Protein AF-0000000075460335 (afdb_homodimer)

Nearest PDB structures (foldseek):
  1wwr-assembly1_A  TM=8.364E-01  e=1.838E-09  Aquifex aeolicus
  8e2p-assembly2_D  TM=8.044E-01  e=1.439E-09  Escherichia coli
  3ocq-assembly1_A-2  TM=8.218E-01  e=4.330E-09  Salmonella enterica
  6vpc-assembly1_F  TM=8.084E-01  e=4.073E-09  Escherichia coli
  8aw3-assembly1_3  TM=4.099E-01  e=3.945E-13  Trypanosoma brucei brucei

Foldseek 3Di:
DAQVPALWHWDDLDPLCQQLALVSFDWAKFKKKWAPDCVCVVVQVVVLVVLPQDDVQCVQFDQWDDDPNIIMGTGHGCVVPVDQDDDDPVGDIGGIDMFIAGRHARQDPSNQVSRVVRGRGHHDNVVPVGDPDDDPQRSVVVVVQLLVLQVQLLVCVVVVHASKKKKWAQDPDPVLNVVLVCPGMFMFDQCCPVVVNPPRHRLVRRLVRLVVVPDPPPVPPPPDPDDDPDDDPPDDPPPPCLPVCCPVPDNLSAAPIEMEIAEADFLVSQVVNLSSQHAAYEYEYYLQQGHCCPRPHPNLNDPPRPHHHIYIYRHHCSCVRHVCSNDDDPVVSD/DAQVPALWHWDDLDPLCQQLALVSFDWAKFKKKWAPDCVCVVVQVVVLVVLPQDDVQCVQFDQWDDDPNIIMGTGHGCVVPVDQDDDDPPGDIGGIDMFIAGRHARQDPSNQVSRVVRGRGHHDNVPPVGDPDDDPQRSVVVVVQLLVLQVQLLVCVVVVHASKKKKWAQDPDPVLNVVLVCPGMFMFDQCCPVVVNPPRHRLVRRLVVLVVVPDDPPVPPPDPCPDDDDDDPPPDPPPPCLPVCCPVDDNLSAAPIEMEIAEADFLVSQVVNLSSQHAAYEYEYYLQQGHQCPRPHPNLNDPPRPHHHIYIYRHPCSCVRHVCSNDDDPVVSD

pLDDT: mean 81.39, std 19.13, range [24.89, 98.75]

Solvent-accessible surface area (backbone atoms only — not comparable to full-atom values): 36460 Å² total; per-residue (Å²): 77,58,72,88,73,45,50,38,47,72,58,78,70,65,61,61,64,56,33,40,40,58,88,50,46,56,63,40,57,24,34,29,29,41,45,77,51,74,83,47,49,64,60,47,54,54,48,37,66,69,68,67,45,62,47,79,83,53,63,41,40,52,48,61,38,80,56,97,90,40,41,32,40,55,51,38,46,33,68,83,39,80,56,86,74,89,72,71,86,89,54,78,60,50,76,73,42,82,44,54,30,54,68,58,51,12,42,32,72,52,13,26,57,22,31,39,75,57,33,45,38,38,72,47,46,56,62,69,90,58,67,77,66,45,50,70,66,56,50,51,53,50,49,54,50,47,49,51,30,41,53,51,15,49,53,29,40,76,69,72,28,59,36,38,24,22,33,30,61,52,54,86,50,65,68,55,24,62,72,68,64,44,85,59,62,48,71,8,53,30,39,21,49,84,65,41,30,56,74,36,37,13,53,52,38,26,52,51,50,48,48,60,68,67,44,75,75,70,73,79,65,77,78,78,81,68,82,79,77,74,75,79,71,73,79,74,73,78,73,68,76,67,64,72,43,44,72,75,32,18,43,47,74,28,57,83,36,54,39,35,25,38,42,40,44,33,47,42,42,35,43,51,40,41,56,20,37,33,41,29,40,36,23,52,37,83,29,64,51,38,6,9,77,64,43,59,38,40,53,59,57,41,77,62,59,82,48,68,46,47,46,29,41,45,70,52,63,50,67,77,63,39,74,71,59,67,67,69,60,69,55,66,53,76,76,57,72,87,72,46,51,38,47,72,58,79,70,65,62,62,67,58,32,40,41,58,87,48,45,55,62,40,57,24,35,28,29,41,46,77,52,74,85,47,48,64,60,47,54,55,47,37,65,70,68,68,45,61,47,78,85,54,63,41,41,52,49,62,39,80,56,97,92,40,39,32,40,55,52,38,44,32,71,84,39,80,56,86,75,88,72,71,87,88,52,77,59,51,75,74,43,82,43,55,29,54,68,59,52,12,43,32,73,52,13,27,58,23,32,40,74,57,33,46,38,38,71,47,45,56,62,69,91,58,66,77,66,45,49,72,65,56,51,50,52,51,49,53,50,48,50,50,31,41,54,51,16,48,54,30,41,75,68,72,28,59,34,38,25,22,34,31,61,52,54,86,49,66,69,56,24,62,73,66,65,45,86,61,61,47,72,8,53,28,40,21,50,85,65,41,30,56,72,36,38,13,55,53,39,25,52,50,51,49,47,60,69,68,47,74,75,73,72,78,64,73,76,74,80,71,80,90,84,79,79,78,78,69,79,75,72,78,74,67,76,68,64,72,43,44,73,74,33,20,41,47,73,28,57,84,34,51,39,34,26,38,41,39,45,34,46,42,40,34,43,52,40,44,56,21,37,34,42,30,38,37,23,52,39,83,30,62,50,39,6,10,76,63,42,59,38,40,54,59,57,42,78,62,58,82,48,68,46,48,46,29,41,45,70,52,63,49,64,76,63,46,74,66,60,67,67,68,59,64,55,66,52,74

Sequence (668 aa):
MPEDQLPFTRMKLVDDEAEDDPSAVRTESAWAVDISEPRHTNALLKWLKQSGLDTPTLAHLKRIRKQNGKTALLLTSVALSPEVPPLPSDIPLSEPYVVDVPKGPALTQKAVKAKATFWPTIYAPRKKGELEPLTRGQVRWAWDAMRTVVADAKAAKEKDELPIVAHVPVPYDPEIKASTQLLSPLTGYDTRRSTSHPLRHAVLNLVRKVADYRAPPDESTPPATEPAGSISQAPSAESVDIDTASRNGAHYLLTSLTAFLSHEPCIMCSMALLHSRVKEIYYLKPMEKTGGCGGCACVPKLEGVNHRFAISRWSKGVDELAADVLDLDEATDAMPEDQLPFTRMKLVDDEAEDDPSAVRTESAWAVDISEPRHTNALLKWLKQSGLDTPTLAHLKRIRKQNGKTALLLTSVALSPEVPPLPSDIPLSEPYVVDVPKGPALTQKAVKAKATFWPTIYAPRKKGELEPLTRGQVRWAWDAMRTVVADAKAAKEKDELPIVAHVPVPYDPEIKASTQLLSPLTGYDTRRSTSHPLRHAVLNLVRKVADYRAPPDESTPPATEPAGSISQAPSAESVDIDTASRNGAHYLLTSLTAFLSHEPCIMCSMALLHSRVKEIYYLKPMEKTGGCGGCACVPKLEGVNHRFAISRWSKGVDELAADVLDLDEATDA

Structure (mmCIF, N/CA/C/O backbone):
data_AF-0000000075460335-model_v1
#
loop_
_entity.id
_entity.type
_entity.pdbx_description
1 polymer 'CMP/dCMP-type deaminase domain-containing protein'
#
loop_
_atom_site.group_PDB
_atom_site.id
_atom_site.type_symbol
_atom_site.label_atom_id
_atom_site.label_alt_id
_atom_site.label_comp_id
_atom_site.label_asym_id
_atom_site.label_entity_id
_atom_site.label_seq_id
_atom_site.pdbx_PDB_ins_code
_atom_site.Cartn_x
_atom_site.Cartn_y
_atom_site.Cartn_z
_atom_site.occupancy
_atom_site.B_iso_or_equiv
_atom_site.auth_seq_id
_atom_site.auth_comp_id
_atom_site.auth_asym_id
_atom_site.auth_atom_id
_atom_site.pdbx_PDB_model_num
ATOM 1 N N . MET A 1 1 ? 26.547 21.094 3.416 1 81 1 MET A N 1
ATOM 2 C CA . MET A 1 1 ? 27.109 20.344 2.299 1 81 1 MET A CA 1
ATOM 3 C C . MET A 1 1 ? 26.203 20.438 1.073 1 81 1 MET A C 1
ATOM 5 O O . MET A 1 1 ? 24.984 20.266 1.175 1 81 1 MET A O 1
ATOM 9 N N . PRO A 1 2 ? 26.891 20.719 -0.022 1 77.81 2 PRO A N 1
ATOM 10 C CA . PRO A 1 2 ? 26.109 20.828 -1.256 1 77.81 2 PRO A CA 1
ATOM 11 C C . PRO A 1 2 ? 25.516 19.484 -1.687 1 77.81 2 PRO A C 1
ATOM 13 O O . PRO A 1 2 ? 26.031 18.438 -1.346 1 77.81 2 PRO A O 1
ATOM 16 N N . GLU A 1 3 ? 24.453 19.562 -2.385 1 81.06 3 GLU A N 1
ATOM 17 C CA . GLU A 1 3 ? 23.703 18.391 -2.814 1 81.06 3 GLU A CA 1
ATOM 18 C C . GLU A 1 3 ? 24.578 17.422 -3.586 1 81.06 3 GLU A C 1
ATOM 20 O O . GLU A 1 3 ? 24.422 16.203 -3.465 1 81.06 3 GLU A O 1
ATOM 25 N N . ASP A 1 4 ? 25.484 17.906 -4.32 1 82.62 4 ASP A N 1
ATOM 26 C CA . ASP A 1 4 ? 26.328 17.078 -5.172 1 82.62 4 ASP A CA 1
ATOM 27 C C . ASP A 1 4 ? 27.375 16.328 -4.348 1 82.62 4 ASP A C 1
ATOM 29 O O . ASP A 1 4 ? 27.984 15.367 -4.828 1 82.62 4 ASP A O 1
ATOM 33 N N . GLN A 1 5 ? 27.562 16.75 -3.143 1 85.12 5 GLN A N 1
ATOM 34 C CA . GLN A 1 5 ? 28.562 16.125 -2.291 1 85.12 5 GLN A CA 1
ATOM 35 C C . GLN A 1 5 ? 27.922 15.141 -1.316 1 85.12 5 GLN A C 1
ATOM 37 O O . GLN A 1 5 ? 28.609 14.43 -0.593 1 85.12 5 GLN A O 1
ATOM 42 N N . LEU A 1 6 ? 26.672 15.109 -1.33 1 90 6 LEU A N 1
ATOM 43 C CA . LEU A 1 6 ? 25.969 14.195 -0.441 1 90 6 LEU A CA 1
ATOM 44 C C . LEU A 1 6 ? 26.094 12.75 -0.931 1 90 6 LEU A C 1
ATOM 46 O O . LEU A 1 6 ? 26.188 12.508 -2.137 1 90 6 LEU A O 1
ATOM 50 N N . PRO A 1 7 ? 26.141 11.797 -0.056 1 91.75 7 PRO A N 1
ATOM 51 C CA . PRO A 1 7 ? 26.234 10.398 -0.463 1 91.75 7 PRO A CA 1
ATOM 52 C C . PRO A 1 7 ? 24.906 9.836 -0.954 1 91.75 7 PRO A C 1
ATOM 54 O O . PRO A 1 7 ? 24.828 8.656 -1.306 1 91.75 7 PRO A O 1
ATOM 57 N N . PHE A 1 8 ? 23.906 10.594 -0.946 1 92.62 8 PHE A N 1
ATOM 58 C CA . PHE A 1 8 ? 22.578 10.211 -1.397 1 92.62 8 PHE A CA 1
ATOM 59 C C . PHE A 1 8 ? 21.953 11.305 -2.258 1 92.62 8 PHE A C 1
ATOM 61 O O . PHE A 1 8 ? 22.438 12.438 -2.264 1 92.62 8 PHE A O 1
ATOM 68 N N . THR A 1 9 ? 20.938 10.867 -3 1 91.12 9 THR A N 1
ATOM 69 C CA . THR A 1 9 ? 20.141 11.781 -3.814 1 91.12 9 THR A CA 1
ATOM 70 C C . THR A 1 9 ? 18.75 11.992 -3.211 1 91.12 9 THR A C 1
ATOM 72 O O . THR A 1 9 ? 18.062 11.023 -2.904 1 91.12 9 THR A O 1
ATOM 75 N N . ARG A 1 10 ? 18.453 13.164 -2.994 1 88.62 10 ARG A N 1
ATOM 76 C CA . ARG A 1 10 ? 17.141 13.508 -2.453 1 88.62 10 ARG A CA 1
ATOM 77 C C . ARG A 1 10 ? 16.109 13.672 -3.568 1 88.62 10 ARG A C 1
ATOM 79 O O . ARG A 1 10 ? 16.344 14.398 -4.539 1 88.62 10 ARG A O 1
ATOM 86 N N . MET A 1 11 ? 15.047 12.922 -3.43 1 85.56 11 MET A N 1
ATOM 87 C CA . MET A 1 11 ? 14.008 12.93 -4.461 1 85.56 11 MET A CA 1
ATOM 88 C C . MET A 1 11 ? 13.078 14.125 -4.289 1 85.56 11 MET A C 1
ATOM 90 O O . MET A 1 11 ? 12.711 14.477 -3.168 1 85.56 11 MET A O 1
ATOM 94 N N . LYS A 1 12 ? 12.773 14.727 -5.367 1 72 12 LYS A N 1
ATOM 95 C CA . LYS A 1 12 ? 11.797 15.812 -5.363 1 72 12 LYS A CA 1
ATOM 96 C C . LYS A 1 12 ? 10.375 15.273 -5.465 1 72 12 LYS A C 1
ATOM 98 O O . LYS A 1 12 ? 10.031 14.594 -6.434 1 72 12 LYS A O 1
ATOM 103 N N . LEU A 1 13 ? 9.609 15.367 -4.414 1 68.06 13 LEU A N 1
ATOM 104 C CA . LEU A 1 13 ? 8.266 14.805 -4.398 1 68.06 13 LEU A CA 1
ATOM 105 C C . LEU A 1 13 ? 7.293 15.695 -5.156 1 68.06 13 LEU A C 1
ATOM 107 O O . LEU A 1 13 ? 6.266 15.227 -5.645 1 68.06 13 LEU A O 1
ATOM 111 N N . VAL A 1 14 ? 7.496 16.922 -5.039 1 59.34 14 VAL A N 1
ATOM 112 C CA . VAL A 1 14 ? 6.527 17.828 -5.645 1 59.34 14 VAL A CA 1
ATOM 113 C C . VAL A 1 14 ? 7.152 18.516 -6.852 1 59.34 14 VAL A C 1
ATOM 115 O O . VAL A 1 14 ? 8.297 18.969 -6.789 1 59.34 14 VAL A O 1
ATOM 118 N N . ASP A 1 15 ? 6.609 18.141 -7.98 1 60.81 15 ASP A N 1
ATOM 119 C CA . ASP A 1 15 ? 6.934 19.016 -9.102 1 60.81 15 ASP A CA 1
ATOM 120 C C . ASP A 1 15 ? 6.387 20.438 -8.875 1 60.81 15 ASP A C 1
ATOM 122 O O . ASP A 1 15 ? 5.172 20.641 -8.883 1 60.81 15 ASP A O 1
ATOM 126 N N . ASP A 1 16 ? 7.289 21.234 -8.5 1 59.78 16 ASP A N 1
ATOM 127 C CA . ASP A 1 16 ? 6.922 22.609 -8.164 1 59.78 16 ASP A CA 1
ATOM 128 C C . ASP A 1 16 ? 6.008 23.219 -9.234 1 59.78 16 ASP A C 1
ATOM 130 O O . ASP A 1 16 ? 5.176 24.078 -8.938 1 59.78 16 ASP A O 1
ATOM 134 N N . GLU A 1 17 ? 6.223 22.703 -10.391 1 60.97 17 GLU A N 1
ATOM 135 C CA . GLU A 1 17 ? 5.465 23.281 -11.492 1 60.97 17 GLU A CA 1
ATOM 136 C C . GLU A 1 17 ? 4.137 22.562 -11.695 1 60.97 17 GLU A C 1
ATOM 138 O O . GLU A 1 17 ? 3.334 22.953 -12.547 1 60.97 17 GLU A O 1
ATOM 143 N N . ALA A 1 18 ? 3.879 21.672 -10.875 1 66.38 18 ALA A N 1
ATOM 144 C CA . ALA A 1 18 ? 2.738 20.781 -11.125 1 66.38 18 ALA A CA 1
ATOM 145 C C . ALA A 1 18 ? 1.422 21.547 -10.992 1 66.38 18 ALA A C 1
ATOM 147 O O . ALA A 1 18 ? 0.429 21.203 -11.633 1 66.38 18 ALA A O 1
ATOM 148 N N . GLU A 1 19 ? 1.463 22.656 -10.297 1 76.5 19 GLU A N 1
ATOM 149 C CA . GLU A 1 19 ? 0.213 23.375 -10.086 1 76.5 19 GLU A CA 1
ATOM 150 C C . GLU A 1 19 ? 0.28 24.781 -10.688 1 76.5 19 GLU A C 1
ATOM 152 O O . GLU A 1 19 ? -0.325 25.719 -10.156 1 76.5 19 GLU A O 1
ATOM 157 N N . ASP A 1 20 ? 1.059 24.844 -11.781 1 81.5 20 ASP A N 1
ATOM 158 C CA . ASP A 1 20 ? 1.243 26.141 -12.398 1 81.5 20 ASP A CA 1
ATOM 159 C C . ASP A 1 20 ? 0.035 26.531 -13.25 1 81.5 20 ASP A C 1
ATOM 161 O O . ASP A 1 20 ? -0.101 27.672 -13.664 1 81.5 20 ASP A O 1
ATOM 165 N N . ASP A 1 21 ? -0.776 25.516 -13.531 1 83.81 21 ASP A N 1
ATOM 166 C CA . ASP A 1 21 ? -2.012 25.719 -14.281 1 83.81 21 ASP A CA 1
ATOM 167 C C . ASP A 1 21 ? -3.234 25.531 -13.383 1 83.81 21 ASP A C 1
ATOM 169 O O . ASP A 1 21 ? -3.297 24.594 -12.602 1 83.81 21 ASP A O 1
ATOM 173 N N . PRO A 1 22 ? -4.266 26.531 -13.562 1 85.25 22 PRO A N 1
ATOM 174 C CA . PRO A 1 22 ? -5.461 26.422 -12.719 1 85.25 22 PRO A CA 1
ATOM 175 C C . PRO A 1 22 ? -6.102 25.031 -12.781 1 85.25 22 PRO A C 1
ATOM 177 O O . PRO A 1 22 ? -6.629 24.547 -11.781 1 85.25 22 PRO A O 1
ATOM 180 N N . SER A 1 23 ? -5.934 24.422 -13.977 1 83.81 23 SER A N 1
ATOM 181 C CA . SER A 1 23 ? -6.547 23.109 -14.156 1 83.81 23 SER A CA 1
ATOM 182 C C . SER A 1 23 ? -5.797 22.047 -13.375 1 83.81 23 SER A C 1
ATOM 184 O O . SER A 1 23 ? -6.344 20.969 -13.086 1 83.81 23 SER A O 1
ATOM 186 N N . ALA A 1 24 ? -4.594 22.375 -13.023 1 81.06 24 ALA A N 1
ATOM 187 C CA . ALA A 1 24 ? -3.738 21.406 -12.344 1 81.06 24 ALA A CA 1
ATOM 188 C C . ALA A 1 24 ? -3.766 21.594 -10.836 1 81.06 24 ALA A C 1
ATOM 190 O O . ALA A 1 24 ? -3.219 20.797 -10.086 1 81.06 24 ALA A O 1
ATOM 191 N N . VAL A 1 25 ? -4.449 22.703 -10.453 1 85.5 25 VAL A N 1
ATOM 192 C CA . VAL A 1 25 ? -4.453 23.016 -9.023 1 85.5 25 VAL A CA 1
ATOM 193 C C . VAL A 1 25 ? -5.328 22.016 -8.273 1 85.5 25 VAL A C 1
ATOM 195 O O . VAL A 1 25 ? -6.48 21.797 -8.641 1 85.5 25 VAL A O 1
ATOM 198 N N . ARG A 1 26 ? -4.773 21.438 -7.305 1 80.75 26 ARG A N 1
ATOM 199 C CA . ARG A 1 26 ? -5.531 20.562 -6.41 1 80.75 26 ARG A CA 1
ATOM 200 C C . ARG A 1 26 ? -6.289 21.375 -5.367 1 80.75 26 ARG A C 1
ATOM 202 O O . ARG A 1 26 ? -5.715 22.266 -4.73 1 80.75 26 ARG A O 1
ATOM 209 N N . THR A 1 27 ? -7.59 21.078 -5.27 1 86.81 27 THR A N 1
ATOM 210 C CA . THR A 1 27 ? -8.406 21.906 -4.387 1 86.81 27 THR A CA 1
ATOM 211 C C . THR A 1 27 ? -9.086 21.047 -3.322 1 86.81 27 THR A C 1
ATOM 213 O O . THR A 1 27 ? -9.094 19.812 -3.418 1 86.81 27 THR A O 1
ATOM 216 N N . GLU A 1 28 ? -9.461 21.641 -2.275 1 84.19 28 GLU A N 1
ATOM 217 C CA . GLU A 1 28 ? -10.336 21.094 -1.25 1 84.19 28 GLU A CA 1
ATOM 218 C C . GLU A 1 28 ? -11.484 22.047 -0.933 1 84.19 28 GLU A C 1
ATOM 220 O O . GLU A 1 28 ? -11.406 23.25 -1.227 1 84.19 28 GLU A O 1
ATOM 225 N N . SER A 1 29 ? -12.523 21.391 -0.322 1 89.5 29 SER A N 1
ATOM 226 C CA . SER A 1 29 ? -13.68 22.219 0.011 1 89.5 29 SER A CA 1
ATOM 227 C C . SER A 1 29 ? -13.5 22.891 1.368 1 89.5 29 SER A C 1
ATOM 229 O O . SER A 1 29 ? -13.039 22.25 2.324 1 89.5 29 SER A O 1
ATOM 231 N N . ALA A 1 30 ? -13.836 24.172 1.42 1 93.38 30 ALA A N 1
ATOM 232 C CA . ALA A 1 30 ? -13.766 24.922 2.666 1 93.38 30 ALA A CA 1
ATOM 233 C C . ALA A 1 30 ? -14.977 25.844 2.814 1 93.38 30 ALA A C 1
ATOM 235 O O . ALA A 1 30 ? -15.633 26.172 1.827 1 93.38 30 ALA A O 1
ATOM 236 N N . TRP A 1 31 ? -15.289 26.188 4.031 1 94.88 31 TRP A N 1
ATOM 237 C CA . TRP A 1 31 ? -16.375 27.109 4.332 1 94.88 31 TRP A CA 1
ATOM 238 C C . TRP A 1 31 ? -15.891 28.562 4.23 1 94.88 31 TRP A C 1
ATOM 240 O O . TRP A 1 31 ? -14.797 28.891 4.695 1 94.88 31 TRP A O 1
ATOM 250 N N . ALA A 1 32 ? -16.719 29.406 3.6 1 96.06 32 ALA A N 1
ATOM 251 C CA . ALA A 1 32 ? -16.469 30.844 3.531 1 96.06 32 ALA A CA 1
ATOM 252 C C . ALA A 1 32 ? -17.734 31.656 3.766 1 96.06 32 ALA A C 1
ATOM 254 O O . ALA A 1 32 ? -18.844 31.094 3.717 1 96.06 32 ALA A O 1
ATOM 255 N N . VAL A 1 33 ? -17.578 32.875 4.168 1 95.56 33 VAL A N 1
ATOM 256 C CA . VAL A 1 33 ? -18.703 33.812 4.336 1 95.56 33 VAL A CA 1
ATOM 257 C C . VAL A 1 33 ? -18.344 35.156 3.713 1 95.56 33 VAL A C 1
ATOM 259 O O . VAL A 1 33 ? -17.188 35.562 3.701 1 95.56 33 VAL A O 1
ATOM 262 N N . ASP A 1 34 ? -19.375 35.75 3.258 1 94.69 34 ASP A N 1
ATOM 263 C CA . ASP A 1 34 ? -19.188 37.094 2.738 1 94.69 34 ASP A CA 1
ATOM 264 C C . ASP A 1 34 ? -19.297 38.156 3.85 1 94.69 34 ASP A C 1
ATOM 266 O O . ASP A 1 34 ? -20.172 38.031 4.715 1 94.69 34 ASP A O 1
ATOM 270 N N . ILE A 1 35 ? -18.359 39.062 3.777 1 93.31 35 ILE A N 1
ATOM 271 C CA . ILE A 1 35 ? -18.359 40.188 4.711 1 93.31 35 ILE A CA 1
ATOM 272 C C . ILE A 1 35 ? -19.109 41.344 4.09 1 93.31 35 ILE A C 1
ATOM 274 O O . ILE A 1 35 ? -18.656 41.906 3.084 1 93.31 35 ILE A O 1
ATOM 278 N N . SER A 1 36 ? -20.188 41.75 4.684 1 87.19 36 SER A N 1
ATOM 279 C CA . SER A 1 36 ? -21.016 42.812 4.137 1 87.19 36 SER A CA 1
ATOM 280 C C . SER A 1 36 ? -20.312 44.156 4.266 1 87.19 36 SER A C 1
ATOM 282 O O . SER A 1 36 ? -20.375 45 3.355 1 87.19 36 SER A O 1
ATOM 284 N N . GLU A 1 37 ? -19.703 44.375 5.395 1 89.19 37 GLU A N 1
ATOM 285 C CA . GLU A 1 37 ? -18.984 45.625 5.656 1 89.19 37 GLU A CA 1
ATOM 286 C C . GLU A 1 37 ? -17.5 45.375 5.895 1 89.19 37 GLU A C 1
ATOM 288 O O . GLU A 1 37 ? -17.125 44.812 6.914 1 89.19 37 GLU A O 1
ATOM 293 N N . PRO A 1 38 ? -16.703 45.844 5.051 1 87.62 38 PRO A N 1
ATOM 294 C CA . PRO A 1 38 ? -15.258 45.594 5.129 1 87.62 38 PRO A CA 1
ATOM 295 C C . PRO A 1 38 ? -14.648 46.062 6.453 1 87.62 38 PRO A C 1
ATOM 297 O O . PRO A 1 38 ? -13.602 45.531 6.867 1 87.62 38 PRO A O 1
ATOM 300 N N . ARG A 1 39 ? -15.312 46.906 7.148 1 89.44 39 ARG A N 1
ATOM 301 C CA . ARG A 1 39 ? -14.789 47.438 8.406 1 89.44 39 ARG A CA 1
ATOM 302 C C . ARG A 1 39 ? -14.75 46.344 9.469 1 89.44 39 ARG A C 1
ATOM 304 O O . ARG A 1 39 ? -14.023 46.469 10.461 1 89.44 39 ARG A O 1
ATOM 311 N N . HIS A 1 40 ? -15.508 45.375 9.219 1 91.5 40 HIS A N 1
ATOM 312 C CA . HIS A 1 40 ? -15.586 44.312 10.211 1 91.5 40 HIS A CA 1
ATOM 313 C C . HIS A 1 40 ? -14.516 43.25 9.977 1 91.5 40 HIS A C 1
ATOM 315 O O . HIS A 1 40 ? -14.43 42.25 10.719 1 91.5 40 HIS A O 1
ATOM 321 N N . THR A 1 41 ? -13.711 43.406 8.977 1 92.56 41 THR A N 1
ATOM 322 C CA . THR A 1 41 ? -12.742 42.406 8.586 1 92.56 41 THR A CA 1
ATOM 323 C C . THR A 1 41 ? -11.805 42.062 9.742 1 92.56 41 THR A C 1
ATOM 325 O O . THR A 1 41 ? -11.609 40.906 10.078 1 92.56 41 THR A O 1
ATOM 328 N N . ASN A 1 42 ? -11.266 43.031 10.391 1 91.69 42 ASN A N 1
ATOM 329 C CA . ASN A 1 42 ? -10.32 42.812 11.484 1 91.69 42 ASN A CA 1
ATOM 330 C C . ASN A 1 42 ? -10.984 42.094 12.664 1 91.69 42 ASN A C 1
ATOM 332 O O . ASN A 1 42 ? -10.391 41.219 13.273 1 91.69 42 ASN A O 1
ATOM 336 N N . ALA A 1 43 ? -12.164 42.625 13 1 92 43 ALA A N 1
ATOM 337 C CA . ALA A 1 43 ? -12.914 42 14.086 1 92 43 ALA A CA 1
ATOM 338 C C . ALA A 1 43 ? -13.203 40.531 13.773 1 92 43 ALA A C 1
ATOM 340 O O . ALA A 1 43 ? -13.133 39.688 14.664 1 92 43 ALA A O 1
ATOM 341 N N . LEU A 1 44 ? -13.453 40.312 12.57 1 92.69 44 LEU A N 1
ATOM 342 C CA . LEU A 1 44 ? -13.781 38.938 12.164 1 92.69 44 LEU A CA 1
ATOM 343 C C . LEU A 1 44 ? -12.539 38.062 12.203 1 92.69 44 LEU A C 1
ATOM 345 O O . LEU A 1 44 ? -12.625 36.875 12.594 1 92.69 44 LEU A O 1
ATOM 349 N N . LEU A 1 45 ? -11.453 38.531 11.781 1 92.69 45 LEU A N 1
ATOM 350 C CA . LEU A 1 45 ? -10.203 37.781 11.852 1 92.69 45 LEU A CA 1
ATOM 351 C C . LEU A 1 45 ? -9.852 37.438 13.297 1 92.69 45 LEU A C 1
ATOM 353 O O . LEU A 1 45 ? -9.383 36.344 13.586 1 92.69 45 LEU A O 1
ATOM 357 N N . LYS A 1 46 ? -10.062 38.375 14.242 1 90.88 46 LYS A N 1
ATOM 358 C CA . LYS A 1 46 ? -9.844 38.156 15.664 1 90.88 46 LYS A CA 1
ATOM 359 C C . LYS A 1 46 ? -10.789 37.062 16.188 1 90.88 46 LYS A C 1
ATOM 361 O O . LYS A 1 46 ? -10.375 36.188 16.953 1 90.88 46 LYS A O 1
ATOM 366 N N . TRP A 1 47 ? -11.992 37.188 15.828 1 92.44 47 TRP A N 1
ATOM 367 C CA . TRP A 1 47 ? -12.984 36.188 16.203 1 92.44 47 TRP A CA 1
ATOM 368 C C . TRP A 1 47 ? -12.578 34.812 15.703 1 92.44 47 TRP A C 1
ATOM 370 O O . TRP A 1 47 ? -12.703 33.812 16.438 1 92.44 47 TRP A O 1
ATOM 380 N N . LEU A 1 48 ? -12.133 34.75 14.438 1 92.25 48 LEU A N 1
ATOM 381 C CA . LEU A 1 48 ? -11.758 33.5 13.844 1 92.25 48 LEU A CA 1
ATOM 382 C C . LEU A 1 48 ? -10.664 32.812 14.656 1 92.25 48 LEU A C 1
ATOM 384 O O . LEU A 1 48 ? -10.727 31.609 14.906 1 92.25 48 LEU A O 1
ATOM 388 N N . LYS A 1 49 ? -9.695 33.5 15.086 1 87.5 49 LYS A N 1
ATOM 389 C CA . LYS A 1 49 ? -8.578 33 15.883 1 87.5 49 LYS A CA 1
ATOM 390 C C . LYS A 1 49 ? -9.07 32.438 17.219 1 87.5 49 LYS A C 1
ATOM 392 O O . LYS A 1 49 ? -8.516 31.438 17.719 1 87.5 49 LYS A O 1
ATOM 397 N N . GLN A 1 50 ? -10.172 33 17.672 1 86.06 50 GLN A N 1
ATOM 398 C CA . GLN A 1 50 ? -10.711 32.594 18.984 1 86.06 50 GLN A CA 1
ATOM 399 C C . GLN A 1 50 ? -11.742 31.484 18.844 1 86.06 50 GLN A C 1
ATOM 401 O O . GLN A 1 50 ? -12.039 30.797 19.812 1 86.06 50 GLN A O 1
ATOM 406 N N . SER A 1 51 ? -12.289 31.344 17.719 1 85.19 51 SER A N 1
ATOM 407 C CA . SER A 1 51 ? -13.414 30.438 17.484 1 85.19 51 SER A CA 1
ATOM 408 C C . SER A 1 51 ? -12.953 28.984 17.438 1 85.19 51 SER A C 1
ATOM 410 O O . SER A 1 51 ? -13.766 28.062 17.547 1 85.19 51 SER A O 1
ATOM 412 N N . GLY A 1 52 ? -11.602 28.812 17.234 1 80.25 52 GLY A N 1
ATOM 413 C CA . GLY A 1 52 ? -11.102 27.453 17.078 1 80.25 52 GLY A CA 1
ATOM 414 C C . GLY A 1 52 ? -11.18 26.953 15.648 1 80.25 52 GLY A C 1
ATOM 415 O O . GLY A 1 52 ? -10.742 25.844 15.344 1 80.25 52 GLY A O 1
ATOM 416 N N . LEU A 1 53 ? -11.766 27.781 14.781 1 85.25 53 LEU A N 1
ATOM 417 C CA . LEU A 1 53 ? -11.898 27.406 13.383 1 85.25 53 LEU A CA 1
ATOM 418 C C . LEU A 1 53 ? -10.602 27.641 12.625 1 85.25 53 LEU A C 1
ATOM 420 O O . LEU A 1 53 ? -10.398 27.094 11.531 1 85.25 53 LEU A O 1
ATOM 424 N N . ASP A 1 54 ? -9.781 28.484 13.18 1 80.69 54 ASP A N 1
ATOM 425 C CA . ASP A 1 54 ? -8.484 28.766 12.57 1 80.69 54 ASP A CA 1
ATOM 426 C C . ASP A 1 54 ? -7.5 27.625 12.82 1 80.69 54 ASP A C 1
ATOM 428 O O . ASP A 1 54 ? -6.852 27.578 13.867 1 80.69 54 ASP A O 1
ATOM 432 N N . THR A 1 55 ? -7.434 26.75 11.805 1 72.62 55 THR A N 1
ATOM 433 C CA . THR A 1 55 ? -6.543 25.609 11.938 1 72.62 55 THR A CA 1
ATOM 434 C C . THR A 1 55 ? -5.324 25.75 11.031 1 72.62 55 THR A C 1
ATOM 436 O O . THR A 1 55 ? -5.398 26.422 9.984 1 72.62 55 THR A O 1
ATOM 439 N N . PRO A 1 56 ? -4.223 25.125 11.477 1 71.81 56 PRO A N 1
ATOM 440 C CA . PRO A 1 56 ? -3.01 25.203 10.664 1 71.81 56 PRO A CA 1
ATOM 441 C C . PRO A 1 56 ? -3.178 24.547 9.297 1 71.81 56 PRO A C 1
ATOM 443 O O . PRO A 1 56 ? -2.396 24.812 8.375 1 71.81 56 PRO A O 1
ATOM 446 N N . THR A 1 57 ? -4.242 23.828 9.148 1 72.12 57 THR A N 1
ATOM 447 C CA . THR A 1 57 ? -4.461 23.078 7.91 1 72.12 57 THR A CA 1
ATOM 448 C C . THR A 1 57 ? -4.676 24.031 6.734 1 72.12 57 THR A C 1
ATOM 450 O O . THR A 1 57 ? -4.375 23.703 5.59 1 72.12 57 THR A O 1
ATOM 453 N N . LEU A 1 58 ? -5.191 25.25 7.031 1 86.12 58 LEU A N 1
ATOM 454 C CA . LEU A 1 58 ? -5.453 26.219 5.961 1 86.12 58 LEU A CA 1
ATO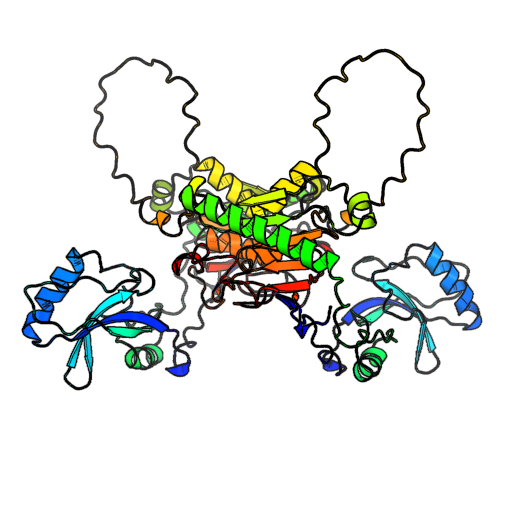M 455 C C . LEU A 1 58 ? -4.492 27.391 6.043 1 86.12 58 LEU A C 1
ATOM 457 O O . LEU A 1 58 ? -4.773 28.469 5.5 1 86.12 58 LEU A O 1
ATOM 461 N N . ALA A 1 59 ? -3.334 27.156 6.684 1 84 59 ALA A N 1
ATOM 462 C CA . ALA A 1 59 ? -2.371 28.234 6.93 1 84 59 ALA A CA 1
ATOM 463 C C . ALA A 1 59 ? -1.767 28.734 5.621 1 84 59 ALA A C 1
ATOM 465 O O . ALA A 1 59 ? -1.251 29.859 5.562 1 84 59 ALA A O 1
ATOM 466 N N . HIS A 1 60 ? -1.826 27.938 4.586 1 88.38 60 HIS A N 1
ATOM 467 C CA . HIS A 1 60 ? -1.254 28.328 3.303 1 88.38 60 HIS A CA 1
ATOM 468 C C . HIS A 1 60 ? -2.201 29.25 2.539 1 88.38 60 HIS A C 1
ATOM 470 O O . HIS A 1 60 ? -1.849 29.766 1.475 1 88.38 60 HIS A O 1
ATOM 476 N N . LEU A 1 61 ? -3.352 29.547 3.141 1 94.56 61 LEU A N 1
ATOM 477 C CA . LEU A 1 61 ? -4.344 30.391 2.482 1 94.56 61 LEU A CA 1
ATOM 478 C C . LEU A 1 61 ? -4.504 31.719 3.215 1 94.56 61 LEU A C 1
ATOM 480 O O . LEU A 1 61 ? -4.469 31.766 4.445 1 94.56 61 LEU A O 1
ATOM 484 N N . LYS A 1 62 ? -4.621 32.719 2.348 1 94 62 LYS A N 1
ATOM 485 C CA . LYS A 1 62 ? -5.078 33.969 2.961 1 94 62 LYS A CA 1
ATOM 486 C C . LYS A 1 62 ? -6.52 33.844 3.445 1 94 62 LYS A C 1
ATOM 488 O O . LYS A 1 62 ? -7.355 33.25 2.773 1 94 62 LYS A O 1
ATOM 493 N N . ARG A 1 63 ? -6.812 34.406 4.555 1 94.62 63 ARG A N 1
ATOM 494 C CA . ARG A 1 63 ? -8.133 34.219 5.148 1 94.62 63 ARG A CA 1
ATOM 495 C C . ARG A 1 63 ? -9.164 35.094 4.48 1 94.62 63 ARG A C 1
ATOM 497 O O . ARG A 1 63 ? -10.367 34.844 4.566 1 94.62 63 ARG A O 1
ATOM 504 N N . ILE A 1 64 ? -8.703 36.188 3.83 1 95.06 64 ILE A N 1
ATOM 505 C CA . ILE A 1 64 ? -9.594 37.156 3.184 1 95.06 64 ILE A CA 1
ATOM 506 C C . ILE A 1 64 ? -9.398 37.094 1.671 1 95.06 64 ILE A C 1
ATOM 508 O O . ILE A 1 64 ? -8.273 37.031 1.183 1 95.06 64 ILE A O 1
ATOM 512 N N . ARG A 1 65 ? -10.461 37 0.957 1 95.25 65 ARG A N 1
ATOM 513 C CA . ARG A 1 65 ? -10.445 37.125 -0.498 1 95.25 65 ARG A CA 1
ATOM 514 C C . ARG A 1 65 ? -11.273 38.312 -0.957 1 95.25 65 ARG A C 1
ATOM 516 O O . ARG A 1 65 ? -12.414 38.5 -0.521 1 95.25 65 ARG A O 1
ATOM 523 N N . LYS A 1 66 ? -10.656 39.125 -1.731 1 92.31 66 LYS A N 1
ATOM 524 C CA . LYS A 1 66 ? -11.352 40.219 -2.371 1 92.31 66 LYS A CA 1
ATOM 525 C C . LYS A 1 66 ? -11.57 39.969 -3.857 1 92.31 66 LYS A C 1
ATOM 527 O O . LYS A 1 66 ? -10.602 39.844 -4.617 1 92.31 66 LYS A O 1
ATOM 532 N N . GLN A 1 67 ? -12.781 39.75 -4.277 1 87.38 67 GLN A N 1
ATOM 533 C CA . GLN A 1 67 ? -13.086 39.469 -5.676 1 87.38 67 GLN A CA 1
ATOM 534 C C . GLN A 1 67 ? -14.375 40.156 -6.105 1 87.38 67 GLN A C 1
ATOM 536 O O . GLN A 1 67 ? -15.414 40.031 -5.449 1 87.38 67 GLN A O 1
ATOM 541 N N . ASN A 1 68 ? -14.312 40.844 -7.223 1 85.75 68 ASN A N 1
ATOM 542 C CA . ASN A 1 68 ? -15.461 41.531 -7.82 1 85.75 68 ASN A CA 1
ATOM 543 C C . ASN A 1 68 ? -16.172 42.438 -6.809 1 85.75 68 ASN A C 1
ATOM 545 O O . ASN A 1 68 ? -17.406 42.406 -6.699 1 85.75 68 ASN A O 1
ATOM 549 N N . GLY A 1 69 ? -15.445 43.062 -5.938 1 85 69 GLY A N 1
ATOM 550 C CA . GLY A 1 69 ? -16 44.031 -4.996 1 85 69 GLY A CA 1
ATOM 551 C C . GLY A 1 69 ? -16.531 43.375 -3.734 1 85 69 GLY A C 1
ATOM 552 O O . GLY A 1 69 ? -17.031 44.062 -2.84 1 85 69 GLY A O 1
ATOM 553 N N . LYS A 1 70 ? -16.469 42.094 -3.695 1 89.44 70 LYS A N 1
ATOM 554 C CA . LYS A 1 70 ? -16.922 41.375 -2.504 1 89.44 70 LYS A CA 1
ATOM 555 C C . LYS A 1 70 ? -15.75 40.844 -1.682 1 89.44 70 LYS A C 1
ATOM 557 O O . LYS A 1 70 ? -14.711 40.5 -2.236 1 89.44 70 LYS A O 1
ATOM 562 N N . THR A 1 71 ? -15.914 41 -0.352 1 94.19 71 THR A N 1
ATOM 563 C CA . THR A 1 71 ? -14.922 40.469 0.587 1 94.19 71 THR A CA 1
ATOM 564 C C . THR A 1 71 ? -15.438 39.219 1.271 1 94.19 71 THR A C 1
ATOM 566 O O . THR A 1 71 ? -16.562 39.188 1.769 1 94.19 71 THR A O 1
ATOM 569 N N . ALA A 1 72 ? -14.664 38.188 1.132 1 95.81 72 ALA A N 1
ATOM 570 C CA . ALA A 1 72 ? -15.062 36.938 1.758 1 95.81 72 ALA A CA 1
ATOM 571 C C . ALA A 1 72 ? -14.039 36.469 2.799 1 95.81 72 ALA A C 1
ATOM 573 O O . ALA A 1 72 ? -12.852 36.781 2.672 1 95.81 72 ALA A O 1
ATOM 574 N N . LEU A 1 73 ? -14.516 35.875 3.893 1 95.69 73 LEU A N 1
ATOM 575 C CA . LEU A 1 73 ? -13.703 35.312 4.961 1 95.69 73 LEU A CA 1
ATOM 576 C C . LEU A 1 73 ? -13.695 33.781 4.875 1 95.69 73 LEU A C 1
ATOM 578 O O . LEU A 1 73 ? -14.75 33.156 4.777 1 95.69 73 LEU A O 1
ATOM 582 N N . LEU A 1 74 ? -12.469 33.219 4.82 1 95.62 74 LEU A N 1
ATOM 583 C CA . LEU A 1 74 ? -12.305 31.781 4.875 1 95.62 74 LEU A CA 1
ATOM 584 C C . LEU A 1 74 ? -12.414 31.281 6.309 1 95.62 74 LEU A C 1
ATOM 586 O O . LEU A 1 74 ? -11.727 31.781 7.203 1 95.62 74 LEU A O 1
ATOM 590 N N . LEU A 1 75 ? -13.25 30.328 6.516 1 94.12 75 LEU A N 1
ATOM 591 C CA . LEU A 1 75 ? -13.484 29.844 7.875 1 94.12 75 LEU A CA 1
ATOM 592 C C . LEU A 1 75 ? -12.648 28.609 8.18 1 94.12 75 LEU A C 1
ATOM 594 O O . LEU A 1 75 ? -11.641 28.703 8.883 1 94.12 75 LEU A O 1
ATOM 598 N N . THR A 1 76 ? -13.078 27.422 7.68 1 90.38 76 THR A N 1
ATOM 599 C CA . THR A 1 76 ? -12.391 26.156 7.945 1 90.38 76 THR A CA 1
ATOM 600 C C . THR A 1 76 ? -12.688 25.141 6.852 1 90.38 76 THR A C 1
ATOM 602 O O . THR A 1 76 ? -13.562 25.359 6.008 1 90.38 76 THR A O 1
ATOM 605 N N . SER A 1 77 ? -11.852 24.125 6.895 1 86.31 77 SER A N 1
ATOM 606 C CA . SER A 1 77 ? -12.047 23.062 5.922 1 86.31 77 SER A CA 1
ATOM 607 C C . SER A 1 77 ? -13.336 22.297 6.191 1 86.31 77 SER A C 1
ATOM 609 O O . SER A 1 77 ? -13.68 22.031 7.348 1 86.31 77 SER A O 1
ATOM 611 N N . VAL A 1 78 ? -14.023 21.938 5.113 1 83.12 78 VAL A N 1
ATOM 612 C CA . VAL A 1 78 ? -15.242 21.156 5.246 1 83.12 78 VAL A CA 1
ATOM 613 C C . VAL A 1 78 ? -14.922 19.797 5.859 1 83.12 78 VAL A C 1
ATOM 615 O O . VAL A 1 78 ? -15.727 19.234 6.609 1 83.12 78 VAL A O 1
ATOM 618 N N . ALA A 1 79 ? -13.758 19.375 5.516 1 67.12 79 ALA A N 1
ATOM 619 C CA . ALA A 1 79 ? -13.32 18.094 6.043 1 67.12 79 ALA A CA 1
ATOM 620 C C . ALA A 1 79 ? -13.234 18.109 7.566 1 67.12 79 ALA A C 1
ATOM 622 O O . ALA A 1 79 ? -13.57 17.125 8.234 1 67.12 79 ALA A O 1
ATOM 623 N N . LEU A 1 80 ? -12.797 19.125 8.148 1 68.94 80 LEU A N 1
ATOM 624 C CA . LEU A 1 80 ? -12.625 19.281 9.586 1 68.94 80 LEU A CA 1
ATOM 625 C C . LEU A 1 80 ? -13.938 19.672 10.25 1 68.94 80 LEU A C 1
ATOM 627 O O . LEU A 1 80 ? -14.141 19.438 11.445 1 68.94 80 LEU A O 1
ATOM 631 N N . SER A 1 81 ? -14.734 20.375 9.469 1 76.5 81 SER A N 1
ATOM 632 C CA . SER A 1 81 ? -16.047 20.812 9.945 1 76.5 81 SER A CA 1
ATOM 633 C C . SER A 1 81 ? -17.141 20.484 8.938 1 76.5 81 SER A C 1
ATOM 635 O O . SER A 1 81 ? -17.578 21.375 8.18 1 76.5 81 SER A O 1
ATOM 637 N N . PRO A 1 82 ? -17.672 19.234 9.062 1 75.5 82 PRO A N 1
ATOM 638 C CA . PRO A 1 82 ? -18.672 18.828 8.07 1 75.5 82 PRO A CA 1
ATOM 639 C C . PRO A 1 82 ? -19.969 19.609 8.195 1 75.5 82 PRO A C 1
ATOM 641 O O . PRO A 1 82 ? -20.703 19.766 7.211 1 75.5 82 PRO A O 1
ATOM 644 N N . GLU A 1 83 ? -20.172 20.016 9.367 1 81.81 83 GLU A N 1
ATOM 645 C CA . GLU A 1 83 ? -21.359 20.844 9.57 1 81.81 83 GLU A CA 1
ATOM 646 C C . GLU A 1 83 ? -21.016 22.328 9.383 1 81.81 83 GLU A C 1
ATOM 648 O O . GLU A 1 83 ? -19.859 22.719 9.492 1 81.81 83 GLU A O 1
ATOM 653 N N . VAL A 1 84 ? -22.109 23.078 9.117 1 89.19 84 VAL A N 1
ATOM 654 C CA . VAL A 1 84 ? -21.953 24.516 8.945 1 89.19 84 VAL A CA 1
ATOM 655 C C . VAL A 1 84 ? -21.375 25.125 10.219 1 89.19 84 VAL A C 1
ATOM 657 O O . VAL A 1 84 ? -21.922 24.922 11.305 1 89.19 84 VAL A O 1
ATOM 660 N N . PRO A 1 85 ? -20.281 25.766 10.062 1 89.56 85 PRO A N 1
ATOM 661 C CA . PRO A 1 85 ? -19.672 26.359 11.25 1 89.56 85 PRO A CA 1
ATOM 662 C C . PRO A 1 85 ? -20.5 27.5 11.844 1 89.56 85 PRO A C 1
ATOM 664 O 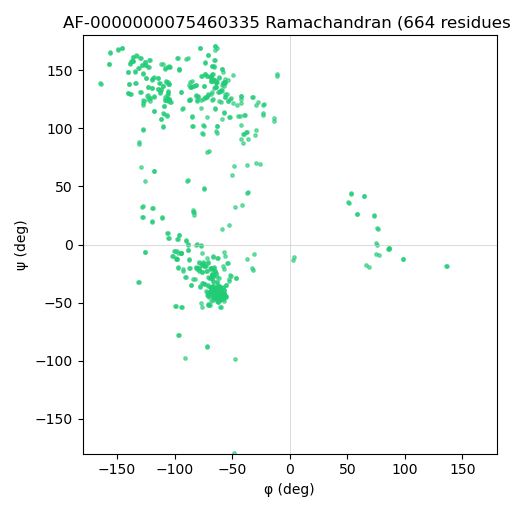O . PRO A 1 85 ? -21.172 28.219 11.109 1 89.56 85 PRO A O 1
ATOM 667 N N . PRO A 1 86 ? -20.438 27.625 13.164 1 88.56 86 PRO A N 1
ATOM 668 C CA . PRO A 1 86 ? -21.125 28.734 13.805 1 88.56 86 PRO A CA 1
ATOM 669 C C . PRO A 1 86 ? -20.5 30.094 13.492 1 88.56 86 PRO A C 1
ATOM 671 O O . PRO A 1 86 ? -19.281 30.188 13.359 1 88.56 86 PRO A O 1
ATOM 674 N N . LEU A 1 87 ? -21.359 31.062 13.352 1 91.38 87 LEU A N 1
ATOM 675 C CA . LEU A 1 87 ? -20.906 32.438 13.062 1 91.38 87 LEU A CA 1
ATOM 676 C C . LEU A 1 87 ? -21.141 33.344 14.25 1 91.38 87 LEU A C 1
ATOM 678 O O . LEU A 1 87 ? -21.969 33.062 15.109 1 91.38 87 LEU A O 1
ATOM 682 N N . PRO A 1 88 ? -20.344 34.406 14.312 1 88.75 88 PRO A N 1
ATOM 683 C CA . PRO A 1 88 ? -20.609 35.375 15.375 1 88.75 88 PRO A CA 1
ATOM 684 C C . PRO A 1 88 ? -21.969 36.062 15.211 1 88.75 88 PRO A C 1
ATOM 686 O O . PRO A 1 88 ? -22.391 36.344 14.086 1 88.75 88 PRO A O 1
ATOM 689 N N . SER A 1 89 ? -22.641 36.281 16.281 1 82.56 89 SER A N 1
ATOM 690 C CA . SER A 1 89 ? -23.984 36.844 16.25 1 82.56 89 SER A CA 1
ATOM 691 C C . SER A 1 89 ? -23.953 38.344 16.094 1 82.56 89 SER A C 1
ATOM 693 O O . SER A 1 89 ? -24.922 38.938 15.594 1 82.56 89 SER A O 1
ATOM 695 N N . ASP A 1 90 ? -22.906 39 16.375 1 85.12 90 ASP A N 1
ATOM 696 C CA . ASP A 1 90 ? -22.875 40.469 16.484 1 85.12 90 ASP A CA 1
ATOM 697 C C . ASP A 1 90 ? -22.453 41.094 15.156 1 85.12 90 ASP A C 1
ATOM 699 O O . ASP A 1 90 ? -22.469 42.312 15.016 1 85.12 90 ASP A O 1
ATOM 703 N N . ILE A 1 91 ? -22.047 40.312 14.195 1 88.12 91 ILE A N 1
ATOM 704 C CA . ILE A 1 91 ? -21.578 40.844 12.93 1 88.12 91 ILE A CA 1
ATOM 705 C C . ILE A 1 91 ? -22.406 40.312 11.781 1 88.12 91 ILE A C 1
ATOM 707 O O . ILE A 1 91 ? -22.609 39.094 11.672 1 88.12 91 ILE A O 1
ATOM 711 N N . PRO A 1 92 ? -22.969 41.219 11.023 1 86.06 92 PRO A N 1
ATOM 712 C CA . PRO A 1 92 ? -23.75 40.75 9.883 1 86.06 92 PRO A CA 1
ATOM 713 C C . PRO A 1 92 ? -22.906 40.031 8.836 1 86.06 92 PRO A C 1
ATOM 715 O O . PRO A 1 92 ? -22 40.625 8.242 1 86.06 92 PRO A O 1
ATOM 718 N N . LEU A 1 93 ? -23.141 38.781 8.586 1 90.62 93 LEU A N 1
ATOM 719 C CA . LEU A 1 93 ? -22.438 37.938 7.621 1 90.62 93 LEU A CA 1
ATOM 720 C C . LEU A 1 93 ? -23.422 37.188 6.734 1 90.62 93 LEU A C 1
ATOM 722 O O . LEU A 1 93 ? -24.594 37.031 7.09 1 90.62 93 LEU A O 1
ATOM 726 N N . SER A 1 94 ? -23 36.875 5.523 1 91.19 94 SER A N 1
ATOM 727 C CA . SER A 1 94 ? -23.797 36 4.688 1 91.19 94 SER A CA 1
ATOM 728 C C . SER A 1 94 ? -23.891 34.594 5.301 1 91.19 94 SER A C 1
ATOM 730 O O . SER A 1 94 ? -23.188 34.281 6.258 1 91.19 94 SER A O 1
ATOM 732 N N . GLU A 1 95 ? -24.828 33.781 4.727 1 92.19 95 GLU A N 1
ATOM 733 C CA . GLU A 1 95 ? -24.797 32.344 5.059 1 92.19 95 GLU A CA 1
ATOM 734 C C . GLU A 1 95 ? -23.516 31.703 4.57 1 92.19 95 GLU A C 1
ATOM 736 O O . GLU A 1 95 ? -23.031 32 3.482 1 92.19 95 GLU A O 1
ATOM 741 N N . PRO A 1 96 ? -22.984 30.906 5.461 1 94.62 96 PRO A N 1
ATOM 742 C CA . PRO A 1 96 ? -21.781 30.203 5.023 1 94.62 96 PRO A CA 1
ATOM 743 C C . PRO A 1 96 ? -22.016 29.375 3.766 1 94.62 96 PRO A C 1
ATOM 745 O O . PRO A 1 96 ? -23.094 28.828 3.57 1 94.62 96 PRO A O 1
ATOM 748 N N . TYR A 1 97 ? -21.031 29.406 2.875 1 94.62 97 TYR A N 1
ATOM 749 C CA . TYR A 1 97 ? -21.078 28.609 1.658 1 94.62 97 TYR A CA 1
ATOM 750 C C . TYR A 1 97 ? -19.766 27.875 1.432 1 94.62 97 TYR A C 1
ATOM 752 O O . TYR A 1 97 ? -18.75 28.203 2.041 1 94.62 97 TYR A O 1
ATOM 760 N N . VAL A 1 98 ? -19.859 26.859 0.572 1 94.69 98 VAL A N 1
ATOM 761 C CA . VAL A 1 98 ? -18.703 26.016 0.309 1 94.69 98 VAL A CA 1
ATOM 762 C C . VAL A 1 98 ? -17.969 26.531 -0.926 1 94.69 98 VAL A C 1
ATOM 764 O O . VAL A 1 98 ? -18.594 26.859 -1.937 1 94.69 98 VAL A O 1
ATOM 767 N N . VAL A 1 99 ? -16.609 26.688 -0.789 1 94.38 99 VAL A N 1
ATOM 768 C CA . VAL A 1 99 ? -15.766 27.109 -1.901 1 94.38 99 VAL A CA 1
ATOM 769 C C . VAL A 1 99 ? -14.602 26.125 -2.051 1 94.38 99 VAL A C 1
ATOM 771 O O . VAL A 1 99 ? -14.211 25.469 -1.087 1 94.38 99 VAL A O 1
ATOM 774 N N . ASP A 1 100 ? -14.047 26.016 -3.295 1 93.44 100 ASP A N 1
ATOM 775 C CA . ASP A 1 100 ? -12.828 25.234 -3.541 1 93.44 100 ASP A CA 1
ATOM 776 C C . ASP A 1 100 ? -11.586 26.094 -3.312 1 93.44 100 ASP A C 1
ATOM 778 O O . ASP A 1 100 ? -11.484 27.203 -3.844 1 93.44 100 ASP A O 1
ATOM 782 N N . VAL A 1 101 ? -10.797 25.594 -2.482 1 94.44 101 VAL A N 1
ATOM 783 C CA . VAL A 1 101 ? -9.555 26.312 -2.205 1 94.44 101 VAL A CA 1
ATOM 784 C C . VAL A 1 101 ? -8.359 25.406 -2.49 1 94.44 101 VAL A C 1
ATOM 786 O O . VAL A 1 101 ? -8.477 24.172 -2.422 1 94.44 101 VAL A O 1
ATOM 789 N N . PRO A 1 102 ? -7.219 26.047 -2.828 1 91.75 102 PRO A N 1
ATOM 790 C CA . PRO A 1 102 ? -6.031 25.219 -3.07 1 91.75 102 PRO A CA 1
ATOM 791 C C . PRO A 1 102 ? -5.609 24.422 -1.841 1 91.75 102 PRO A C 1
ATOM 793 O O . PRO A 1 102 ? -5.68 24.922 -0.717 1 91.75 102 PRO A O 1
ATOM 796 N N . LYS A 1 103 ? -5.137 23.219 -2.098 1 85.38 103 LYS A N 1
ATOM 797 C CA . LYS A 1 103 ? -4.777 22.312 -1.013 1 85.38 103 LYS A CA 1
ATOM 798 C C . LYS A 1 103 ? -3.42 22.672 -0.419 1 85.38 103 LYS A C 1
ATOM 800 O O . LYS A 1 103 ? -3.121 22.328 0.724 1 85.38 103 LYS A O 1
ATOM 805 N N . GLY A 1 104 ? -2.594 23.422 -1.177 1 83 104 GLY A N 1
ATOM 806 C CA . GLY A 1 104 ? -1.244 23.719 -0.724 1 83 104 GLY A CA 1
ATOM 807 C C . GLY A 1 104 ? -0.763 25.094 -1.154 1 83 104 GLY A C 1
ATOM 808 O O . GLY A 1 104 ? -1.455 25.797 -1.893 1 83 104 GLY A O 1
ATOM 809 N N . PRO A 1 105 ? 0.377 25.531 -0.589 1 85.31 105 PRO A N 1
ATOM 810 C CA . PRO A 1 105 ? 0.939 26.828 -0.964 1 85.31 105 PRO A CA 1
ATOM 811 C C . PRO A 1 105 ? 1.391 26.875 -2.422 1 85.31 105 PRO A C 1
ATOM 813 O O . PRO A 1 105 ? 1.452 25.844 -3.088 1 85.31 105 PRO A O 1
ATOM 816 N N . ALA A 1 106 ? 1.46 28.094 -2.861 1 86.5 106 ALA A N 1
ATOM 817 C CA . ALA A 1 106 ? 1.985 28.297 -4.207 1 86.5 106 ALA A CA 1
ATOM 818 C C . ALA A 1 106 ? 3.512 28.25 -4.215 1 86.5 106 ALA A C 1
ATOM 820 O O . ALA A 1 106 ? 4.156 29.016 -3.49 1 86.5 106 ALA A O 1
ATOM 821 N N . LEU A 1 107 ? 4.035 27.375 -5.016 1 79.5 107 LEU A N 1
ATOM 822 C CA . LEU A 1 107 ? 5.48 27.188 -5.008 1 79.5 107 LEU A CA 1
ATOM 823 C C . LEU A 1 107 ? 6.141 27.984 -6.121 1 79.5 107 LEU A C 1
ATOM 825 O O . LEU A 1 107 ? 7.359 28.188 -6.117 1 79.5 107 LEU A O 1
ATOM 829 N N . THR A 1 108 ? 5.422 28.344 -7.051 1 81.44 108 THR A N 1
ATOM 830 C CA . THR A 1 108 ? 5.879 29.188 -8.148 1 81.44 108 THR A CA 1
ATOM 831 C C . THR A 1 108 ? 4.98 30.422 -8.297 1 81.44 108 THR A C 1
ATOM 833 O O . THR A 1 108 ? 3.875 30.453 -7.758 1 81.44 108 THR A O 1
ATOM 836 N N . GLN A 1 109 ? 5.594 31.344 -8.875 1 87.5 109 GLN A N 1
ATOM 837 C CA . GLN A 1 109 ? 4.801 32.531 -9.148 1 87.5 109 GLN A CA 1
ATOM 838 C C . GLN A 1 109 ? 3.617 32.219 -10.055 1 87.5 109 GLN A C 1
ATOM 840 O O . GLN A 1 109 ? 2.535 32.781 -9.898 1 87.5 109 GLN A O 1
ATOM 845 N N . LYS A 1 110 ? 3.873 31.359 -10.93 1 88.88 110 LYS A N 1
ATOM 846 C CA . LYS A 1 110 ? 2.777 30.938 -11.797 1 88.88 110 LYS A CA 1
ATOM 847 C C . LYS A 1 110 ? 1.682 30.234 -10.992 1 88.88 110 LYS A C 1
ATOM 849 O O . LYS A 1 110 ? 0.493 30.453 -11.234 1 88.88 110 LYS A O 1
ATOM 854 N N . ALA A 1 111 ? 2.098 29.5 -10.07 1 89.75 111 ALA A N 1
ATOM 855 C CA . ALA A 1 111 ? 1.145 28.797 -9.219 1 89.75 111 ALA A CA 1
ATOM 856 C C . ALA A 1 111 ? 0.345 29.781 -8.367 1 89.75 111 ALA A C 1
ATOM 858 O O . ALA A 1 111 ? -0.831 29.547 -8.078 1 89.75 111 ALA A O 1
ATOM 859 N N . VAL A 1 112 ? 1.044 30.844 -7.961 1 92 112 VAL A N 1
ATOM 860 C CA . VAL A 1 112 ? 0.342 31.859 -7.188 1 92 112 VAL A CA 1
ATOM 861 C C . VAL A 1 112 ? -0.854 32.375 -7.98 1 92 112 VAL A C 1
ATOM 863 O O . VAL A 1 112 ? -1.965 32.469 -7.453 1 92 112 VAL A O 1
ATOM 866 N N . LYS A 1 113 ? -0.56 32.625 -9.156 1 92.38 113 LYS A N 1
ATOM 867 C CA . LYS A 1 113 ? -1.604 33.156 -10.031 1 92.38 113 LYS A CA 1
ATOM 868 C C . LYS A 1 113 ? -2.689 32.125 -10.281 1 92.38 113 LYS A C 1
ATOM 870 O O . LYS A 1 113 ? -3.881 32.438 -10.234 1 92.38 113 LYS A O 1
ATOM 875 N N . ALA A 1 114 ? -2.326 30.953 -10.555 1 93.25 114 ALA A N 1
ATOM 876 C CA . ALA A 1 114 ? -3.275 29.875 -10.82 1 93.25 114 ALA A CA 1
ATOM 877 C C . ALA A 1 114 ? -4.152 29.609 -9.602 1 93.25 114 ALA A C 1
ATOM 879 O O . ALA A 1 114 ? -5.375 29.484 -9.719 1 93.25 114 ALA A O 1
ATOM 880 N N . LYS A 1 115 ? -3.553 29.547 -8.523 1 93.69 115 LYS A N 1
ATOM 881 C CA . LYS A 1 115 ? -4.242 29.219 -7.281 1 93.69 115 LYS A CA 1
ATOM 882 C C . LYS A 1 115 ? -5.156 30.359 -6.844 1 93.69 115 LYS A C 1
ATOM 884 O O . LYS A 1 115 ? -6.203 30.125 -6.234 1 93.69 115 LYS A O 1
ATOM 889 N N . ALA A 1 116 ? -4.777 31.562 -7.227 1 93.5 116 ALA A N 1
ATOM 890 C CA . ALA A 1 116 ? -5.555 32.75 -6.859 1 93.5 116 ALA A CA 1
ATOM 891 C C . ALA A 1 116 ? -6.93 32.719 -7.52 1 93.5 116 ALA A C 1
ATOM 893 O O . ALA A 1 116 ? -7.859 33.375 -7.051 1 93.5 116 ALA A O 1
ATOM 894 N N . THR A 1 117 ? -7.051 31.938 -8.562 1 92.19 117 THR A N 1
ATOM 895 C CA . THR A 1 117 ? -8.344 31.828 -9.219 1 92.19 117 THR A CA 1
ATOM 896 C C . THR A 1 117 ? -9.352 31.125 -8.312 1 92.19 117 THR A C 1
ATOM 898 O O . THR A 1 117 ? -10.562 31.297 -8.461 1 92.19 117 THR A O 1
ATOM 901 N N . PHE A 1 118 ? -8.906 30.328 -7.414 1 94.38 118 PHE A N 1
ATOM 902 C CA . PHE A 1 118 ? -9.742 29.656 -6.43 1 94.38 118 PHE A CA 1
ATOM 903 C C . PHE A 1 118 ? -9.82 30.453 -5.137 1 94.38 118 PHE A C 1
ATOM 905 O O . PHE A 1 118 ? -10.914 30.781 -4.672 1 94.38 118 PHE A O 1
ATOM 912 N N . TRP A 1 119 ? -8.664 30.75 -4.625 1 95.56 119 TRP A N 1
ATOM 913 C CA . TRP A 1 119 ? -8.492 31.516 -3.391 1 95.56 119 TRP A CA 1
ATOM 914 C C . TRP A 1 119 ? -7.066 32.031 -3.25 1 95.56 119 TRP A C 1
ATOM 916 O O . TRP A 1 119 ? -6.113 31.297 -3.557 1 95.56 119 TRP A O 1
ATOM 926 N N . PRO A 1 120 ? -6.938 33.281 -2.799 1 94.94 120 PRO A N 1
ATOM 927 C CA . PRO A 1 120 ? -5.574 33.781 -2.619 1 94.94 120 PRO A CA 1
ATOM 928 C C . PRO A 1 120 ? -4.715 32.875 -1.744 1 94.94 120 PRO A C 1
ATOM 930 O O . PRO A 1 120 ? -5.105 32.562 -0.621 1 94.94 120 PRO A O 1
ATOM 933 N N . THR A 1 121 ? -3.623 32.438 -2.23 1 93.56 121 THR A N 1
ATOM 934 C CA . THR A 1 121 ? -2.732 31.453 -1.61 1 93.56 121 THR A CA 1
ATOM 935 C C . THR A 1 121 ? -1.353 32.062 -1.367 1 93.56 121 THR A C 1
ATOM 937 O O . THR A 1 121 ? -0.855 32.844 -2.186 1 93.56 121 THR A O 1
ATOM 940 N N . ILE A 1 122 ? -0.799 31.703 -0.307 1 90.94 122 ILE A N 1
ATOM 941 C CA . ILE A 1 122 ? 0.509 32.219 0.081 1 90.94 122 ILE A CA 1
ATOM 942 C C . ILE A 1 122 ? 1.585 31.641 -0.834 1 90.94 122 ILE A C 1
ATOM 944 O O . ILE A 1 122 ? 1.55 30.453 -1.17 1 90.94 122 ILE A O 1
ATOM 948 N N . TYR A 1 123 ? 2.416 32.656 -1.375 1 86.56 123 TYR A N 1
ATOM 949 C CA . TYR A 1 123 ? 3.59 32.25 -2.137 1 86.56 123 TYR A CA 1
ATOM 950 C C . TYR A 1 123 ? 4.688 31.734 -1.213 1 86.56 123 TYR A C 1
ATOM 952 O O . TYR A 1 123 ? 5.266 32.5 -0.439 1 86.56 123 TYR A O 1
ATOM 960 N N . ALA A 1 124 ? 4.742 30.609 -1.209 1 75.81 124 ALA A N 1
ATOM 961 C CA . ALA A 1 124 ? 5.773 29.953 -0.409 1 75.81 124 ALA A CA 1
ATOM 962 C C . ALA A 1 124 ? 6.719 29.141 -1.29 1 75.81 124 ALA A C 1
ATOM 964 O O . ALA A 1 124 ? 6.602 27.922 -1.375 1 75.81 124 ALA A O 1
ATOM 965 N N . PRO A 1 125 ? 7.355 30.125 -2.131 1 64.38 125 PRO A N 1
ATOM 966 C CA . PRO A 1 125 ? 8.289 29.391 -2.984 1 64.38 125 PRO A CA 1
ATOM 967 C C . PRO A 1 125 ? 9.234 28.5 -2.189 1 64.38 125 PRO A C 1
ATOM 969 O O . PRO A 1 125 ? 9.562 28.797 -1.042 1 64.38 125 PRO A O 1
ATOM 972 N N . ARG A 1 126 ? 8.891 27.281 -2.424 1 53.75 126 ARG A N 1
ATOM 973 C CA . ARG A 1 126 ? 9.945 26.5 -1.771 1 53.75 126 ARG A CA 1
ATOM 974 C C . ARG A 1 126 ? 11.297 27.188 -1.936 1 53.75 126 ARG A C 1
ATOM 976 O O . ARG A 1 126 ? 11.609 27.703 -3.008 1 53.75 126 ARG A O 1
ATOM 983 N N . LYS A 1 127 ? 11.727 28 -0.863 1 46.12 127 LYS A N 1
ATOM 984 C CA . LYS A 1 127 ? 13.086 28.453 -1.151 1 46.12 127 LYS A CA 1
ATOM 985 C C . LYS A 1 127 ? 13.68 27.688 -2.338 1 46.12 127 LYS A C 1
ATOM 987 O O . LYS A 1 127 ? 13.297 26.547 -2.607 1 46.12 127 LYS A O 1
ATOM 992 N N . LYS A 1 128 ? 14.445 28.156 -3.184 1 41.56 128 LYS A N 1
ATOM 993 C CA . LYS A 1 128 ? 15.109 27.328 -4.184 1 41.56 128 LYS A CA 1
ATOM 994 C C . LYS A 1 128 ? 15 25.844 -3.836 1 41.56 128 LYS A C 1
ATOM 996 O O . LYS A 1 128 ? 15.031 25.484 -2.66 1 41.56 128 LYS A O 1
ATOM 1001 N N . GLY A 1 129 ? 14.148 24.984 -4.543 1 45.28 129 GLY A N 1
ATOM 1002 C CA . GLY A 1 129 ? 14.234 23.531 -4.578 1 45.28 129 GLY A CA 1
ATOM 1003 C C . GLY A 1 129 ? 15.336 22.984 -3.699 1 45.28 129 GLY A C 1
ATOM 1004 O O . GLY A 1 129 ? 15.75 21.828 -3.859 1 45.28 129 GLY A O 1
ATOM 1005 N N . GLU A 1 130 ? 16.125 23.859 -3.328 1 49.91 130 GLU A N 1
ATOM 1006 C CA . GLU A 1 130 ? 17.375 23.469 -2.697 1 49.91 130 GLU A CA 1
ATOM 1007 C C . GLU A 1 130 ? 17.141 22.891 -1.31 1 49.91 130 GLU A C 1
ATOM 1009 O O . GLU A 1 130 ? 16.516 23.531 -0.457 1 49.91 130 GLU A O 1
ATOM 1014 N N . LEU A 1 131 ? 16.781 21.703 -1.252 1 59.12 131 LEU A N 1
ATOM 1015 C CA . LEU A 1 131 ? 16.859 21 0.018 1 59.12 131 LEU A CA 1
ATOM 1016 C C . LEU A 1 131 ? 17.891 21.656 0.941 1 59.12 131 LEU A C 1
ATOM 1018 O O . LEU A 1 131 ? 18.922 22.141 0.481 1 59.12 131 LEU A O 1
ATOM 1022 N N . GLU A 1 132 ? 17.406 22.234 2.023 1 67 132 GLU A N 1
ATOM 1023 C CA . GLU A 1 132 ? 18.359 22.766 2.986 1 67 132 GLU A CA 1
ATOM 1024 C C . GLU A 1 132 ? 19.641 21.922 3.02 1 67 132 GLU A C 1
ATOM 1026 O O . GLU A 1 132 ? 19.578 20.703 3.012 1 67 132 GLU A O 1
ATOM 1031 N N . PRO A 1 133 ? 20.734 22.672 2.852 1 77.19 133 PRO A N 1
ATOM 1032 C CA . PRO A 1 133 ? 22 21.938 2.951 1 77.19 133 PRO A CA 1
ATOM 1033 C C . PRO A 1 133 ? 22.141 21.203 4.281 1 77.19 133 PRO A C 1
ATOM 1035 O O . PRO A 1 133 ? 21.656 21.672 5.309 1 77.19 133 PRO A O 1
ATOM 1038 N N . LEU A 1 134 ? 22.625 20.078 4.207 1 87.62 134 LEU A N 1
ATOM 1039 C CA . LEU A 1 134 ? 22.906 19.297 5.406 1 87.62 134 LEU A CA 1
ATOM 1040 C C . LEU A 1 134 ? 24.297 19.625 5.949 1 87.62 134 LEU A C 1
ATOM 1042 O O . LEU A 1 134 ? 25.219 19.891 5.176 1 87.62 134 LEU A O 1
ATOM 1046 N N . THR A 1 135 ? 24.5 19.734 7.219 1 89.81 135 THR A N 1
ATOM 1047 C CA . THR A 1 135 ? 25.797 19.922 7.84 1 89.81 135 THR A CA 1
ATOM 1048 C C . THR A 1 135 ? 26.625 18.641 7.75 1 89.81 135 THR A C 1
ATOM 1050 O O . THR A 1 135 ? 26.094 17.562 7.512 1 89.81 135 THR A O 1
ATOM 1053 N N . ARG A 1 136 ? 27.938 18.781 7.957 1 90.94 136 ARG A N 1
ATOM 1054 C CA . ARG A 1 136 ? 28.812 17.609 7.984 1 90.94 136 ARG A CA 1
ATOM 1055 C C . ARG A 1 136 ? 28.422 16.656 9.102 1 90.94 136 ARG A C 1
ATOM 1057 O O . ARG A 1 136 ? 28.531 15.438 8.953 1 90.94 136 ARG A O 1
ATOM 1064 N N . GLY A 1 137 ? 28 17.25 10.188 1 93.25 137 GLY A N 1
ATOM 1065 C CA . GLY A 1 137 ? 27.547 16.438 11.305 1 93.25 137 GLY A CA 1
ATOM 1066 C C . GLY A 1 137 ? 26.312 15.602 10.977 1 93.25 137 GLY A C 1
ATOM 1067 O O . GLY A 1 137 ? 26.234 14.43 11.352 1 93.25 137 GLY A O 1
ATOM 1068 N N . GLN A 1 138 ? 25.391 16.188 10.32 1 93 138 GLN A N 1
ATOM 1069 C CA . GLN A 1 138 ? 24.172 15.484 9.914 1 93 138 GLN A CA 1
ATOM 1070 C C . GLN A 1 138 ? 24.5 14.352 8.938 1 93 138 GLN A C 1
ATOM 1072 O O . GLN A 1 138 ? 23.906 13.273 9.016 1 93 138 GLN A O 1
ATOM 1077 N N . VAL A 1 139 ? 25.422 14.602 8.086 1 94.12 139 VAL A N 1
ATOM 1078 C CA . VAL A 1 139 ? 25.812 13.594 7.105 1 94.12 139 VAL A CA 1
ATOM 1079 C C . VAL A 1 139 ? 26.531 12.445 7.805 1 94.12 139 VAL A C 1
ATOM 1081 O O . VAL A 1 139 ? 26.312 11.273 7.469 1 94.12 139 VAL A O 1
ATOM 1084 N N . ARG A 1 140 ? 27.391 12.695 8.742 1 94.56 140 ARG A N 1
ATOM 1085 C CA . ARG A 1 140 ? 28.047 11.656 9.523 1 94.56 140 ARG A CA 1
ATOM 1086 C C . ARG A 1 140 ? 27.031 10.812 10.289 1 94.56 140 ARG A C 1
ATOM 1088 O O . ARG A 1 140 ? 27.156 9.594 10.359 1 94.56 140 ARG A O 1
ATOM 1095 N N . TRP A 1 141 ? 26.062 11.508 10.875 1 96.62 141 TRP A N 1
ATOM 1096 C CA . TRP A 1 141 ? 24.969 10.836 11.562 1 96.62 141 TRP A CA 1
ATOM 1097 C C . TRP A 1 141 ? 24.234 9.875 10.633 1 96.62 141 TRP A C 1
ATOM 1099 O O . TRP A 1 141 ? 23.938 8.742 11.008 1 96.62 141 TRP A O 1
ATOM 1109 N N . ALA A 1 142 ? 24 10.273 9.414 1 96.56 142 ALA A N 1
ATOM 1110 C CA . ALA A 1 142 ? 23.328 9.445 8.414 1 96.56 142 ALA A CA 1
ATOM 1111 C C . ALA A 1 142 ? 24.188 8.25 8.023 1 96.56 142 ALA A C 1
ATOM 1113 O O . ALA A 1 142 ? 23.703 7.129 7.898 1 96.56 142 ALA A O 1
ATOM 1114 N N . TRP A 1 143 ? 25.469 8.492 7.91 1 95.38 143 TRP A N 1
ATOM 1115 C CA . TRP A 1 143 ? 26.406 7.414 7.594 1 95.38 143 TRP A CA 1
ATOM 1116 C C . TRP A 1 143 ? 26.406 6.352 8.688 1 95.38 143 TRP A C 1
ATOM 1118 O O . TRP A 1 143 ? 26.391 5.152 8.398 1 95.38 143 TRP A O 1
ATOM 1128 N N . ASP A 1 144 ? 26.453 6.801 9.875 1 96.44 144 ASP A N 1
ATOM 1129 C CA . ASP A 1 144 ? 26.469 5.871 11 1 96.44 144 ASP A CA 1
ATOM 1130 C C . ASP A 1 144 ? 25.203 5.012 11.023 1 96.44 144 ASP A C 1
ATOM 1132 O O . ASP A 1 144 ? 25.266 3.805 11.258 1 96.44 144 ASP A O 1
ATOM 1136 N N . ALA A 1 145 ? 24.094 5.645 10.82 1 97.5 145 ALA A N 1
ATOM 1137 C CA . ALA A 1 145 ? 22.812 4.922 10.789 1 97.5 145 ALA A CA 1
ATOM 1138 C C . ALA A 1 145 ? 22.797 3.889 9.672 1 97.5 145 ALA A C 1
ATOM 1140 O O . ALA A 1 145 ? 22.391 2.746 9.883 1 97.5 145 ALA A O 1
ATOM 1141 N N . MET A 1 146 ? 23.297 4.281 8.508 1 96.5 146 MET A N 1
ATOM 1142 C CA . MET A 1 146 ? 23.281 3.371 7.363 1 96.5 146 MET A CA 1
ATOM 1143 C C . MET A 1 146 ? 24.25 2.217 7.578 1 96.5 146 MET A C 1
ATOM 1145 O O . MET A 1 146 ? 23.984 1.083 7.18 1 96.5 146 MET A O 1
ATOM 1149 N N . ARG A 1 147 ? 25.359 2.502 8.195 1 95.12 147 ARG A N 1
ATOM 1150 C CA . ARG A 1 147 ? 26.297 1.436 8.539 1 95.12 147 ARG A CA 1
ATOM 1151 C C . ARG A 1 147 ? 25.641 0.417 9.469 1 95.12 147 ARG A C 1
ATOM 1153 O O . ARG A 1 147 ? 25.875 -0.787 9.336 1 95.12 147 ARG A O 1
ATOM 1160 N N . THR A 1 148 ? 24.891 0.921 10.414 1 96.56 148 THR A N 1
ATOM 1161 C CA . THR A 1 148 ? 24.156 0.038 11.305 1 96.56 148 THR A CA 1
ATOM 1162 C C . THR A 1 148 ? 23.188 -0.841 10.523 1 96.56 148 THR A C 1
ATOM 1164 O O . THR A 1 148 ? 23.094 -2.049 10.758 1 96.56 148 THR A O 1
ATOM 1167 N N . VAL A 1 149 ? 22.469 -0.271 9.562 1 97.06 149 VAL A N 1
ATOM 1168 C CA . VAL A 1 149 ? 21.516 -0.989 8.719 1 97.06 149 VAL A CA 1
ATOM 1169 C C . VAL A 1 149 ? 22.219 -2.117 7.977 1 97.06 149 VAL A C 1
ATOM 1171 O O . VAL A 1 149 ? 21.766 -3.258 7.973 1 97.06 149 VAL A O 1
ATOM 1174 N N . VAL A 1 150 ? 23.375 -1.807 7.449 1 95.81 150 VAL A N 1
ATOM 1175 C CA . VAL A 1 150 ? 24.109 -2.777 6.645 1 95.81 150 VAL A CA 1
ATOM 1176 C C . VAL A 1 150 ? 24.641 -3.893 7.539 1 95.81 150 VAL A C 1
ATOM 1178 O O . VAL A 1 150 ? 24.562 -5.07 7.188 1 95.81 150 VAL A O 1
ATOM 1181 N N . ALA A 1 151 ? 25.203 -3.533 8.656 1 95.56 151 ALA A N 1
ATOM 1182 C CA . ALA A 1 151 ? 25.688 -4.531 9.602 1 95.56 151 ALA A CA 1
ATOM 1183 C C . ALA A 1 151 ? 24.578 -5.473 10.039 1 95.56 151 ALA A C 1
ATOM 1185 O O . ALA A 1 151 ? 24.766 -6.691 10.094 1 95.56 151 ALA A O 1
ATOM 1186 N N . ASP A 1 152 ? 23.438 -4.918 10.328 1 96.94 152 ASP A N 1
ATOM 1187 C CA . ASP A 1 152 ? 22.281 -5.715 10.75 1 96.94 152 ASP A CA 1
ATOM 1188 C C . ASP A 1 152 ? 21.781 -6.598 9.609 1 96.94 152 ASP A C 1
ATOM 1190 O O . ASP A 1 152 ? 21.344 -7.727 9.844 1 96.94 152 ASP A O 1
ATOM 1194 N N . ALA A 1 153 ? 21.828 -6.07 8.406 1 96 153 ALA A N 1
ATOM 1195 C CA . ALA A 1 153 ? 21.406 -6.863 7.254 1 96 153 ALA A CA 1
ATOM 1196 C C . ALA A 1 153 ? 22.328 -8.078 7.066 1 96 153 ALA A C 1
ATOM 1198 O O . ALA A 1 153 ? 21.844 -9.18 6.785 1 96 153 ALA A O 1
ATOM 1199 N N . LYS A 1 154 ? 23.578 -7.855 7.227 1 94.12 154 LYS A N 1
ATOM 1200 C CA . LYS A 1 154 ? 24.531 -8.953 7.148 1 94.12 154 LYS A CA 1
ATOM 1201 C C . LYS A 1 154 ? 24.25 -10.016 8.203 1 94.12 154 LYS A C 1
ATOM 1203 O O . LYS A 1 154 ? 24.266 -11.211 7.898 1 94.12 154 LYS A O 1
ATOM 1208 N N . ALA A 1 155 ? 24 -9.594 9.367 1 95.69 155 ALA A N 1
ATOM 1209 C CA . ALA A 1 155 ? 23.688 -10.516 10.461 1 95.69 155 ALA A CA 1
ATOM 1210 C C . ALA A 1 155 ? 22.422 -11.312 10.164 1 95.69 155 ALA A C 1
ATOM 1212 O O . ALA A 1 155 ? 22.344 -12.5 10.469 1 95.69 155 ALA A O 1
ATOM 1213 N N . ALA A 1 156 ? 21.422 -10.633 9.633 1 95.25 156 ALA A N 1
ATOM 1214 C CA . ALA A 1 156 ? 20.172 -11.305 9.266 1 95.25 156 ALA A CA 1
ATOM 1215 C C . ALA A 1 156 ? 20.422 -12.391 8.219 1 95.25 156 ALA A C 1
ATOM 1217 O O . ALA A 1 156 ? 19.891 -13.492 8.32 1 95.25 156 ALA A O 1
ATOM 1218 N N . LYS A 1 157 ? 21.203 -12.078 7.281 1 91.75 157 LYS A N 1
ATOM 1219 C CA . LYS A 1 157 ? 21.547 -13.031 6.227 1 91.75 157 LYS A CA 1
ATOM 1220 C C . LYS A 1 157 ? 22.234 -14.266 6.801 1 91.75 157 LYS A C 1
ATOM 1222 O O . LYS A 1 157 ? 21.953 -15.391 6.387 1 91.75 157 LYS A O 1
ATOM 1227 N N . GLU A 1 158 ? 23.047 -14.047 7.68 1 92.25 158 GLU A N 1
ATOM 1228 C CA . GLU A 1 158 ? 23.781 -15.141 8.32 1 92.25 158 GLU A CA 1
ATOM 1229 C C . GLU A 1 158 ? 22.812 -16.062 9.078 1 92.25 158 GLU A C 1
ATOM 1231 O O . GLU A 1 158 ? 23.094 -17.25 9.234 1 92.25 158 GLU A O 1
ATOM 1236 N N . LYS A 1 159 ? 21.688 -15.547 9.477 1 93.19 159 LYS A N 1
ATOM 1237 C CA . LYS A 1 159 ? 20.672 -16.328 10.18 1 93.19 159 LYS A CA 1
ATOM 1238 C C . LYS A 1 159 ? 19.609 -16.844 9.219 1 93.19 159 LYS A C 1
ATOM 1240 O O . LYS A 1 159 ? 18.516 -17.203 9.648 1 93.19 159 LYS A O 1
ATOM 1245 N N . ASP A 1 160 ? 19.812 -16.688 7.965 1 89.88 160 ASP A N 1
ATOM 1246 C CA . ASP A 1 160 ? 18.969 -17.188 6.891 1 89.88 160 ASP A CA 1
ATOM 1247 C C . ASP A 1 160 ? 17.672 -16.391 6.797 1 89.88 160 ASP A C 1
ATOM 1249 O O . ASP A 1 160 ? 16.609 -16.938 6.469 1 89.88 160 ASP A O 1
ATOM 1253 N N . GLU A 1 161 ? 17.75 -15.203 7.258 1 92.5 161 GLU A N 1
ATOM 1254 C CA . GLU A 1 161 ? 16.656 -14.258 7.055 1 92.5 161 GLU A CA 1
ATOM 1255 C C . GLU A 1 161 ? 16.938 -13.336 5.867 1 92.5 161 GLU A C 1
ATOM 1257 O O . GLU A 1 161 ? 18.078 -13.258 5.395 1 92.5 161 GLU A O 1
ATOM 1262 N N . LEU A 1 162 ? 15.906 -12.742 5.355 1 92.56 162 LEU A N 1
ATOM 1263 C CA . LEU A 1 162 ? 16.109 -11.734 4.328 1 92.56 162 LEU A CA 1
ATOM 1264 C C . LEU A 1 162 ? 16.922 -10.562 4.875 1 92.56 162 LEU A C 1
ATOM 1266 O O . LEU A 1 162 ? 16.688 -10.109 6 1 92.56 162 LEU A O 1
ATOM 1270 N N . PRO A 1 163 ? 17.922 -10.133 4.215 1 95.06 163 PRO A N 1
ATOM 1271 C CA . PRO A 1 163 ? 18.75 -9.016 4.672 1 95.06 163 PRO A CA 1
ATOM 1272 C C . PRO A 1 163 ? 18.062 -7.664 4.508 1 95.06 163 PRO A C 1
ATOM 1274 O O . PRO A 1 163 ? 18.641 -6.73 3.955 1 95.06 163 PRO A O 1
ATOM 1277 N N . ILE A 1 164 ? 16.891 -7.531 4.906 1 96.44 164 ILE A N 1
ATOM 1278 C CA . ILE A 1 164 ? 16.078 -6.324 4.844 1 96.44 164 ILE A CA 1
ATOM 1279 C C . ILE A 1 164 ? 15.891 -5.75 6.25 1 96.44 164 ILE A C 1
ATOM 1281 O O . ILE A 1 164 ? 15.367 -6.422 7.137 1 96.44 164 ILE A O 1
ATOM 1285 N N . VAL A 1 165 ? 16.359 -4.523 6.438 1 97.81 165 VAL A N 1
ATOM 1286 C CA . VAL A 1 165 ? 16.422 -3.906 7.758 1 97.81 165 VAL A CA 1
ATOM 1287 C C . VAL A 1 165 ? 15.875 -2.479 7.688 1 97.81 165 VAL A C 1
ATOM 1289 O O . VAL A 1 165 ? 16.078 -1.779 6.695 1 97.81 165 VAL A O 1
ATOM 1292 N N . ALA A 1 166 ? 15.125 -2.084 8.664 1 98.75 166 ALA A N 1
ATOM 1293 C CA . ALA A 1 166 ? 14.688 -0.709 8.906 1 98.75 166 ALA A CA 1
ATOM 1294 C C . ALA A 1 166 ? 15.18 -0.21 10.266 1 98.75 166 ALA A C 1
ATOM 1296 O O . ALA A 1 166 ? 15.086 -0.926 11.266 1 98.75 166 ALA A O 1
ATOM 1297 N N . HIS A 1 167 ? 15.734 1.044 10.328 1 98.69 167 HIS A N 1
ATOM 1298 C CA . HIS A 1 167 ? 16.406 1.552 11.516 1 98.69 167 HIS A CA 1
ATOM 1299 C C . HIS A 1 167 ? 16.031 3.008 11.781 1 98.69 167 HIS A C 1
ATOM 1301 O O . HIS A 1 167 ? 16.062 3.834 10.867 1 98.69 167 HIS A O 1
ATOM 1307 N N . VAL A 1 168 ? 15.633 3.285 12.977 1 98.56 168 VAL A N 1
ATOM 1308 C CA . VAL A 1 168 ? 15.438 4.656 13.445 1 98.56 168 VAL A CA 1
ATOM 1309 C C . VAL A 1 168 ? 16.484 4.988 14.508 1 98.56 168 VAL A C 1
ATOM 1311 O O . VAL A 1 168 ? 16.406 4.496 15.641 1 98.56 168 VAL A O 1
ATOM 1314 N N . PRO A 1 169 ? 17.453 5.832 14.172 1 98.31 169 PRO A N 1
ATOM 1315 C CA . PRO A 1 169 ? 18.422 6.266 15.164 1 98.31 169 PRO A CA 1
ATOM 1316 C C . PRO A 1 169 ? 17.875 7.34 16.109 1 98.31 169 PRO A C 1
ATOM 1318 O O . PRO A 1 169 ? 16.797 7.887 15.859 1 98.31 169 PRO A O 1
ATOM 1321 N N . VAL A 1 170 ? 18.688 7.574 17.156 1 96.88 170 VAL A N 1
ATOM 1322 C CA . VAL A 1 170 ? 18.406 8.742 17.969 1 96.88 170 VAL A CA 1
ATOM 1323 C C . VAL A 1 170 ? 18.484 10.008 17.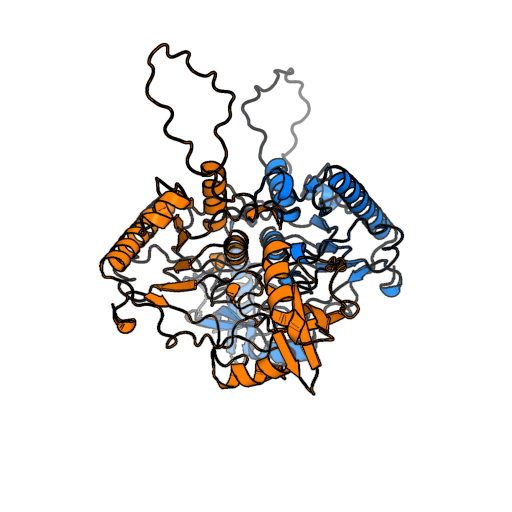125 1 96.88 170 VAL A C 1
ATOM 1325 O O . VAL A 1 170 ? 19.422 10.172 16.344 1 96.88 170 VAL A O 1
ATOM 1328 N N . PRO A 1 171 ? 17.484 10.883 17.234 1 94.44 171 PRO A N 1
ATOM 1329 C CA . PRO A 1 171 ? 17.469 12.078 16.391 1 94.44 171 PRO A CA 1
ATOM 1330 C C . PRO A 1 171 ? 18.75 12.914 16.547 1 94.44 171 PRO A C 1
ATOM 1332 O O . PRO A 1 171 ? 19.297 13.016 17.641 1 94.44 171 PRO A O 1
ATOM 1335 N N . TYR A 1 172 ? 19.203 13.469 15.422 1 93.12 172 TYR A N 1
ATOM 1336 C CA . TYR A 1 172 ? 20.391 14.32 15.422 1 93.12 172 TYR A CA 1
ATOM 1337 C C . TYR A 1 172 ? 20.141 15.609 16.188 1 93.12 172 TYR A C 1
ATOM 1339 O O . TYR A 1 172 ? 21 16.078 16.938 1 93.12 172 TYR A O 1
ATOM 1347 N N . ASP A 1 173 ? 18.969 16.203 15.945 1 89.56 173 ASP A N 1
ATOM 1348 C CA . ASP A 1 173 ? 18.578 17.469 16.547 1 89.56 173 ASP A CA 1
ATOM 1349 C C . ASP A 1 173 ? 18.188 17.281 18.016 1 89.56 173 ASP A C 1
ATOM 1351 O O . ASP A 1 173 ? 17.234 16.562 18.312 1 89.56 173 ASP A O 1
ATOM 1355 N N . PRO A 1 174 ? 18.797 18.016 18.891 1 88.44 174 PRO A N 1
ATOM 1356 C CA . PRO A 1 174 ? 18.5 17.875 20.328 1 88.44 174 PRO A CA 1
ATOM 1357 C C . PRO A 1 174 ? 17.047 18.203 20.656 1 88.44 174 PRO A C 1
ATOM 1359 O O . PRO A 1 174 ? 16.453 17.594 21.562 1 88.44 174 PRO A O 1
ATOM 1362 N N . GLU A 1 175 ? 16.531 19.141 19.984 1 85.12 175 GLU A N 1
ATOM 1363 C CA . GLU A 1 175 ? 15.141 19.5 20.25 1 85.12 175 GLU A CA 1
ATOM 1364 C C . GLU A 1 175 ? 14.188 18.375 19.859 1 85.12 175 GLU A C 1
ATOM 1366 O O . GLU A 1 175 ? 13.219 18.094 20.562 1 85.12 175 GLU A O 1
ATOM 1371 N N . ILE A 1 176 ? 14.508 17.766 18.719 1 84.5 176 ILE A N 1
ATOM 1372 C CA . ILE A 1 176 ? 13.703 16.625 18.266 1 84.5 176 ILE A CA 1
ATOM 1373 C C . ILE A 1 176 ? 13.891 15.445 19.219 1 84.5 176 ILE A C 1
ATOM 1375 O O . ILE A 1 176 ? 12.938 14.75 19.547 1 84.5 176 ILE A O 1
ATOM 1379 N N . LYS A 1 177 ? 15.133 15.25 19.672 1 87.38 177 LYS A N 1
ATOM 1380 C CA . LYS A 1 177 ? 15.422 14.195 20.641 1 87.38 177 LYS A CA 1
ATOM 1381 C C . LYS A 1 177 ? 14.586 14.383 21.906 1 87.38 177 LYS A C 1
ATOM 1383 O O . LYS A 1 177 ? 14 13.43 22.406 1 87.38 177 LYS A O 1
ATOM 1388 N N . ALA A 1 178 ? 14.477 15.547 22.344 1 83.5 178 ALA A N 1
ATOM 1389 C CA . ALA A 1 178 ? 13.75 15.852 23.562 1 83.5 178 ALA A CA 1
ATOM 1390 C C . ALA A 1 178 ? 12.242 15.688 23.375 1 83.5 178 ALA A C 1
ATOM 1392 O O . ALA A 1 178 ? 11.562 15.102 24.219 1 83.5 178 ALA A O 1
ATOM 1393 N N . SER A 1 179 ? 11.828 16.188 22.281 1 81.12 179 SER A N 1
ATOM 1394 C CA . SER A 1 179 ? 10.383 16.172 22.047 1 81.12 179 SER A CA 1
ATOM 1395 C C . SER A 1 179 ? 9.875 14.766 21.781 1 81.12 179 SER A C 1
ATOM 1397 O O . SER A 1 179 ? 8.766 14.414 22.188 1 81.12 179 SER A O 1
ATOM 1399 N N . THR A 1 180 ? 10.68 13.93 21.094 1 83.38 180 THR A N 1
ATOM 1400 C CA . THR A 1 180 ? 10.242 12.578 20.75 1 83.38 180 THR A CA 1
ATOM 1401 C C . THR A 1 180 ? 10.539 11.602 21.875 1 83.38 180 THR A C 1
ATOM 1403 O O . THR A 1 180 ? 10 10.492 21.906 1 83.38 180 THR A O 1
ATOM 1406 N N . GLN A 1 181 ? 11.484 11.922 22.812 1 83.81 181 GLN A N 1
ATOM 1407 C CA . GLN A 1 181 ? 11.922 11.086 23.922 1 83.81 181 GLN A CA 1
ATOM 1408 C C . GLN A 1 181 ? 12.477 9.75 23.438 1 83.81 181 GLN A C 1
ATOM 1410 O O . GLN A 1 181 ? 12.297 8.719 24.078 1 83.81 181 GLN A O 1
ATOM 1415 N N . LEU A 1 182 ? 12.961 9.789 22.203 1 90.69 182 LEU A N 1
ATOM 1416 C CA . LEU A 1 182 ? 13.633 8.594 21.703 1 90.69 182 LEU A CA 1
ATOM 1417 C C . LEU A 1 182 ? 15.094 8.57 22.141 1 90.69 182 LEU A C 1
ATOM 1419 O O . LEU A 1 182 ? 15.953 9.18 21.5 1 90.69 182 LEU A O 1
ATOM 1423 N N . LEU A 1 183 ? 15.383 7.738 23.203 1 91.38 183 LEU A N 1
ATOM 1424 C CA . LEU A 1 183 ? 16.688 7.77 23.844 1 91.38 183 LEU A CA 1
ATOM 1425 C C . LEU A 1 183 ? 17.578 6.645 23.328 1 91.38 183 LEU A C 1
ATOM 1427 O O . LEU A 1 183 ? 18.797 6.652 23.547 1 91.38 183 LEU A O 1
ATOM 1431 N N . SER A 1 184 ? 17.016 5.738 22.625 1 95.31 184 SER A N 1
ATOM 1432 C CA . SER A 1 184 ? 17.75 4.641 22.016 1 95.31 184 SER A CA 1
ATOM 1433 C C . SER A 1 184 ? 17.219 4.336 20.625 1 95.31 184 SER A C 1
ATOM 1435 O O . SER A 1 184 ? 16.047 4.551 20.328 1 95.31 184 SER A O 1
ATOM 1437 N N . PRO A 1 185 ? 18.156 3.875 19.734 1 97.69 185 PRO A N 1
ATOM 1438 C CA . PRO A 1 185 ? 17.688 3.518 18.391 1 97.69 185 PRO A CA 1
ATOM 1439 C C . PRO A 1 185 ? 16.75 2.316 18.391 1 97.69 185 PRO A C 1
ATOM 1441 O O . PRO A 1 185 ? 16.766 1.511 19.328 1 97.69 185 PRO A O 1
ATOM 1444 N N . LEU A 1 186 ? 15.922 2.24 17.453 1 97.94 186 LEU A N 1
ATOM 1445 C CA . LEU A 1 186 ? 15.016 1.115 17.234 1 97.94 186 LEU A CA 1
ATOM 1446 C C . LEU A 1 186 ? 15.203 0.526 15.836 1 97.94 186 LEU A C 1
ATOM 1448 O O . LEU A 1 186 ? 15.359 1.266 14.859 1 97.94 186 LEU A O 1
ATOM 1452 N N . THR A 1 187 ? 15.242 -0.794 15.82 1 98.56 187 THR A N 1
ATOM 1453 C CA . THR A 1 187 ? 15.492 -1.468 14.547 1 98.56 187 THR A CA 1
ATOM 1454 C C . THR A 1 187 ? 14.445 -2.555 14.305 1 98.56 187 THR A C 1
ATOM 1456 O O . THR A 1 187 ? 14.078 -3.291 15.219 1 98.56 187 THR A O 1
ATOM 1459 N N . GLY A 1 188 ? 13.867 -2.529 13.078 1 98.44 188 GLY A N 1
ATOM 1460 C CA . GLY A 1 188 ? 13.016 -3.605 12.602 1 98.44 188 GLY A CA 1
ATOM 1461 C C . GLY A 1 188 ? 13.695 -4.5 11.586 1 98.44 188 GLY A C 1
ATOM 1462 O O . GLY A 1 188 ? 14.398 -4.016 10.695 1 98.44 188 GLY A O 1
ATOM 1463 N N . TYR A 1 189 ? 13.469 -5.801 11.75 1 97.81 189 TYR A N 1
ATOM 1464 C CA . TYR A 1 189 ? 14.008 -6.801 10.836 1 97.81 189 TYR A CA 1
ATOM 1465 C C . TYR A 1 189 ? 12.891 -7.508 10.078 1 97.81 189 TYR A C 1
ATOM 1467 O O . TYR A 1 189 ? 11.781 -7.656 10.602 1 97.81 189 TYR A O 1
ATOM 1475 N N . ASP A 1 190 ? 13.234 -7.781 8.82 1 95.88 190 ASP A N 1
ATOM 1476 C CA . ASP A 1 190 ? 12.32 -8.68 8.125 1 95.88 190 ASP A CA 1
ATOM 1477 C C . ASP A 1 190 ? 12.359 -10.078 8.734 1 95.88 190 ASP A C 1
ATOM 1479 O O . ASP A 1 190 ? 13.43 -10.672 8.891 1 95.88 190 ASP A O 1
ATOM 1483 N N . THR A 1 191 ? 11.195 -10.586 9.133 1 95.06 191 THR A N 1
ATOM 1484 C CA . THR A 1 191 ? 11.156 -11.891 9.789 1 95.06 191 THR A CA 1
ATOM 1485 C C . THR A 1 191 ? 10.141 -12.805 9.102 1 95.06 191 THR A C 1
ATOM 1487 O O . THR A 1 191 ? 9.555 -13.68 9.742 1 95.06 191 THR A O 1
ATOM 1490 N N . ARG A 1 192 ? 9.875 -12.516 7.895 1 90.19 192 ARG A N 1
ATOM 1491 C CA . ARG A 1 192 ? 8.898 -13.312 7.16 1 90.19 192 ARG A CA 1
ATOM 1492 C C . ARG A 1 192 ? 9.297 -14.789 7.133 1 90.19 192 ARG A C 1
ATOM 1494 O O . ARG A 1 192 ? 8.453 -15.672 7.273 1 90.19 192 ARG A O 1
ATOM 1501 N N . ARG A 1 193 ? 10.578 -15.016 6.977 1 87.56 193 ARG A N 1
ATOM 1502 C CA . ARG A 1 193 ? 11.047 -16.391 6.867 1 87.56 193 ARG A CA 1
ATOM 1503 C C . ARG A 1 193 ? 10.938 -17.109 8.203 1 87.56 193 ARG A C 1
ATOM 1505 O O . ARG A 1 193 ? 10.305 -18.172 8.305 1 87.56 193 ARG A O 1
ATOM 1512 N N . SER A 1 194 ? 11.453 -16.547 9.211 1 89.12 194 SER A N 1
ATOM 1513 C CA . SER A 1 194 ? 11.477 -17.203 10.508 1 89.12 194 SER A CA 1
ATOM 1514 C C . SER A 1 194 ? 10.07 -17.344 11.094 1 89.12 194 SER A C 1
ATOM 1516 O O . SER A 1 194 ? 9.773 -18.297 11.805 1 89.12 194 SER A O 1
ATOM 1518 N N . THR A 1 195 ? 9.141 -16.422 10.75 1 88 195 THR A N 1
ATOM 1519 C CA . THR A 1 195 ? 7.805 -16.438 11.336 1 88 195 THR A CA 1
ATOM 1520 C C . THR A 1 195 ? 6.793 -17.031 10.367 1 88 195 THR A C 1
ATOM 1522 O O . THR A 1 195 ? 5.629 -17.234 10.719 1 88 195 THR A O 1
ATOM 1525 N N . SER A 1 196 ? 7.219 -17.219 9.164 1 83.88 196 SER A N 1
ATOM 1526 C CA . SER A 1 196 ? 6.32 -17.688 8.117 1 83.88 196 SER A CA 1
ATOM 1527 C C . SER A 1 196 ? 5.074 -16.812 8.023 1 83.88 196 SER A C 1
ATOM 1529 O O . SER A 1 196 ? 3.951 -17.312 8.016 1 83.88 196 SER A O 1
ATOM 1531 N N . HIS A 1 197 ? 5.312 -15.57 8.094 1 88.44 197 HIS A N 1
ATOM 1532 C CA . HIS A 1 197 ? 4.23 -14.594 8.055 1 88.44 197 HIS A CA 1
ATOM 1533 C C . HIS A 1 197 ? 4.469 -13.547 6.973 1 88.44 197 HIS A C 1
ATOM 1535 O O . HIS A 1 197 ? 5.473 -12.836 7.004 1 88.44 197 HIS A O 1
ATOM 1541 N N . PRO A 1 198 ? 3.576 -13.375 6.074 1 87.94 198 PRO A N 1
ATOM 1542 C CA . PRO A 1 198 ? 3.83 -12.555 4.891 1 87.94 198 PRO A CA 1
ATOM 1543 C C . PRO A 1 198 ? 3.92 -11.062 5.211 1 87.94 198 PRO A C 1
ATOM 1545 O O . PRO A 1 198 ? 4.414 -10.281 4.395 1 87.94 198 PRO A O 1
ATOM 1548 N N . LEU A 1 199 ? 3.447 -10.609 6.418 1 92 199 LEU A N 1
ATOM 1549 C CA . LEU A 1 199 ? 3.357 -9.18 6.691 1 92 199 LEU A CA 1
ATOM 1550 C C . LEU A 1 199 ? 4.465 -8.734 7.637 1 92 199 LEU A C 1
ATOM 1552 O O . LEU A 1 199 ? 4.512 -7.57 8.047 1 92 199 LEU A O 1
ATOM 1556 N N . ARG A 1 200 ? 5.391 -9.648 7.973 1 94.44 200 ARG A N 1
ATOM 1557 C CA . ARG A 1 200 ? 6.422 -9.289 8.938 1 94.44 200 ARG A CA 1
ATOM 1558 C C . ARG A 1 200 ? 7.633 -8.672 8.242 1 94.44 200 ARG A C 1
ATOM 1560 O O . ARG A 1 200 ? 8.766 -9.109 8.453 1 94.44 200 ARG A O 1
ATOM 1567 N N . HIS A 1 201 ? 7.395 -7.641 7.48 1 95.88 201 HIS A N 1
ATOM 1568 C CA . HIS A 1 201 ? 8.43 -6.848 6.828 1 95.88 201 HIS A CA 1
ATOM 1569 C C . HIS A 1 201 ? 9.164 -5.969 7.832 1 95.88 201 HIS A C 1
ATOM 1571 O O . HIS A 1 201 ? 8.625 -5.645 8.891 1 95.88 201 HIS A O 1
ATOM 1577 N N . ALA A 1 202 ? 10.297 -5.613 7.512 1 98.06 202 ALA A N 1
ATOM 1578 C CA . ALA A 1 202 ? 11.164 -4.844 8.406 1 98.06 202 ALA A CA 1
ATOM 1579 C C . ALA A 1 202 ? 10.484 -3.559 8.859 1 98.06 202 ALA A C 1
ATOM 1581 O O . ALA A 1 202 ? 10.516 -3.213 10.047 1 98.06 202 ALA A O 1
ATOM 1582 N N . VAL A 1 203 ? 9.836 -2.832 7.938 1 98.25 203 VAL A N 1
ATOM 1583 C CA . VAL A 1 203 ? 9.211 -1.549 8.25 1 98.25 203 VAL A CA 1
ATOM 1584 C C . VAL A 1 203 ? 8.047 -1.758 9.211 1 98.25 203 VAL A C 1
ATOM 1586 O O . VAL A 1 203 ? 7.902 -1.019 10.188 1 98.25 203 VAL A O 1
ATOM 1589 N N . LEU A 1 204 ? 7.211 -2.742 8.922 1 96.62 204 LEU A N 1
ATOM 1590 C CA . LEU A 1 204 ? 6.09 -3.021 9.82 1 96.62 204 LEU A CA 1
ATOM 1591 C C . LEU A 1 204 ? 6.586 -3.416 11.203 1 96.62 204 LEU A C 1
ATOM 1593 O O . LEU A 1 204 ? 6.031 -2.982 12.219 1 96.62 204 LEU A O 1
ATOM 1597 N N . ASN A 1 205 ? 7.641 -4.223 11.258 1 97.5 205 ASN A N 1
ATOM 1598 C CA . ASN A 1 205 ? 8.234 -4.617 12.531 1 97.5 205 ASN A CA 1
ATOM 1599 C C . ASN A 1 205 ? 8.828 -3.42 13.273 1 97.5 205 ASN A C 1
ATOM 1601 O O . ASN A 1 205 ? 8.758 -3.346 14.5 1 97.5 205 ASN A O 1
ATOM 1605 N N . LEU A 1 206 ? 9.406 -2.525 12.555 1 98.25 206 LEU A N 1
ATOM 1606 C CA . LEU A 1 206 ? 9.93 -1.304 13.148 1 98.25 206 LEU A CA 1
ATOM 1607 C C . LEU A 1 206 ? 8.812 -0.479 13.781 1 98.25 206 LEU A C 1
ATOM 1609 O O . LEU A 1 206 ? 8.93 -0.029 14.922 1 98.25 206 LEU A O 1
ATOM 1613 N N . VAL A 1 207 ? 7.758 -0.275 13 1 96.06 207 VAL A N 1
ATOM 1614 C CA . VAL A 1 207 ? 6.641 0.519 13.5 1 96.06 207 VAL A CA 1
ATOM 1615 C C . VAL A 1 207 ? 6.078 -0.116 14.773 1 96.06 207 VAL A C 1
ATOM 1617 O O . VAL A 1 207 ? 5.754 0.586 15.734 1 96.06 207 VAL A O 1
ATOM 1620 N N . ARG A 1 208 ? 5.992 -1.438 14.758 1 93.94 208 ARG A N 1
ATOM 1621 C CA . ARG A 1 208 ? 5.555 -2.146 15.961 1 93.94 208 ARG A CA 1
ATOM 1622 C C . ARG A 1 208 ? 6.477 -1.858 17.141 1 93.94 208 ARG A C 1
ATOM 1624 O O . ARG A 1 208 ? 6.012 -1.617 18.25 1 93.94 208 ARG A O 1
ATOM 1631 N N . LYS A 1 209 ? 7.742 -1.916 16.922 1 95.69 209 LYS A N 1
ATOM 1632 C CA . LYS A 1 209 ? 8.711 -1.664 17.984 1 95.69 209 LYS A CA 1
ATOM 1633 C C . LYS A 1 209 ? 8.586 -0.243 18.531 1 95.69 209 LYS A C 1
ATOM 1635 O O . LYS A 1 209 ? 8.688 -0.021 19.734 1 95.69 209 LYS A O 1
ATOM 1640 N N . VAL A 1 210 ? 8.383 0.707 17.625 1 94.38 210 VAL A N 1
ATOM 1641 C CA . VAL A 1 210 ? 8.211 2.092 18.047 1 94.38 210 VAL A CA 1
ATOM 1642 C C . VAL A 1 210 ? 6.945 2.221 18.891 1 94.38 210 VAL A C 1
ATOM 1644 O O . VAL A 1 210 ? 6.941 2.91 19.922 1 94.38 210 VAL A O 1
ATOM 1647 N N . ALA A 1 211 ? 5.898 1.591 18.5 1 91.81 211 ALA A N 1
ATOM 1648 C CA . ALA A 1 211 ? 4.656 1.603 19.266 1 91.81 211 ALA A CA 1
ATOM 1649 C C . ALA A 1 211 ? 4.875 1.054 20.672 1 91.81 211 ALA A C 1
ATOM 1651 O O . ALA A 1 211 ? 4.395 1.628 21.641 1 91.81 211 ALA A O 1
ATOM 1652 N N . ASP A 1 212 ? 5.594 -0.086 20.797 1 90.81 212 ASP A N 1
ATOM 1653 C CA . ASP A 1 212 ? 5.902 -0.695 22.078 1 90.81 212 ASP A CA 1
ATOM 1654 C C . ASP A 1 212 ? 6.727 0.25 22.953 1 90.81 212 ASP A C 1
ATOM 1656 O O . ASP A 1 212 ? 6.523 0.321 24.172 1 90.81 212 ASP A O 1
ATOM 1660 N N . TYR A 1 213 ? 7.66 0.913 22.312 1 90.88 213 TYR A N 1
ATOM 1661 C CA . TYR A 1 213 ? 8.523 1.863 23.016 1 90.88 213 TYR A CA 1
ATOM 1662 C C . TYR A 1 213 ? 7.711 3.014 23.594 1 90.88 213 TYR A C 1
ATOM 1664 O O . TYR A 1 213 ? 8.016 3.51 24.688 1 90.88 213 TYR A O 1
ATOM 1672 N N . ARG A 1 214 ? 6.695 3.377 22.844 1 85.75 214 ARG A N 1
ATOM 1673 C CA . ARG A 1 214 ? 5.898 4.535 23.234 1 85.75 214 ARG A CA 1
ATOM 1674 C C . ARG A 1 214 ? 4.781 4.133 24.188 1 85.75 214 ARG A C 1
ATOM 1676 O O . ARG A 1 214 ? 4.152 4.992 24.812 1 85.75 214 ARG A O 1
ATOM 1683 N N . ALA A 1 215 ? 4.523 2.869 24.328 1 79.62 215 ALA A N 1
ATOM 1684 C CA . ALA A 1 215 ? 3.453 2.396 25.203 1 79.62 215 ALA A CA 1
ATOM 1685 C C . ALA A 1 215 ? 3.795 2.646 26.656 1 79.62 215 ALA A C 1
ATOM 1687 O O . ALA A 1 215 ? 4.949 2.496 27.078 1 79.62 215 ALA A O 1
ATOM 1688 N N . PRO A 1 216 ? 2.879 3.25 27.391 1 66 216 PRO A N 1
ATOM 1689 C CA . PRO A 1 216 ? 3.119 3.463 28.828 1 66 216 PRO A CA 1
ATOM 1690 C C . PRO A 1 216 ? 3.467 2.174 29.562 1 66 216 PRO A C 1
ATOM 1692 O O . PRO A 1 216 ? 3.049 1.089 29.156 1 66 216 PRO A O 1
ATOM 1695 N N . PRO A 1 217 ? 4.652 2.197 30.406 1 56.94 217 PRO A N 1
ATOM 1696 C CA . PRO A 1 217 ? 4.98 1.018 31.203 1 56.94 217 PRO A CA 1
ATOM 1697 C C . PRO A 1 217 ? 3.758 0.4 31.875 1 56.94 217 PRO A C 1
ATOM 1699 O O . PRO A 1 217 ? 2.785 1.104 32.156 1 56.94 217 PRO A O 1
ATOM 1702 N N . ASP A 1 218 ? 3.654 -0.797 31.656 1 50.38 218 ASP A N 1
ATOM 1703 C CA . ASP A 1 218 ? 2.576 -1.474 32.375 1 50.38 218 ASP A CA 1
ATOM 1704 C C . ASP A 1 218 ? 2.508 -1.012 33.812 1 50.38 218 ASP A C 1
ATOM 1706 O O . ASP A 1 218 ? 3.516 -1.024 34.531 1 50.38 218 ASP A O 1
ATOM 1710 N N . GLU A 1 219 ? 1.9 -0.133 34.312 1 43.28 219 GLU A N 1
ATOM 1711 C CA . GLU A 1 219 ? 1.703 0.202 35.719 1 43.28 219 GLU A CA 1
ATOM 1712 C C . GLU A 1 219 ? 1.72 -1.049 36.594 1 43.28 219 GLU A C 1
ATOM 1714 O O . GLU A 1 219 ? 1.643 -0.958 37.812 1 43.28 219 GLU A O 1
ATOM 1719 N N . SER A 1 220 ? 1.739 -2.287 36.219 1 41.56 220 SER A N 1
ATOM 1720 C CA . SER A 1 220 ? 1.668 -3.27 37.312 1 41.56 220 SER A CA 1
ATOM 1721 C C . SER A 1 220 ? 2.998 -3.379 38.031 1 41.56 220 SER A C 1
ATOM 1723 O O . SER A 1 220 ? 3.189 -4.285 38.844 1 41.56 220 SER A O 1
ATOM 1725 N N . THR A 1 221 ? 4.148 -2.809 37.688 1 37.59 221 THR A N 1
ATOM 1726 C CA . THR A 1 221 ? 5.199 -2.951 38.688 1 37.59 221 THR A CA 1
ATOM 1727 C C . THR A 1 221 ? 4.977 -1.986 39.844 1 37.59 221 THR A C 1
ATOM 1729 O O . THR A 1 221 ? 4.805 -0.784 39.656 1 37.59 221 THR A O 1
ATOM 1732 N N . PRO A 1 222 ? 4.754 -2.365 41.125 1 36.25 222 PRO A N 1
ATOM 1733 C CA . PRO A 1 222 ? 4.605 -1.559 42.344 1 36.25 222 PRO A CA 1
ATOM 1734 C C . PRO A 1 222 ? 5.723 -0.528 42.5 1 36.25 222 PRO A C 1
ATOM 1736 O O . PRO A 1 222 ? 6.863 -0.785 42.125 1 36.25 222 PRO A O 1
ATOM 1739 N N . PRO A 1 223 ? 5.438 0.77 42.594 1 33.75 223 PRO A N 1
ATOM 1740 C CA . PRO A 1 223 ? 6.406 1.823 42.906 1 33.75 223 PRO A CA 1
ATOM 1741 C C . PRO A 1 223 ? 7.367 1.431 44.031 1 33.75 223 PRO A C 1
ATOM 1743 O O . PRO A 1 223 ? 6.945 0.857 45.031 1 33.75 223 PRO A O 1
ATOM 1746 N N . ALA A 1 224 ? 8.586 1.06 43.875 1 31.53 224 ALA A N 1
ATOM 1747 C CA . ALA A 1 224 ? 9.469 0.974 45.031 1 31.53 224 ALA A CA 1
ATOM 1748 C C . ALA A 1 224 ? 9.328 2.205 45.906 1 31.53 224 ALA A C 1
ATOM 1750 O O . ALA A 1 224 ? 9.172 3.322 45.406 1 31.53 224 ALA A O 1
ATOM 1751 N N . THR A 1 225 ? 8.945 2.102 47.156 1 32.28 225 THR A N 1
ATOM 1752 C CA . THR A 1 225 ? 8.805 3.021 48.281 1 32.28 225 THR A CA 1
ATOM 1753 C C . THR A 1 225 ? 10.047 3.885 48.438 1 32.28 225 THR A C 1
ATOM 1755 O O . THR A 1 225 ? 11.047 3.447 49 1 32.28 225 THR A O 1
ATOM 1758 N N . GLU A 1 226 ? 10.789 4.27 47.438 1 30.05 226 GLU A N 1
ATOM 1759 C CA . GLU A 1 226 ? 11.867 5.066 48 1 30.05 226 GLU A CA 1
ATOM 1760 C C . GLU A 1 226 ? 11.32 6.273 48.781 1 30.05 226 GLU A C 1
ATOM 1762 O O . GLU A 1 226 ? 10.273 6.816 48.406 1 30.05 226 GLU A O 1
ATOM 1767 N N . PRO A 1 227 ? 11.852 6.613 49.969 1 27.67 227 PRO A N 1
ATOM 1768 C CA . PRO A 1 227 ? 11.492 7.703 50.875 1 27.67 227 PRO A CA 1
ATOM 1769 C C . PRO A 1 227 ? 11.383 9.055 50.156 1 27.67 227 PRO A C 1
ATOM 1771 O O . PRO A 1 227 ? 11.992 9.25 49.094 1 27.67 227 PRO A O 1
ATOM 1774 N N . ALA A 1 228 ? 10.43 9.977 50.594 1 29.17 228 ALA A N 1
ATOM 1775 C CA . ALA A 1 228 ? 9.812 11.273 50.312 1 29.17 228 ALA A CA 1
ATOM 1776 C C . ALA A 1 228 ? 10.875 12.359 50.156 1 29.17 228 ALA A C 1
ATOM 1778 O O . ALA A 1 228 ? 10.57 13.547 50.281 1 29.17 228 ALA A O 1
ATOM 1779 N N . GLY A 1 229 ? 12.172 12.117 49.938 1 26.88 229 GLY A N 1
ATOM 1780 C CA . GLY A 1 229 ? 12.82 13.406 50.125 1 26.88 229 GLY A CA 1
ATOM 1781 C C . GLY A 1 229 ? 12.281 14.477 49.188 1 26.88 229 GLY A C 1
ATOM 1782 O O . GLY A 1 229 ? 11.617 14.164 48.188 1 26.88 229 GLY A O 1
ATOM 1783 N N . SER A 1 230 ? 12.25 15.805 49.625 1 24.89 230 SER A N 1
ATOM 1784 C CA . SER A 1 230 ? 11.641 17.109 49.344 1 24.89 230 SER A CA 1
ATOM 1785 C C . SER A 1 230 ? 11.906 17.547 47.906 1 24.89 230 SER A C 1
ATOM 1787 O O . SER A 1 230 ? 11.695 18.703 47.562 1 24.89 230 SER A O 1
ATOM 1789 N N . ILE A 1 231 ? 12.766 16.859 47.188 1 26.75 231 ILE A N 1
ATOM 1790 C CA . ILE A 1 231 ? 13.219 17.828 46.188 1 26.75 231 ILE A CA 1
ATOM 1791 C C . ILE A 1 231 ? 12.016 18.359 45.406 1 26.75 231 ILE A C 1
ATOM 1793 O O . ILE A 1 231 ? 11.07 17.625 45.125 1 26.75 231 ILE A O 1
ATOM 1797 N N . SER A 1 232 ? 12 19.688 45.188 1 25.98 232 SER A N 1
ATOM 1798 C CA . SER A 1 232 ? 11.086 20.625 44.562 1 25.98 232 SER A CA 1
ATOM 1799 C C . SER A 1 232 ? 10.555 20.094 43.219 1 25.98 232 SER A C 1
ATOM 1801 O O . SER A 1 232 ? 11.32 19.594 42.406 1 25.98 232 SER A O 1
ATOM 1803 N N . GLN A 1 233 ? 9.312 19.766 43.156 1 25.44 233 GLN A N 1
ATOM 1804 C CA . GLN A 1 233 ? 8.398 19.203 42.188 1 25.44 233 GLN A CA 1
ATOM 1805 C C . GLN A 1 233 ? 8.336 20.078 40.938 1 25.44 233 GLN A C 1
ATOM 1807 O O . GLN A 1 233 ? 7.344 20.062 40.188 1 25.44 233 GLN A O 1
ATOM 1812 N N . ALA A 1 234 ? 9.266 21.094 40.688 1 29.08 234 ALA A N 1
ATOM 1813 C CA . ALA A 1 234 ? 8.492 22.047 39.906 1 29.08 234 ALA A CA 1
ATOM 1814 C C . ALA A 1 234 ? 7.734 21.359 38.781 1 29.08 234 ALA A C 1
ATOM 1816 O O . ALA A 1 234 ? 8.078 20.234 38.375 1 29.08 234 ALA A O 1
ATOM 1817 N N . PRO A 1 235 ? 6.98 22.266 38 1 27.7 235 PRO A N 1
ATOM 1818 C CA . PRO A 1 235 ? 5.836 22.156 37.094 1 27.7 235 PRO A CA 1
ATOM 1819 C C . PRO A 1 235 ? 6.102 21.219 35.906 1 27.7 235 PRO A C 1
ATOM 1821 O O . PRO A 1 235 ? 7.23 21.141 35.406 1 27.7 235 PRO A O 1
ATOM 1824 N N . SER A 1 236 ? 5.488 20.156 36 1 28.39 236 SER A N 1
ATOM 1825 C CA . SER A 1 236 ? 5.418 19.109 35 1 28.39 236 SER A CA 1
ATOM 1826 C C . SER A 1 236 ? 5.371 19.688 33.594 1 28.39 236 SER A C 1
ATOM 1828 O O . SER A 1 236 ? 4.57 20.578 33.312 1 28.39 236 SER A O 1
ATOM 1830 N N . ALA A 1 237 ? 6.477 19.875 33 1 27.86 237 ALA A N 1
ATOM 1831 C CA . ALA A 1 237 ? 6.574 20.391 31.641 1 27.86 237 ALA A CA 1
ATOM 1832 C C . ALA A 1 237 ? 5.332 20.047 30.828 1 27.86 237 ALA A C 1
ATOM 1834 O O . ALA A 1 237 ? 4.758 18.969 30.984 1 27.86 237 ALA A O 1
ATOM 1835 N N . GLU A 1 238 ? 4.641 21.094 30.281 1 29.11 238 GLU A N 1
ATOM 1836 C CA . GLU A 1 238 ? 3.49 21.141 29.375 1 29.11 238 GLU A CA 1
ATOM 1837 C C . GLU A 1 238 ? 3.455 19.938 28.453 1 29.11 238 GLU A C 1
ATOM 1839 O O . GLU A 1 238 ? 4.465 19.594 27.828 1 29.11 238 GLU A O 1
ATOM 1844 N N . SER A 1 239 ? 2.742 18.953 28.844 1 30.95 239 SER A N 1
ATOM 1845 C CA . SER A 1 239 ? 2.262 17.812 28.078 1 30.95 239 SER A CA 1
ATOM 1846 C C . SER A 1 239 ? 2.133 18.156 26.594 1 30.95 239 SER A C 1
ATOM 1848 O O . SER A 1 239 ? 1.344 19.031 26.219 1 30.95 239 SER A O 1
ATOM 1850 N N . VAL A 1 240 ? 3.182 18.344 25.953 1 30.14 240 VAL A N 1
ATOM 1851 C CA . VAL A 1 240 ? 3.135 18.531 24.5 1 30.14 240 VAL A CA 1
ATOM 1852 C C . VAL A 1 240 ? 1.853 17.922 23.938 1 30.14 240 VAL A C 1
ATOM 1854 O O . VAL A 1 240 ? 1.406 16.875 24.391 1 30.14 240 VAL A O 1
ATOM 1857 N N . ASP A 1 241 ? 0.998 18.719 23.266 1 31.03 241 ASP A N 1
ATOM 1858 C CA . ASP A 1 241 ? -0.28 18.531 22.594 1 31.03 241 ASP A CA 1
ATOM 1859 C C . ASP A 1 241 ? -0.328 17.188 21.875 1 31.03 241 ASP A C 1
ATOM 1861 O O . ASP A 1 241 ? 0.054 17.078 20.703 1 31.03 241 ASP A O 1
ATOM 1865 N N . ILE A 1 242 ? 0.079 16.141 22.406 1 34.38 242 ILE A N 1
ATOM 1866 C CA . ILE A 1 242 ? -0.295 14.766 22.109 1 34.38 242 ILE A CA 1
ATOM 1867 C C . ILE A 1 242 ? -1.748 14.719 21.641 1 34.38 242 ILE A C 1
ATOM 1869 O O . ILE A 1 242 ? -2.227 13.672 21.188 1 34.38 242 ILE A O 1
ATOM 1873 N N . ASP A 1 243 ? -2.568 15.68 21.938 1 34.62 243 ASP A N 1
ATOM 1874 C CA . ASP A 1 243 ? -4.008 15.766 21.719 1 34.62 243 ASP A CA 1
ATOM 1875 C C . ASP A 1 243 ? -4.336 15.836 20.234 1 34.62 243 ASP A C 1
ATOM 1877 O O . ASP A 1 243 ? -5.328 15.25 19.781 1 34.62 243 ASP A O 1
ATOM 1881 N N . THR A 1 244 ? -3.65 16.688 19.484 1 35.41 244 THR A N 1
ATOM 1882 C CA . THR A 1 244 ? -4.012 16.859 18.078 1 35.41 244 THR A CA 1
ATOM 1883 C C . THR A 1 244 ? -3.727 15.586 17.281 1 35.41 244 THR A C 1
ATOM 1885 O O . THR A 1 244 ? -4.176 15.445 16.141 1 35.41 244 THR A O 1
ATOM 1888 N N . ALA A 1 245 ? -2.771 14.805 17.578 1 36 245 ALA A N 1
ATOM 1889 C CA . ALA A 1 245 ? -2.404 13.531 16.953 1 36 245 ALA A CA 1
ATOM 1890 C C . ALA A 1 245 ? -3.596 12.578 16.922 1 36 245 ALA A C 1
ATOM 1892 O O . ALA A 1 245 ? -3.539 11.531 16.266 1 36 245 ALA A O 1
ATOM 1893 N N . SER A 1 246 ? -4.676 12.82 17.703 1 39.12 246 SER A N 1
ATOM 1894 C CA . SER A 1 246 ? -5.887 12.031 17.922 1 39.12 246 SER A CA 1
ATOM 1895 C C . SER A 1 246 ? -6.828 12.125 16.719 1 39.12 246 SER A C 1
ATOM 1897 O O . SER A 1 246 ? -7.922 11.562 16.734 1 39.12 246 SER A O 1
ATOM 1899 N N . ARG A 1 247 ? -6.645 13.062 15.938 1 37.5 247 ARG A N 1
ATOM 1900 C CA . ARG A 1 247 ? -7.781 13.289 15.055 1 37.5 247 ARG A CA 1
ATOM 1901 C C . ARG A 1 247 ? -8.078 12.055 14.211 1 37.5 247 ARG A C 1
ATOM 1903 O O . ARG A 1 247 ? -9.219 11.828 13.805 1 37.5 247 ARG A O 1
ATOM 1910 N N . ASN A 1 248 ? -7.004 11.523 13.461 1 44.25 248 ASN A N 1
ATOM 1911 C CA . ASN A 1 248 ? -7.438 10.344 12.711 1 44.25 248 ASN A CA 1
ATOM 1912 C C . ASN A 1 248 ? -7.379 9.086 13.578 1 44.25 248 ASN A C 1
ATOM 1914 O O . ASN A 1 248 ? -7.301 7.977 13.047 1 44.25 248 ASN A O 1
ATOM 1918 N N . GLY A 1 249 ? -7.598 9.391 15.062 1 45.12 249 GLY A N 1
ATOM 1919 C CA . GLY A 1 249 ? -7.648 8.312 16.031 1 45.12 249 GLY A CA 1
ATOM 1920 C C . GLY A 1 249 ? -6.324 7.59 16.188 1 45.12 249 GLY A C 1
ATOM 1921 O O . GLY A 1 249 ? -6.23 6.613 16.938 1 45.12 249 GLY A O 1
ATOM 1922 N N . ALA A 1 250 ? -5.426 7.754 15.242 1 54.22 250 ALA A N 1
ATOM 1923 C CA . ALA A 1 250 ? -4.207 6.969 15.398 1 54.22 250 ALA A CA 1
ATOM 1924 C C . ALA A 1 250 ? -3.029 7.859 15.789 1 54.22 250 ALA A C 1
ATOM 1926 O O . ALA A 1 250 ? -2.961 9.023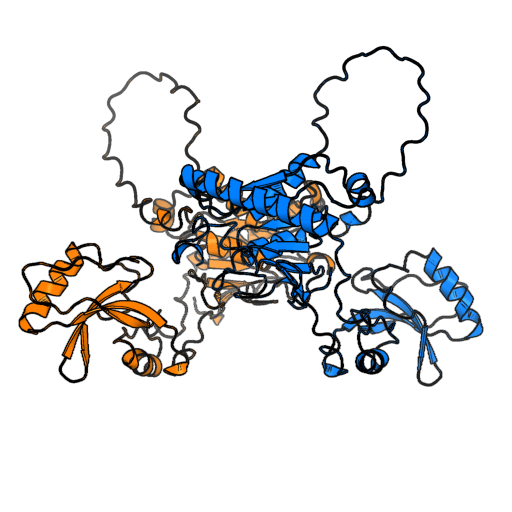 15.391 1 54.22 250 ALA A O 1
ATOM 1927 N N . HIS A 1 251 ? -2.27 7.605 16.859 1 62.28 251 HIS A N 1
ATOM 1928 C CA . HIS A 1 251 ? -1.001 8.227 17.219 1 62.28 251 HIS A CA 1
ATOM 1929 C C . HIS A 1 251 ? 0.034 8.055 16.109 1 62.28 251 HIS A C 1
ATOM 1931 O O . HIS A 1 251 ? 0.212 6.953 15.586 1 62.28 251 HIS A O 1
ATOM 1937 N N . TYR A 1 252 ? 0.487 9.141 15.398 1 82 252 TYR A N 1
ATOM 1938 C CA . TYR A 1 252 ? 1.552 9.164 14.406 1 82 252 TYR A CA 1
ATOM 1939 C C . TYR A 1 252 ? 2.891 8.789 15.031 1 82 252 TYR A C 1
ATOM 1941 O O . TYR A 1 252 ? 3.58 9.641 15.594 1 82 252 TYR A O 1
ATOM 1949 N N . LEU A 1 253 ? 3.316 7.566 14.953 1 88.38 253 LEU A N 1
ATOM 1950 C CA . LEU A 1 253 ? 4.367 6.914 15.727 1 88.38 253 LEU A CA 1
ATOM 1951 C C . LEU A 1 253 ? 5.742 7.422 15.305 1 88.38 253 LEU A C 1
ATOM 1953 O O . LEU A 1 253 ? 6.688 7.398 16.094 1 88.38 253 LEU A O 1
ATOM 1957 N N . LEU A 1 254 ? 5.867 7.969 14.062 1 92.62 254 LEU A N 1
ATOM 1958 C CA . LEU A 1 254 ? 7.199 8.281 13.555 1 92.62 254 LEU A CA 1
ATOM 1959 C C . LEU A 1 254 ? 7.332 9.773 13.258 1 92.62 254 LEU A C 1
ATOM 1961 O O . LEU A 1 254 ? 8.227 10.188 12.516 1 92.62 254 LEU A O 1
ATOM 1965 N N . THR A 1 255 ? 6.461 10.539 13.852 1 87 255 THR A N 1
ATOM 1966 C CA . THR A 1 255 ? 6.484 11.984 13.617 1 87 255 THR A CA 1
ATOM 1967 C C . THR A 1 255 ? 7.852 12.562 13.961 1 87 255 THR A C 1
ATOM 1969 O O . THR A 1 255 ? 8.398 12.281 15.031 1 87 255 THR A O 1
ATOM 1972 N N . SER A 1 256 ? 8.492 13.281 13.078 1 88 256 SER A N 1
ATOM 1973 C CA . SER A 1 256 ? 9.758 13.992 13.203 1 88 256 SER A CA 1
ATOM 1974 C C . SER A 1 256 ? 10.938 13.039 13.156 1 88 256 SER A C 1
ATOM 1976 O O . SER A 1 256 ? 12.094 13.461 13.25 1 88 256 SER A O 1
ATOM 1978 N N . LEU A 1 257 ? 10.68 11.734 13.016 1 93.75 257 LEU A N 1
ATOM 1979 C CA . LEU A 1 257 ? 11.758 10.758 13.031 1 93.75 257 LEU A CA 1
ATOM 1980 C C . LEU A 1 257 ? 12.203 10.406 11.617 1 93.75 257 LEU A C 1
ATOM 1982 O O . LEU A 1 257 ? 11.422 10.523 10.672 1 93.75 257 LEU A O 1
ATOM 1986 N N . THR A 1 258 ? 13.461 10.055 11.508 1 97 258 THR A N 1
ATOM 1987 C CA . THR A 1 258 ? 14.078 9.625 10.258 1 97 258 THR A CA 1
ATOM 1988 C C . THR A 1 258 ? 14.305 8.117 10.258 1 97 258 THR A C 1
ATOM 1990 O O . THR A 1 258 ? 14.812 7.559 11.234 1 97 258 THR A O 1
ATOM 1993 N N . ALA A 1 259 ? 13.898 7.438 9.172 1 98.62 259 ALA A N 1
ATOM 1994 C CA . ALA A 1 259 ? 14.109 5.996 9.07 1 98.62 259 ALA A CA 1
ATOM 1995 C C . ALA A 1 259 ? 15.125 5.664 7.984 1 98.62 259 ALA A C 1
ATOM 1997 O O . ALA A 1 259 ? 15.109 6.262 6.902 1 98.62 259 ALA A O 1
ATOM 1998 N N . PHE A 1 260 ? 16.047 4.82 8.297 1 98.56 260 PHE A N 1
ATOM 1999 C CA . PHE A 1 260 ? 17.047 4.297 7.367 1 98.56 260 PHE A CA 1
ATOM 2000 C C . PHE A 1 260 ? 16.719 2.855 6.992 1 98.56 260 PHE A C 1
ATOM 2002 O O . PHE A 1 260 ? 16.516 2.012 7.867 1 98.56 260 PHE A O 1
ATOM 2009 N N . LEU A 1 261 ? 16.703 2.6 5.695 1 98.06 261 LEU A N 1
ATOM 2010 C CA . LEU A 1 261 ? 16.266 1.304 5.188 1 98.06 261 LEU A CA 1
ATOM 2011 C C . LEU A 1 261 ? 17.328 0.681 4.297 1 98.06 261 LEU A C 1
ATOM 2013 O O . LEU A 1 261 ? 17.984 1.383 3.52 1 98.06 261 LEU A O 1
ATOM 2017 N N . SER A 1 262 ? 17.469 -0.637 4.379 1 96.5 262 SER A N 1
ATOM 2018 C CA . SER A 1 262 ? 18.391 -1.337 3.479 1 96.5 262 SER A CA 1
ATOM 2019 C C . SER A 1 262 ? 17.875 -1.313 2.043 1 96.5 262 SER A C 1
ATOM 2021 O O . SER A 1 262 ? 18.656 -1.183 1.101 1 96.5 262 SER A O 1
ATOM 2023 N N . HIS A 1 263 ? 16.594 -1.493 1.926 1 95.5 263 HIS A N 1
ATOM 2024 C CA . HIS A 1 263 ? 15.961 -1.544 0.615 1 95.5 263 HIS A CA 1
ATOM 2025 C C . HIS A 1 263 ? 14.82 -0.537 0.517 1 95.5 263 HIS A C 1
ATOM 2027 O O . HIS A 1 263 ? 14.234 -0.153 1.532 1 95.5 263 HIS A O 1
ATOM 2033 N N . GLU A 1 264 ? 14.523 -0.115 -0.695 1 95.62 264 GLU A N 1
ATOM 2034 C CA . GLU A 1 264 ? 13.312 0.676 -0.926 1 95.62 264 GLU A CA 1
ATOM 2035 C C . GLU A 1 264 ? 12.086 -0.007 -0.335 1 95.62 264 GLU A C 1
ATOM 2037 O O . GLU A 1 264 ? 11.867 -1.2 -0.554 1 95.62 264 GLU A O 1
ATOM 2042 N N . PRO A 1 265 ? 11.352 0.718 0.51 1 96.75 265 PRO A N 1
ATOM 2043 C CA . PRO A 1 265 ? 10.148 0.082 1.048 1 96.75 265 PRO A CA 1
ATOM 2044 C C . PRO A 1 265 ? 9.109 -0.233 -0.031 1 96.75 265 PRO A C 1
ATOM 2046 O O . PRO A 1 265 ? 8.938 0.549 -0.969 1 96.75 265 PRO A O 1
ATOM 2049 N N . CYS A 1 266 ? 8.461 -1.423 0.101 1 93.31 266 CYS A N 1
ATOM 2050 C CA . CYS A 1 266 ? 7.383 -1.771 -0.813 1 93.31 266 CYS A CA 1
ATOM 2051 C C . CYS A 1 266 ? 6.195 -0.827 -0.643 1 93.31 266 CYS A C 1
ATOM 2053 O O . CYS A 1 266 ? 6.18 -0.007 0.277 1 93.31 266 CYS A O 1
ATOM 2055 N N . ILE A 1 267 ? 5.258 -0.912 -1.51 1 91.38 267 ILE A N 1
ATOM 2056 C CA . ILE A 1 267 ? 4.086 -0.044 -1.466 1 91.38 267 ILE A CA 1
ATOM 2057 C C . ILE A 1 267 ? 3.408 -0.158 -0.102 1 91.38 267 ILE A C 1
ATOM 2059 O O . ILE A 1 267 ? 3.037 0.852 0.501 1 91.38 267 ILE A O 1
ATOM 2063 N N . MET A 1 268 ? 3.227 -1.338 0.453 1 93.81 268 MET A N 1
ATOM 2064 C CA . MET A 1 268 ? 2.613 -1.57 1.758 1 93.81 268 MET A CA 1
ATOM 2065 C C . MET A 1 268 ? 3.408 -0.882 2.863 1 93.81 268 MET A C 1
ATOM 2067 O O . MET A 1 268 ? 2.836 -0.178 3.697 1 93.81 268 MET A O 1
ATOM 2071 N N . CYS A 1 269 ? 4.695 -1.079 2.836 1 96.81 269 CYS A N 1
ATOM 2072 C CA . CYS A 1 269 ? 5.562 -0.491 3.85 1 96.81 269 CYS A CA 1
ATOM 2073 C C . CYS A 1 269 ? 5.605 1.026 3.717 1 96.81 269 CYS A C 1
ATOM 2075 O O . CYS A 1 269 ? 5.684 1.739 4.719 1 96.81 269 CYS A O 1
ATOM 2077 N N . SER A 1 270 ? 5.609 1.502 2.492 1 95.56 270 SER A N 1
ATOM 2078 C CA . SER A 1 270 ? 5.574 2.941 2.262 1 95.56 270 SER A CA 1
ATOM 2079 C C . SER A 1 270 ? 4.312 3.566 2.848 1 95.56 270 SER A C 1
ATOM 2081 O O . SER A 1 270 ? 4.371 4.633 3.461 1 95.56 270 SER A O 1
ATOM 2083 N N . MET A 1 271 ? 3.234 2.895 2.627 1 93.19 271 MET A N 1
ATOM 2084 C CA . MET A 1 271 ? 1.984 3.377 3.209 1 93.19 271 MET A CA 1
ATOM 2085 C C . MET A 1 271 ? 2.041 3.334 4.73 1 93.19 271 MET A C 1
ATOM 2087 O O . MET A 1 271 ? 1.517 4.227 5.402 1 93.19 271 MET A O 1
ATOM 2091 N N . ALA A 1 272 ? 2.627 2.271 5.266 1 94.81 272 ALA A N 1
ATOM 2092 C CA . ALA A 1 272 ? 2.789 2.174 6.715 1 94.81 272 ALA A CA 1
ATOM 2093 C C . ALA A 1 272 ? 3.582 3.361 7.258 1 94.81 272 ALA A C 1
ATOM 2095 O O . ALA A 1 272 ? 3.225 3.932 8.289 1 94.81 272 ALA A O 1
ATOM 2096 N N . LEU A 1 273 ? 4.633 3.686 6.562 1 96.06 273 LEU A N 1
ATOM 2097 C CA . LEU A 1 273 ? 5.457 4.828 6.941 1 96.06 273 LEU A CA 1
ATOM 2098 C C . LEU A 1 273 ? 4.66 6.125 6.848 1 96.06 273 LEU A C 1
ATOM 2100 O O . LEU A 1 273 ? 4.781 7 7.711 1 96.06 273 LEU A O 1
ATOM 2104 N N . LEU A 1 274 ? 3.893 6.246 5.785 1 92.06 274 LEU A N 1
ATOM 2105 C CA . LEU A 1 274 ? 3.051 7.418 5.582 1 92.06 274 LEU A CA 1
ATOM 2106 C C . LEU A 1 274 ? 2.045 7.57 6.719 1 92.06 274 LEU A C 1
ATOM 2108 O O . LEU A 1 274 ? 1.929 8.641 7.312 1 92.06 274 LEU A O 1
ATOM 2112 N N . HIS A 1 275 ? 1.383 6.477 7.074 1 89.44 275 HIS A N 1
ATOM 2113 C CA . HIS A 1 275 ? 0.379 6.496 8.133 1 89.44 275 HIS A CA 1
ATOM 2114 C C . HIS A 1 275 ? 1.016 6.766 9.492 1 89.44 275 HIS A C 1
ATOM 2116 O O . HIS A 1 275 ? 0.355 7.273 10.398 1 89.44 275 HIS A O 1
ATOM 2122 N N . SER A 1 276 ? 2.27 6.422 9.633 1 91.75 276 SER A N 1
ATOM 2123 C CA . SER A 1 276 ? 2.994 6.664 10.875 1 91.75 276 SER A CA 1
ATOM 2124 C C . SER A 1 276 ? 3.639 8.047 10.883 1 91.75 276 SER A C 1
ATOM 2126 O O . SER A 1 276 ? 4.316 8.414 11.844 1 91.75 276 SER A O 1
ATOM 2128 N N . ARG A 1 277 ? 3.543 8.797 9.727 1 88.12 277 ARG A N 1
ATOM 2129 C CA . ARG A 1 277 ? 3.965 10.18 9.547 1 88.12 277 ARG A CA 1
ATOM 2130 C C . ARG A 1 277 ? 5.477 10.32 9.711 1 88.12 277 ARG A C 1
ATOM 2132 O O . ARG A 1 277 ? 5.953 11.25 10.367 1 88.12 277 ARG A O 1
ATOM 2139 N N . VAL A 1 278 ? 6.191 9.359 9.133 1 94 278 VAL A N 1
ATOM 2140 C CA . VAL A 1 278 ? 7.645 9.453 9.141 1 94 278 VAL A CA 1
ATOM 2141 C C . VAL A 1 278 ? 8.086 10.758 8.469 1 94 278 VAL A C 1
ATOM 2143 O O . VAL A 1 278 ? 7.5 11.164 7.465 1 94 278 VAL A O 1
ATOM 2146 N N . LYS A 1 279 ? 9.094 11.398 9.055 1 90 279 LYS A N 1
ATOM 2147 C CA . LYS A 1 279 ? 9.586 12.664 8.5 1 90 279 LYS A CA 1
ATOM 2148 C C . LYS A 1 279 ? 10.289 12.445 7.168 1 90 279 LYS A C 1
ATOM 2150 O O . LYS A 1 279 ? 10.016 13.156 6.195 1 90 279 LYS A O 1
ATOM 2155 N N . GLU A 1 280 ? 11.211 11.555 7.164 1 95.06 280 GLU A N 1
ATOM 2156 C CA . GLU A 1 280 ? 12.008 11.258 5.977 1 95.06 280 GLU A CA 1
ATOM 2157 C C . GLU A 1 280 ? 12.602 9.859 6.047 1 95.06 280 GLU A C 1
ATOM 2159 O O . GLU A 1 280 ? 12.742 9.289 7.133 1 95.06 280 GLU A O 1
ATOM 2164 N N . ILE A 1 281 ? 12.883 9.32 4.84 1 97.94 281 ILE A N 1
ATOM 2165 C CA . ILE A 1 281 ? 13.523 8.008 4.797 1 97.94 281 ILE A CA 1
ATOM 2166 C C . ILE A 1 281 ? 14.766 8.078 3.92 1 97.94 281 ILE A C 1
ATOM 2168 O O . ILE A 1 281 ? 14.859 8.914 3.021 1 97.94 281 ILE A O 1
ATOM 2172 N N . TYR A 1 282 ? 15.766 7.281 4.289 1 97.44 282 TYR A N 1
ATOM 2173 C CA . TYR A 1 282 ? 16.938 6.938 3.477 1 97.44 282 TYR A CA 1
ATOM 2174 C C . TYR A 1 282 ? 16.938 5.453 3.133 1 97.44 282 TYR A C 1
ATOM 2176 O O . TYR A 1 282 ? 16.672 4.609 3.99 1 97.44 282 TYR A O 1
ATOM 2184 N N . TYR A 1 283 ? 17.188 5.121 1.911 1 96.81 283 TYR A N 1
ATOM 2185 C CA . TYR A 1 283 ? 17.344 3.703 1.599 1 96.81 283 TYR A CA 1
ATOM 2186 C C . TYR A 1 283 ? 18.531 3.477 0.668 1 96.81 283 TYR A C 1
ATOM 2188 O O . TYR A 1 283 ? 18.953 4.398 -0.028 1 96.81 283 TYR A O 1
ATOM 2196 N N . LEU A 1 284 ? 19.016 2.311 0.679 1 94.62 284 LEU A N 1
ATOM 2197 C CA . LEU A 1 284 ? 20.266 1.983 -0.023 1 94.62 284 LEU A CA 1
ATOM 2198 C C . LEU A 1 284 ? 19.969 1.321 -1.365 1 94.62 284 LEU A C 1
ATOM 2200 O O . LEU A 1 284 ? 20.438 1.777 -2.406 1 94.62 284 LEU A O 1
ATOM 2204 N N . LYS A 1 285 ? 19.172 0.267 -1.391 1 92.38 285 LYS A N 1
ATOM 2205 C CA . LYS A 1 285 ? 18.922 -0.519 -2.596 1 92.38 285 LYS A CA 1
ATOM 2206 C C . LYS A 1 285 ? 17.516 -0.289 -3.129 1 92.38 285 LYS A C 1
ATOM 2208 O O . LYS A 1 285 ? 16.531 -0.518 -2.418 1 92.38 285 LYS A O 1
ATOM 2213 N N . PRO A 1 286 ? 17.391 0.105 -4.359 1 90.56 286 PRO A N 1
ATOM 2214 C CA . PRO A 1 286 ? 16.062 0.255 -4.953 1 90.56 286 PRO A CA 1
ATOM 2215 C C . PRO A 1 286 ? 15.383 -1.085 -5.223 1 90.56 286 PRO A C 1
ATOM 2217 O O . PRO A 1 286 ? 16.062 -2.092 -5.449 1 90.56 286 PRO A O 1
ATOM 2220 N N . MET A 1 287 ? 14.086 -1.057 -5.051 1 89.19 287 MET A N 1
ATOM 2221 C CA . MET A 1 287 ? 13.234 -2.188 -5.426 1 89.19 287 MET A CA 1
ATOM 2222 C C . MET A 1 287 ? 12.375 -1.844 -6.633 1 89.19 287 MET A C 1
ATOM 2224 O O . MET A 1 287 ? 11.297 -1.265 -6.488 1 89.19 287 MET A O 1
ATOM 2228 N N . GLU A 1 288 ? 12.695 -2.244 -7.73 1 81.56 288 GLU A N 1
ATOM 2229 C CA . GLU A 1 288 ? 12.109 -1.787 -8.992 1 81.56 288 GLU A CA 1
ATOM 2230 C C . GLU A 1 288 ? 10.711 -2.354 -9.188 1 81.56 288 GLU A C 1
ATOM 2232 O O . GLU A 1 288 ? 9.828 -1.677 -9.719 1 81.56 288 GLU A O 1
ATOM 2237 N N . LYS A 1 289 ? 10.461 -3.516 -8.742 1 73.94 289 LYS A N 1
ATOM 2238 C CA . LYS A 1 289 ? 9.203 -4.195 -9.031 1 73.94 289 LYS A CA 1
ATOM 2239 C C . LYS A 1 289 ? 8.164 -3.902 -7.957 1 73.94 289 LYS A C 1
ATOM 2241 O O . LYS A 1 289 ? 6.961 -3.879 -8.234 1 73.94 289 LYS A O 1
ATOM 2246 N N . THR A 1 290 ? 8.672 -3.623 -6.73 1 83 290 THR A N 1
ATOM 2247 C CA . THR A 1 290 ? 7.707 -3.535 -5.645 1 83 290 THR A CA 1
ATOM 2248 C C . THR A 1 290 ? 7.844 -2.207 -4.906 1 83 290 THR A C 1
ATOM 2250 O O . THR A 1 290 ? 7.035 -1.891 -4.031 1 83 290 THR A O 1
ATOM 2253 N N . GLY A 1 291 ? 8.781 -1.435 -5.191 1 90 291 GLY A N 1
ATOM 2254 C CA . GLY A 1 291 ? 9.094 -0.236 -4.426 1 90 291 GLY A CA 1
ATOM 2255 C C . GLY A 1 291 ? 7.984 0.796 -4.461 1 90 291 GLY A C 1
ATOM 2256 O O . GLY A 1 291 ? 7.363 1.016 -5.504 1 90 291 GLY A O 1
ATOM 2257 N N . GLY A 1 292 ? 7.766 1.379 -3.33 1 91.69 292 GLY A N 1
ATOM 2258 C CA . GLY A 1 292 ? 6.707 2.367 -3.205 1 91.69 292 GLY A CA 1
ATOM 2259 C C . GLY A 1 292 ? 7.227 3.791 -3.125 1 91.69 292 GLY A C 1
ATOM 2260 O O . GLY A 1 292 ? 6.473 4.715 -2.818 1 91.69 292 GLY A O 1
ATOM 2261 N N . CYS A 1 293 ? 8.492 3.996 -3.367 1 93.5 293 CYS A N 1
ATOM 2262 C CA . CYS A 1 293 ? 9.094 5.32 -3.285 1 93.5 293 CYS A CA 1
ATOM 2263 C C . CYS A 1 293 ? 9.859 5.652 -4.562 1 93.5 293 CYS A C 1
ATOM 2265 O O . CYS A 1 293 ? 10.891 6.328 -4.516 1 93.5 293 CYS A O 1
ATOM 2267 N N . GLY A 1 294 ? 9.391 5.164 -5.684 1 85.69 294 GLY A N 1
ATOM 2268 C CA . GLY A 1 294 ? 10.016 5.469 -6.961 1 85.69 294 GLY A CA 1
ATOM 2269 C C . GLY A 1 294 ? 10.164 4.254 -7.855 1 85.69 294 GLY A C 1
ATOM 2270 O O . GLY A 1 294 ? 10.375 4.387 -9.062 1 85.69 294 GLY A O 1
ATOM 2271 N N . GLY A 1 295 ? 10.094 3.111 -7.328 1 83.69 295 GLY A N 1
ATOM 2272 C CA . GLY A 1 295 ? 10.141 1.893 -8.117 1 83.69 295 GLY A CA 1
ATOM 2273 C C . GLY A 1 295 ? 8.883 1.651 -8.922 1 83.69 295 GLY A C 1
ATOM 2274 O O . GLY A 1 295 ? 8.727 2.186 -10.023 1 83.69 295 GLY A O 1
ATOM 2275 N N . CYS A 1 296 ? 7.984 0.993 -8.281 1 76 296 CYS A N 1
ATOM 2276 C CA . CYS A 1 296 ? 6.727 0.7 -8.953 1 76 296 CYS A CA 1
ATOM 2277 C C . CYS A 1 296 ? 5.746 1.859 -8.812 1 76 296 CYS A C 1
ATOM 2279 O O . CYS A 1 296 ? 4.938 2.111 -9.703 1 76 296 CYS A O 1
ATOM 2281 N N . ALA A 1 297 ? 5.758 2.498 -7.77 1 79.94 297 ALA A N 1
ATOM 2282 C CA . ALA A 1 297 ? 4.934 3.66 -7.441 1 79.94 297 ALA A CA 1
ATOM 2283 C C . ALA A 1 297 ? 5.672 4.605 -6.496 1 79.94 297 ALA A C 1
ATOM 2285 O O . ALA A 1 297 ? 6.762 4.289 -6.016 1 79.94 297 ALA A O 1
ATOM 2286 N N . CYS A 1 298 ? 5.164 5.719 -6.344 1 87.56 298 CYS A N 1
ATOM 2287 C CA . CYS A 1 298 ? 5.66 6.641 -5.328 1 87.56 298 CYS A CA 1
ATOM 2288 C C . CYS A 1 298 ? 4.523 7.133 -4.438 1 87.56 298 CYS A C 1
ATOM 2290 O O . CYS A 1 298 ? 3.832 8.094 -4.777 1 87.56 298 CYS A O 1
ATOM 2292 N N . VAL A 1 299 ? 4.453 6.496 -3.34 1 88.12 299 VAL A N 1
ATOM 2293 C CA . VAL A 1 299 ? 3.322 6.641 -2.428 1 88.12 299 VAL A CA 1
ATOM 2294 C C . VAL A 1 299 ? 3.213 8.094 -1.967 1 88.12 299 VAL A C 1
ATOM 2296 O O . VAL A 1 299 ? 2.133 8.688 -2.018 1 88.12 299 VAL A O 1
ATOM 2299 N N . PRO A 1 300 ? 4.305 8.727 -1.576 1 87.69 300 PRO A N 1
ATOM 2300 C CA . PRO A 1 300 ? 4.176 10.102 -1.094 1 87.69 300 PRO A CA 1
ATOM 2301 C C . PRO A 1 300 ? 3.752 11.078 -2.191 1 87.69 300 PRO A C 1
ATOM 2303 O O . PRO A 1 300 ? 3.389 12.219 -1.903 1 87.69 300 PRO A O 1
ATOM 2306 N N . LYS A 1 301 ? 3.762 10.617 -3.395 1 81.88 301 LYS A N 1
ATOM 2307 C CA . LYS A 1 301 ? 3.375 11.477 -4.508 1 81.88 301 LYS A CA 1
ATOM 2308 C C . LYS A 1 301 ? 1.924 11.234 -4.91 1 81.88 301 LYS A C 1
ATOM 2310 O O . LYS A 1 301 ? 1.383 11.945 -5.762 1 81.88 301 LYS A O 1
ATOM 2315 N N . LEU A 1 302 ? 1.387 10.203 -4.41 1 76.44 302 LEU A N 1
ATOM 2316 C CA . LEU A 1 302 ? 0.011 9.891 -4.773 1 76.44 302 LEU A CA 1
ATOM 2317 C C . LEU A 1 302 ? -0.927 11.031 -4.406 1 76.44 302 LEU A C 1
ATOM 2319 O O . LEU A 1 302 ? -0.692 11.742 -3.426 1 76.44 302 LEU A O 1
ATOM 2323 N N . GLU A 1 303 ? -1.938 11.094 -5.176 1 68.38 303 GLU A N 1
ATOM 2324 C CA . GLU A 1 303 ? -2.941 12.109 -4.898 1 68.38 303 GLU A CA 1
ATOM 2325 C C . GLU A 1 303 ? -3.787 11.742 -3.684 1 68.38 303 GLU A C 1
ATOM 2327 O O . GLU A 1 303 ? -4.098 10.562 -3.475 1 68.38 303 GLU A O 1
ATOM 2332 N N . GLY A 1 304 ? -4.027 12.664 -2.859 1 63.41 304 GLY A N 1
ATOM 2333 C CA . GLY A 1 304 ? -4.98 12.43 -1.786 1 63.41 304 GLY A CA 1
ATOM 2334 C C . GLY A 1 304 ? -4.316 12.062 -0.472 1 63.41 304 GLY A C 1
ATOM 2335 O O . GLY A 1 304 ? -4.984 11.961 0.559 1 63.41 304 GLY A O 1
ATOM 2336 N N . VAL A 1 305 ? -2.986 11.766 -0.608 1 73.5 305 VAL A N 1
ATOM 2337 C CA . VAL A 1 305 ? -2.332 11.414 0.647 1 73.5 305 VAL A CA 1
ATOM 2338 C C . VAL A 1 305 ? -2.252 12.641 1.553 1 73.5 305 VAL A C 1
ATOM 2340 O O . VAL A 1 305 ? -2.152 13.766 1.07 1 73.5 305 VAL A O 1
ATOM 2343 N N . ASN A 1 306 ? -2.387 12.391 2.877 1 62.66 306 ASN A N 1
ATOM 2344 C CA . ASN A 1 306 ? -2.436 13.492 3.836 1 62.66 306 ASN A CA 1
ATOM 2345 C C . ASN A 1 306 ? -1.055 13.789 4.414 1 62.66 306 ASN A C 1
ATOM 2347 O O . ASN A 1 306 ? -0.898 14.719 5.207 1 62.66 306 ASN A O 1
ATOM 2351 N N . HIS A 1 307 ? -0.141 13.016 4.129 1 76.94 307 HIS A N 1
ATOM 2352 C CA . HIS A 1 307 ? 1.235 13.156 4.59 1 76.94 307 HIS A CA 1
ATOM 2353 C C . HIS A 1 307 ? 2.227 12.82 3.48 1 76.94 307 HIS A C 1
ATOM 2355 O O . HIS A 1 307 ? 1.98 11.922 2.674 1 76.94 307 HIS A O 1
ATOM 2361 N N . ARG A 1 308 ? 3.238 13.617 3.402 1 82.25 308 ARG A N 1
ATOM 2362 C CA . ARG A 1 308 ? 4.324 13.375 2.457 1 82.25 308 ARG A CA 1
ATOM 2363 C C . ARG A 1 308 ? 5.676 13.383 3.162 1 82.25 308 ARG A C 1
ATOM 2365 O O . ARG A 1 308 ? 6 14.328 3.881 1 82.25 308 ARG A O 1
ATOM 2372 N N . PHE A 1 309 ? 6.367 12.328 3.051 1 89.38 309 PHE A N 1
ATOM 2373 C CA . PHE A 1 309 ? 7.688 12.266 3.67 1 89.38 309 PHE A CA 1
ATOM 2374 C C . PHE A 1 309 ? 8.781 12.359 2.617 1 89.38 309 PHE A C 1
ATOM 2376 O O . PHE A 1 309 ? 8.578 11.977 1.463 1 89.38 309 PHE A O 1
ATOM 2383 N N . ALA A 1 310 ? 9.938 12.867 3.041 1 90.94 310 ALA A N 1
ATOM 2384 C CA . ALA A 1 310 ? 11.07 13.023 2.127 1 90.94 310 ALA A CA 1
ATOM 2385 C C . ALA A 1 310 ? 11.75 11.688 1.858 1 90.94 310 ALA A C 1
ATOM 2387 O O . ALA A 1 310 ? 11.812 10.828 2.738 1 90.94 310 ALA A O 1
ATOM 2388 N N . ILE A 1 311 ? 12.227 11.531 0.631 1 95.31 311 ILE A N 1
ATOM 2389 C CA . ILE A 1 311 ? 12.883 10.297 0.21 1 95.31 311 ILE A CA 1
ATOM 2390 C C . ILE A 1 311 ? 14.305 10.602 -0.256 1 95.31 311 ILE A C 1
ATOM 2392 O O . ILE A 1 311 ? 14.516 11.477 -1.093 1 95.31 311 ILE A O 1
ATOM 2396 N N . SER A 1 312 ? 15.281 9.898 0.321 1 95.38 312 SER A N 1
ATOM 2397 C CA . SER A 1 312 ? 16.672 9.977 -0.125 1 95.38 312 SER A CA 1
ATOM 2398 C C . SER A 1 312 ? 17.203 8.602 -0.499 1 95.38 312 SER A C 1
ATOM 2400 O O . SER A 1 312 ? 17.109 7.656 0.294 1 95.38 312 SER A O 1
ATOM 2402 N N . ARG A 1 313 ? 17.766 8.5 -1.668 1 94.19 313 ARG A N 1
ATOM 2403 C CA . ARG A 1 313 ? 18.359 7.258 -2.137 1 94.19 313 ARG A CA 1
ATOM 2404 C C . ARG A 1 313 ? 19.875 7.32 -2.055 1 94.19 313 ARG A C 1
ATOM 2406 O O . ARG A 1 313 ? 20.5 8.203 -2.646 1 94.19 313 ARG A O 1
ATOM 2413 N N . TRP A 1 314 ? 20.391 6.371 -1.33 1 93.06 314 TRP A N 1
ATOM 2414 C CA . TRP A 1 314 ? 21.844 6.324 -1.215 1 93.06 314 TRP A CA 1
ATOM 2415 C C . TRP A 1 314 ? 22.484 6.035 -2.568 1 93.06 314 TRP A C 1
ATOM 2417 O O . TRP A 1 314 ? 22 5.191 -3.326 1 93.06 314 TRP A O 1
ATOM 2427 N N . SER A 1 315 ? 23.547 6.73 -2.98 1 87.44 315 SER A N 1
ATOM 2428 C CA . SER A 1 315 ? 24.141 6.598 -4.305 1 87.44 315 SER A CA 1
ATOM 2429 C C . SER A 1 315 ? 25.656 6.426 -4.211 1 87.44 315 SER A C 1
ATOM 2431 O O . SER A 1 315 ? 26.266 5.777 -5.062 1 87.44 315 SER A O 1
ATOM 2433 N N . LYS A 1 316 ? 26.297 6.961 -3.305 1 83.12 316 LYS A N 1
ATOM 2434 C CA . LYS A 1 316 ? 27.75 6.898 -3.201 1 83.12 316 LYS A CA 1
ATOM 2435 C C . LYS A 1 316 ? 28.188 5.98 -2.061 1 83.12 316 LYS A C 1
ATOM 2437 O O . LYS A 1 316 ? 27.562 5.957 -1.003 1 83.12 316 LYS A O 1
ATOM 2442 N N . GLY A 1 317 ? 29.188 5.246 -2.289 1 76.5 317 GLY A N 1
ATOM 2443 C CA . GLY A 1 317 ? 29.781 4.391 -1.271 1 76.5 317 GLY A CA 1
ATOM 2444 C C . GLY A 1 317 ? 28.969 3.133 -1.011 1 76.5 317 GLY A C 1
ATOM 2445 O O . GLY A 1 317 ? 29.109 2.508 0.043 1 76.5 317 GLY A O 1
ATOM 2446 N N . VAL A 1 318 ? 28.062 2.879 -1.874 1 70.06 318 VAL A N 1
ATOM 2447 C CA . VAL A 1 318 ? 27.172 1.732 -1.729 1 70.06 318 VAL A CA 1
ATOM 2448 C C . VAL A 1 318 ? 27.984 0.443 -1.694 1 70.06 318 VAL A C 1
ATOM 2450 O O . VAL A 1 318 ? 27.719 -0.443 -0.877 1 70.06 318 VAL A O 1
ATOM 2453 N N . ASP A 1 319 ? 28.891 0.389 -2.584 1 69.62 319 ASP A N 1
ATOM 2454 C CA . ASP A 1 319 ? 29.75 -0.785 -2.676 1 69.62 319 ASP A CA 1
ATOM 2455 C C . ASP A 1 319 ? 30.562 -0.97 -1.395 1 69.62 319 ASP A C 1
ATOM 2457 O O . ASP A 1 319 ? 30.781 -2.1 -0.954 1 69.62 319 ASP A O 1
ATOM 2461 N N . GLU A 1 320 ? 30.984 0.081 -0.904 1 68.88 320 GLU A N 1
ATOM 2462 C CA . GLU A 1 320 ? 31.734 0.03 0.35 1 68.88 320 GLU A CA 1
ATOM 2463 C C . GLU A 1 320 ? 30.844 -0.464 1.495 1 68.88 320 GLU A C 1
ATOM 2465 O O . GLU A 1 320 ? 31.312 -1.194 2.371 1 68.88 320 GLU A O 1
ATOM 2470 N N . LEU A 1 321 ? 29.656 -0.052 1.456 1 69.62 321 LEU A N 1
ATOM 2471 C CA . LEU A 1 321 ? 28.703 -0.386 2.521 1 69.62 321 LEU A CA 1
ATOM 2472 C C . LEU A 1 321 ? 28.219 -1.82 2.379 1 69.62 321 LEU A C 1
ATOM 2474 O O . LEU A 1 321 ? 28.141 -2.555 3.367 1 69.62 321 LEU A O 1
ATOM 2478 N N . ALA A 1 322 ? 27.703 -2.17 1.168 1 73.5 322 ALA A N 1
ATOM 2479 C CA . ALA A 1 322 ? 26.828 -3.336 1.107 1 73.5 322 ALA A CA 1
ATOM 2480 C C . ALA A 1 322 ? 27.328 -4.344 0.077 1 73.5 322 ALA A C 1
ATOM 2482 O O . ALA A 1 322 ? 26.641 -5.312 -0.242 1 73.5 322 ALA A O 1
ATOM 2483 N N . ALA A 1 323 ? 28.625 -4.766 0.229 1 59.78 323 ALA A N 1
ATOM 2484 C CA . ALA A 1 323 ? 29.297 -5.773 -0.586 1 59.78 323 ALA A CA 1
ATOM 2485 C C . ALA A 1 323 ? 28.344 -6.898 -0.972 1 59.78 323 ALA A C 1
ATOM 2487 O O . ALA A 1 323 ? 28.469 -8.016 -0.467 1 59.78 323 ALA A O 1
ATOM 2488 N N . ASP A 1 324 ? 27.328 -6.828 -1.782 1 73.81 324 ASP A N 1
ATOM 2489 C CA . ASP A 1 324 ? 26.484 -7.871 -2.357 1 73.81 324 ASP A CA 1
ATOM 2490 C C . ASP A 1 324 ? 25.516 -8.422 -1.32 1 73.81 324 ASP A C 1
ATOM 2492 O O . ASP A 1 324 ? 24.656 -9.242 -1.646 1 73.81 324 ASP A O 1
ATOM 2496 N N . VAL A 1 325 ? 25.688 -8.023 -0.102 1 78.69 325 VAL A N 1
ATOM 2497 C CA . VAL A 1 325 ? 24.906 -8.602 0.989 1 78.69 325 VAL A CA 1
ATOM 2498 C C . VAL A 1 325 ? 23.438 -8.258 0.809 1 78.69 325 VAL A C 1
ATOM 2500 O O . VAL A 1 325 ? 22.562 -9.039 1.199 1 78.69 325 VAL A O 1
ATOM 2503 N N . LEU A 1 326 ? 23.156 -7.25 0.122 1 85.38 326 LEU A N 1
ATOM 2504 C CA . LEU A 1 326 ? 21.797 -6.754 0.065 1 85.38 326 LEU A CA 1
ATOM 2505 C C . LEU A 1 326 ? 21.078 -7.266 -1.182 1 85.38 326 LEU A C 1
ATOM 2507 O O . LEU A 1 326 ? 19.906 -6.945 -1.41 1 85.38 326 LEU A O 1
ATOM 2511 N N . ASP A 1 327 ? 21.75 -8.086 -1.863 1 81.19 327 ASP A N 1
ATOM 2512 C CA . ASP A 1 327 ? 21.094 -8.602 -3.066 1 81.19 327 ASP A CA 1
ATOM 2513 C C . ASP A 1 327 ? 20 -9.609 -2.715 1 81.19 327 ASP A C 1
ATOM 2515 O O . ASP A 1 327 ? 20.203 -10.477 -1.866 1 81.19 327 ASP A O 1
ATOM 2519 N N . LEU A 1 328 ? 18.844 -9.32 -3.264 1 79.44 328 LEU A N 1
ATOM 2520 C CA . LEU A 1 328 ? 17.703 -10.195 -3.045 1 79.44 328 LEU A CA 1
ATOM 2521 C C . LEU A 1 328 ? 17.406 -11.031 -4.281 1 79.44 328 LEU A C 1
ATOM 2523 O O . LEU A 1 328 ? 17.75 -10.641 -5.398 1 79.44 328 LEU A O 1
ATOM 2527 N N . ASP A 1 329 ? 16.828 -12.164 -3.957 1 69.31 329 ASP A N 1
ATOM 2528 C CA . ASP A 1 329 ? 16.344 -12.961 -5.078 1 69.31 329 ASP A CA 1
ATOM 2529 C C . ASP A 1 329 ? 15.195 -12.242 -5.801 1 69.31 329 ASP A C 1
ATOM 2531 O O . ASP A 1 329 ? 14.477 -11.453 -5.191 1 69.31 329 ASP A O 1
ATOM 2535 N N . GLU A 1 330 ? 15.164 -12.336 -7.078 1 59.31 330 GLU A N 1
ATOM 2536 C CA . GLU A 1 330 ? 14.164 -11.672 -7.914 1 59.31 330 GLU A CA 1
ATOM 2537 C C . GLU A 1 330 ? 12.75 -11.977 -7.422 1 59.31 330 GLU A C 1
ATOM 2539 O O . GLU A 1 330 ? 11.852 -11.133 -7.543 1 59.31 330 GLU A O 1
ATOM 2544 N N . ALA A 1 331 ? 12.648 -13.094 -6.793 1 57.22 331 ALA A N 1
ATOM 2545 C CA . ALA A 1 331 ? 11.328 -13.516 -6.336 1 57.22 331 ALA A CA 1
ATOM 2546 C C . ALA A 1 331 ? 10.898 -12.734 -5.098 1 57.22 331 ALA A C 1
ATOM 2548 O O . ALA A 1 331 ? 9.703 -12.578 -4.832 1 57.22 331 ALA A O 1
ATOM 2549 N N . THR A 1 332 ? 11.852 -12.25 -4.438 1 60.56 332 THR A N 1
ATOM 2550 C CA . THR A 1 332 ? 11.547 -11.523 -3.213 1 60.56 332 THR A CA 1
ATOM 2551 C C . THR A 1 332 ? 11 -10.133 -3.531 1 60.56 332 THR A C 1
ATOM 2553 O O . THR A 1 332 ? 10.133 -9.625 -2.814 1 60.56 332 THR A O 1
ATOM 2556 N N . ASP A 1 333 ? 11.477 -9.539 -4.609 1 50.91 333 ASP A N 1
ATOM 2557 C CA . ASP A 1 333 ? 10.984 -8.242 -5.055 1 50.91 333 ASP A CA 1
ATOM 2558 C C . ASP A 1 333 ? 9.711 -8.383 -5.883 1 50.91 333 ASP A C 1
ATOM 2560 O O . ASP A 1 333 ? 9.648 -7.934 -7.027 1 50.91 333 ASP A O 1
ATOM 2564 N N . ALA A 1 334 ? 8.914 -9.438 -5.645 1 50.5 334 ALA A N 1
ATOM 2565 C CA . ALA A 1 334 ? 7.727 -9.656 -6.469 1 50.5 334 ALA A CA 1
ATOM 2566 C C . ALA A 1 334 ? 6.488 -9.875 -5.605 1 50.5 334 ALA A C 1
ATOM 2568 O O . ALA A 1 334 ? 6.598 -10.336 -4.465 1 50.5 334 ALA A O 1
ATOM 2569 N N . MET B 1 1 ? -26.75 -18.141 -10.797 1 81.06 1 MET B N 1
ATOM 2570 C CA . MET B 1 1 ? -27.375 -16.828 -10.852 1 81.06 1 MET B CA 1
ATOM 2571 C C . MET B 1 1 ? -26.641 -15.906 -11.82 1 81.06 1 MET B C 1
ATOM 2573 O O . MET B 1 1 ? -25.422 -15.805 -11.773 1 81.06 1 MET B O 1
ATOM 2577 N N . PRO B 1 2 ? -27.484 -15.289 -12.625 1 77.75 2 PRO B N 1
ATOM 2578 C CA . PRO B 1 2 ? -26.875 -14.367 -13.594 1 77.75 2 PRO B CA 1
ATOM 2579 C C . PRO B 1 2 ? -26.25 -13.141 -12.922 1 77.75 2 PRO B C 1
ATOM 2581 O O . PRO B 1 2 ? -26.656 -12.758 -11.828 1 77.75 2 PRO B O 1
ATOM 2584 N N . GLU B 1 3 ? -25.297 -12.594 -13.547 1 81.06 3 GLU B N 1
ATOM 2585 C CA . GLU B 1 3 ? -24.531 -11.469 -13.023 1 81.06 3 GLU B CA 1
ATOM 2586 C C . GLU B 1 3 ? -25.453 -10.305 -12.648 1 81.06 3 GLU B C 1
ATOM 2588 O O . GLU B 1 3 ? -25.203 -9.609 -11.664 1 81.06 3 GLU B O 1
ATOM 2593 N N . ASP B 1 4 ? -26.484 -10.109 -13.375 1 82.75 4 ASP B N 1
ATOM 2594 C CA . ASP B 1 4 ? -27.375 -8.977 -13.164 1 82.75 4 ASP B CA 1
ATOM 2595 C C . ASP B 1 4 ? -28.25 -9.195 -11.938 1 82.75 4 ASP B C 1
ATOM 2597 O O . ASP B 1 4 ? -28.859 -8.25 -11.422 1 82.75 4 ASP B O 1
ATOM 2601 N N . GLN B 1 5 ? -28.312 -10.398 -11.484 1 85.19 5 GLN B N 1
ATOM 2602 C CA . GLN B 1 5 ? -29.156 -10.711 -10.328 1 85.19 5 GLN B CA 1
ATOM 2603 C C . GLN B 1 5 ? -28.328 -10.781 -9.047 1 85.19 5 GLN B C 1
ATOM 2605 O O . GLN B 1 5 ? -28.875 -10.93 -7.957 1 85.19 5 GLN B O 1
ATOM 2610 N N . LEU B 1 6 ? -27.094 -10.672 -9.195 1 90 6 LEU B N 1
ATOM 2611 C CA . LEU B 1 6 ? -26.219 -10.727 -8.031 1 90 6 LEU B CA 1
ATOM 2612 C C . LEU B 1 6 ? -26.312 -9.438 -7.219 1 90 6 LEU B C 1
ATOM 2614 O O . LEU B 1 6 ? -26.547 -8.359 -7.777 1 90 6 LEU B O 1
ATOM 2618 N N . PRO B 1 7 ? -26.188 -9.5 -5.934 1 91.88 7 PRO B N 1
ATOM 2619 C CA . PRO B 1 7 ? -26.25 -8.297 -5.102 1 91.88 7 PRO B CA 1
ATOM 2620 C C . PRO B 1 7 ? -24.969 -7.48 -5.152 1 91.88 7 PRO B C 1
ATOM 2622 O O . PRO B 1 7 ? -24.859 -6.453 -4.477 1 91.88 7 PRO B O 1
ATOM 2625 N N . PHE B 1 8 ? -24.016 -7.918 -5.863 1 92.56 8 PHE B N 1
ATOM 2626 C CA . PHE B 1 8 ? -22.734 -7.238 -6.023 1 92.56 8 PHE B CA 1
ATOM 2627 C C . PHE B 1 8 ? -22.297 -7.242 -7.48 1 92.56 8 PHE B C 1
ATOM 2629 O O . PHE B 1 8 ? -22.844 -7.992 -8.297 1 92.56 8 PHE B O 1
ATOM 2636 N N . THR B 1 9 ? -21.375 -6.32 -7.742 1 91.06 9 THR B N 1
ATOM 2637 C CA . THR B 1 9 ? -20.75 -6.23 -9.055 1 91.06 9 THR B CA 1
ATOM 2638 C C . THR B 1 9 ? -19.312 -6.738 -9.008 1 91.06 9 THR B C 1
ATOM 2640 O O . THR B 1 9 ? -18.516 -6.309 -8.164 1 91.06 9 THR B O 1
ATOM 2643 N N . ARG B 1 10 ? -19.047 -7.641 -9.812 1 88.81 10 ARG B N 1
ATOM 2644 C CA . ARG B 1 10 ? -17.688 -8.195 -9.906 1 88.81 10 ARG B CA 1
ATOM 2645 C C . ARG B 1 10 ? -16.828 -7.387 -10.867 1 88.81 10 ARG B C 1
ATOM 2647 O O . ARG B 1 10 ? -17.234 -7.133 -12 1 88.81 10 ARG B O 1
ATOM 2654 N N . MET B 1 11 ? -15.719 -6.941 -10.352 1 85.5 11 MET B N 1
ATOM 2655 C CA . MET B 1 11 ? -14.828 -6.094 -11.141 1 85.5 11 MET B CA 1
ATOM 2656 C C . MET B 1 11 ? -13.961 -6.934 -12.07 1 85.5 11 MET B C 1
ATOM 2658 O O . MET B 1 11 ? -13.469 -7.996 -11.68 1 85.5 11 MET B O 1
ATOM 2662 N N . LYS B 1 12 ? -13.828 -6.477 -13.258 1 72.12 12 LYS B N 1
ATOM 2663 C CA . LYS B 1 12 ? -12.93 -7.117 -14.211 1 72.12 12 LYS B CA 1
ATOM 2664 C C . LYS B 1 12 ? -11.5 -6.613 -14.031 1 72.12 12 LYS B C 1
ATOM 2666 O O . LYS B 1 12 ? -11.234 -5.414 -14.141 1 72.12 12 LYS B O 1
ATOM 2671 N N . LEU B 1 13 ? -10.609 -7.457 -13.539 1 67.88 13 LEU B N 1
ATOM 2672 C CA . LEU B 1 13 ? -9.242 -7.035 -13.266 1 67.88 13 LEU B CA 1
ATOM 2673 C C . LEU B 1 13 ? -8.43 -6.973 -14.555 1 67.88 13 LEU B C 1
ATOM 2675 O O . LEU B 1 13 ? -7.434 -6.246 -14.633 1 67.88 13 LEU B O 1
ATOM 2679 N N . VAL B 1 14 ? -8.703 -7.848 -15.398 1 59.31 14 VAL B N 1
ATOM 2680 C CA . VAL B 1 14 ? -7.875 -7.91 -16.609 1 59.31 14 VAL B CA 1
ATOM 2681 C C . VAL B 1 14 ? -8.688 -7.457 -17.812 1 59.31 14 VAL B C 1
ATOM 2683 O O . VAL B 1 14 ? -9.844 -7.848 -17.969 1 59.31 14 VAL B O 1
ATOM 2686 N N . ASP B 1 15 ? -8.25 -6.32 -18.328 1 60.44 15 ASP B N 1
ATOM 2687 C CA . ASP B 1 15 ? -8.758 -6.035 -19.656 1 60.44 15 ASP B CA 1
ATOM 2688 C C . ASP B 1 15 ? -8.289 -7.086 -20.656 1 60.44 15 ASP B C 1
ATOM 2690 O O . ASP B 1 15 ? -7.094 -7.176 -20.969 1 60.44 15 ASP B O 1
ATOM 2694 N N . ASP B 1 16 ? -9.188 -7.945 -20.938 1 59.94 16 ASP B N 1
ATOM 2695 C CA . ASP B 1 16 ? -8.883 -9.07 -21.828 1 59.94 16 ASP B CA 1
ATOM 2696 C C . ASP B 1 16 ? -8.141 -8.602 -23.078 1 59.94 16 ASP B C 1
ATOM 2698 O O . ASP B 1 16 ? -7.34 -9.344 -23.641 1 59.94 16 ASP B O 1
ATOM 2702 N N . GLU B 1 17 ? -8.453 -7.387 -23.391 1 61 17 GLU B N 1
ATOM 2703 C CA . GLU B 1 17 ? -7.852 -6.887 -24.625 1 61 17 GLU B CA 1
ATOM 2704 C C . GLU B 1 17 ? -6.508 -6.219 -24.359 1 61 17 GLU B C 1
ATOM 2706 O O . GLU B 1 17 ? -5.824 -5.793 -25.297 1 61 17 GLU B O 1
ATOM 2711 N N . ALA B 1 18 ? -6.102 -6.254 -23.188 1 65.94 18 ALA B N 1
ATOM 2712 C CA . ALA B 1 18 ? -4.934 -5.457 -22.812 1 65.94 18 ALA B CA 1
ATOM 2713 C C . ALA B 1 18 ? -3.666 -6.004 -23.469 1 65.94 18 ALA B C 1
ATOM 2715 O O . ALA B 1 18 ? -2.723 -5.254 -23.734 1 65.94 18 ALA B O 1
ATOM 2716 N N . GLU B 1 19 ? -3.721 -7.242 -23.875 1 75.81 19 GLU B N 1
ATOM 2717 C CA . GLU B 1 19 ? -2.508 -7.824 -24.438 1 75.81 19 GLU B CA 1
ATOM 2718 C C . GLU B 1 19 ? -2.727 -8.266 -25.875 1 75.81 19 GLU B C 1
ATOM 2720 O O . GLU B 1 19 ? -2.127 -9.242 -26.344 1 75.81 19 GLU B O 1
ATOM 2725 N N . ASP B 1 20 ? -3.619 -7.496 -26.531 1 81.06 20 ASP B N 1
ATOM 2726 C CA . ASP B 1 20 ? -3.949 -7.863 -27.906 1 81.06 20 ASP B CA 1
ATOM 2727 C C . ASP B 1 20 ? -2.863 -7.406 -28.875 1 81.06 20 ASP B C 1
ATOM 2729 O O . ASP B 1 20 ? -2.842 -7.824 -30.031 1 81.06 20 ASP B O 1
ATOM 2733 N N . ASP B 1 21 ? -2.016 -6.512 -28.359 1 83.5 21 ASP B N 1
ATOM 2734 C CA . ASP B 1 21 ? -0.879 -6.023 -29.125 1 83.5 21 ASP B CA 1
ATOM 2735 C C . ASP B 1 21 ? 0.438 -6.547 -28.562 1 83.5 21 ASP B C 1
ATOM 2737 O O . ASP B 1 21 ? 0.639 -6.551 -27.344 1 83.5 21 ASP B O 1
ATOM 2741 N N . PRO B 1 22 ? 1.382 -7.016 -29.562 1 84.94 22 PRO B N 1
ATOM 2742 C CA . PRO B 1 22 ? 2.662 -7.547 -29.078 1 84.94 22 PRO B CA 1
ATOM 2743 C C . PRO B 1 22 ? 3.383 -6.586 -28.141 1 84.94 22 PRO B C 1
ATOM 2745 O O . PRO B 1 22 ? 4.043 -7.027 -27.188 1 84.94 22 PRO B O 1
ATOM 2748 N N . SER B 1 23 ? 3.119 -5.277 -28.391 1 8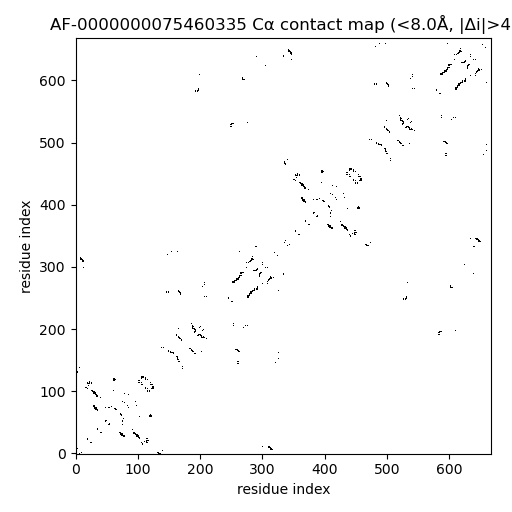3.44 23 SER B N 1
ATOM 2749 C CA . SER B 1 23 ? 3.799 -4.281 -27.578 1 83.44 23 SER B CA 1
ATOM 2750 C C . SER B 1 23 ? 3.205 -4.23 -26.172 1 83.44 23 SER B C 1
ATOM 2752 O O . SER B 1 23 ? 3.85 -3.748 -25.234 1 83.44 23 SER B O 1
ATOM 2754 N N . ALA B 1 24 ? 2.027 -4.762 -26.062 1 80.88 24 ALA B N 1
ATOM 2755 C CA . ALA B 1 24 ? 1.313 -4.691 -24.797 1 80.88 24 ALA B CA 1
ATOM 2756 C C . ALA B 1 24 ? 1.483 -5.98 -24 1 80.88 24 ALA B C 1
ATOM 2758 O O . ALA B 1 24 ? 1.066 -6.062 -22.844 1 80.88 24 ALA B O 1
ATOM 2759 N N . VAL B 1 25 ? 2.146 -6.953 -24.672 1 85.19 25 VAL B N 1
ATOM 2760 C CA . VAL B 1 25 ? 2.275 -8.25 -24.016 1 85.19 25 VAL B CA 1
ATOM 2761 C C . VAL B 1 25 ? 3.287 -8.156 -22.875 1 85.19 25 VAL B C 1
ATOM 2763 O O . VAL B 1 25 ? 4.41 -7.688 -23.078 1 85.19 25 VAL B O 1
ATOM 2766 N N . ARG B 1 26 ? 2.885 -8.555 -21.75 1 80.62 26 ARG B N 1
ATOM 2767 C CA . ARG B 1 26 ? 3.785 -8.664 -20.609 1 80.62 26 ARG B CA 1
ATOM 2768 C C . ARG B 1 26 ? 4.59 -9.953 -20.656 1 80.62 26 ARG B C 1
ATOM 2770 O O . ARG B 1 26 ? 4.031 -11.031 -20.875 1 80.62 26 ARG B O 1
ATOM 2777 N N . THR B 1 27 ? 5.918 -9.766 -20.531 1 86.94 27 THR B N 1
ATOM 2778 C CA . THR B 1 27 ? 6.762 -10.945 -20.688 1 86.94 27 THR B CA 1
ATOM 2779 C C . THR B 1 27 ? 7.605 -11.195 -19.438 1 86.94 27 THR B C 1
ATOM 2781 O O . THR B 1 27 ? 7.684 -10.336 -18.562 1 86.94 27 THR B O 1
ATOM 2784 N N . GLU B 1 28 ? 8.039 -12.375 -19.281 1 84.38 28 GLU B N 1
ATOM 2785 C CA . GLU B 1 28 ? 9.055 -12.773 -18.312 1 84.38 28 GLU B CA 1
ATOM 2786 C C . GLU B 1 28 ? 10.156 -13.594 -18.969 1 84.38 28 GLU B C 1
ATOM 2788 O O . GLU B 1 28 ? 9.969 -14.141 -20.062 1 84.38 28 GLU B O 1
ATOM 2793 N N . SER B 1 29 ? 11.289 -13.594 -18.188 1 89.62 29 SER B N 1
ATOM 2794 C CA . SER B 1 29 ? 12.414 -14.336 -18.75 1 89.62 29 SER B CA 1
ATOM 2795 C C . SER B 1 29 ? 12.336 -15.82 -18.391 1 89.62 29 SER B C 1
ATOM 2797 O O . SER B 1 29 ? 12.023 -16.172 -17.25 1 89.62 29 SER B O 1
ATOM 2799 N N . ALA B 1 30 ? 12.586 -16.656 -19.375 1 93.38 30 ALA B N 1
ATOM 2800 C CA . ALA B 1 30 ? 12.594 -18.109 -19.156 1 93.38 30 ALA B CA 1
ATOM 2801 C C . ALA B 1 30 ? 13.742 -18.766 -19.906 1 93.38 30 ALA B C 1
ATOM 2803 O O . ALA B 1 30 ? 14.281 -18.203 -20.859 1 93.38 30 ALA B O 1
ATOM 2804 N N . TRP B 1 31 ? 14.156 -19.906 -19.422 1 94.94 31 TRP B N 1
ATOM 2805 C CA . TRP B 1 31 ? 15.195 -20.703 -20.078 1 94.94 31 TRP B CA 1
ATOM 2806 C C . TRP B 1 31 ? 14.617 -21.562 -21.188 1 94.94 31 TRP B C 1
ATOM 2808 O O . TRP B 1 31 ? 13.555 -22.172 -21.031 1 94.94 31 TRP B O 1
ATOM 2818 N N . ALA B 1 32 ? 15.328 -21.594 -22.344 1 96.06 32 ALA B N 1
ATOM 2819 C CA . ALA B 1 32 ? 14.961 -22.469 -23.453 1 96.06 32 ALA B CA 1
ATOM 2820 C C . ALA B 1 32 ? 16.203 -23.125 -24.078 1 96.06 32 ALA B C 1
ATOM 2822 O O . ALA B 1 32 ? 17.328 -22.703 -23.812 1 96.06 32 ALA B O 1
ATOM 2823 N N . VAL B 1 33 ? 16 -24.234 -24.75 1 95.62 33 VAL B N 1
ATOM 2824 C CA . VAL B 1 33 ? 17.062 -24.906 -25.484 1 95.62 33 VAL B CA 1
ATOM 2825 C C . VAL B 1 33 ? 16.562 -25.312 -26.859 1 95.62 33 VAL B C 1
ATOM 2827 O O . VAL B 1 33 ? 15.383 -25.594 -27.047 1 95.62 33 VAL B O 1
ATOM 2830 N N . ASP B 1 34 ? 17.516 -25.297 -27.734 1 94.62 34 ASP B N 1
ATOM 2831 C CA . ASP B 1 34 ? 17.172 -25.781 -29.062 1 94.62 34 ASP B CA 1
ATOM 2832 C C . ASP B 1 34 ? 17.344 -27.297 -29.172 1 94.62 34 ASP B C 1
ATOM 2834 O O . ASP B 1 34 ? 18.297 -27.859 -28.641 1 94.62 34 ASP B O 1
ATOM 2838 N N . ILE B 1 35 ? 16.344 -27.859 -29.812 1 93.38 35 ILE B N 1
ATOM 2839 C CA . ILE B 1 35 ? 16.359 -29.297 -30.078 1 93.38 35 ILE B CA 1
ATOM 2840 C C . ILE B 1 35 ? 16.953 -29.547 -31.469 1 93.38 35 ILE B C 1
ATOM 2842 O O . ILE B 1 35 ? 16.375 -29.156 -32.469 1 93.38 35 ILE B O 1
ATOM 2846 N N . SER B 1 36 ? 18.062 -30.219 -31.5 1 87.19 36 SER B N 1
ATOM 2847 C CA . SER B 1 36 ? 18.75 -30.469 -32.781 1 87.19 36 SER B CA 1
ATOM 2848 C C . SER B 1 36 ? 17.969 -31.453 -33.625 1 87.19 36 SER B C 1
ATOM 2850 O O . SER B 1 36 ? 17.891 -31.281 -34.844 1 87.19 36 SER B O 1
ATOM 2852 N N . GLU B 1 37 ? 17.469 -32.469 -33 1 89.19 37 GLU B N 1
ATOM 2853 C CA . GLU B 1 37 ? 16.703 -33.5 -33.719 1 89.19 37 GLU B CA 1
ATOM 2854 C C . GLU B 1 37 ? 15.273 -33.562 -33.219 1 89.19 37 GLU B C 1
ATOM 2856 O O . GLU B 1 37 ? 15.031 -34 -32.062 1 89.19 37 GLU B O 1
ATOM 2861 N N . PRO B 1 38 ? 14.352 -33.25 -34 1 87.62 38 PRO B N 1
ATOM 2862 C CA . PRO B 1 38 ? 12.945 -33.219 -33.594 1 87.62 38 PRO B CA 1
ATOM 2863 C C . PRO B 1 38 ? 12.453 -34.562 -33.031 1 87.62 38 PRO B C 1
ATOM 2865 O O . PRO B 1 38 ? 11.492 -34.594 -32.281 1 87.62 38 PRO B O 1
ATOM 2868 N N . ARG B 1 39 ? 13.117 -35.594 -33.344 1 89.44 39 ARG B N 1
ATOM 2869 C CA . ARG B 1 39 ? 12.688 -36.938 -32.875 1 89.44 39 ARG B CA 1
ATOM 2870 C C . ARG B 1 39 ? 12.828 -37.031 -31.359 1 89.44 39 ARG B C 1
ATOM 2872 O O . ARG B 1 39 ? 12.211 -37.906 -30.75 1 89.44 39 ARG B O 1
ATOM 2879 N N . HIS B 1 40 ? 13.625 -36.188 -30.859 1 91.56 40 HIS B N 1
ATOM 2880 C CA . HIS B 1 40 ? 13.883 -36.281 -29.422 1 91.56 40 HIS B CA 1
ATOM 2881 C C . HIS B 1 40 ? 12.867 -35.469 -28.641 1 91.56 40 HIS B C 1
ATOM 2883 O O . HIS B 1 40 ? 12.914 -35.406 -27.406 1 91.56 40 HIS B O 1
ATOM 2889 N N . THR B 1 41 ? 11.961 -34.844 -29.328 1 92.5 41 THR B N 1
ATOM 2890 C CA . THR B 1 41 ? 11.023 -33.906 -28.672 1 92.5 41 THR B CA 1
ATOM 2891 C C . THR B 1 41 ? 10.234 -34.625 -27.578 1 92.5 41 THR B C 1
ATOM 2893 O O . THR B 1 41 ? 10.141 -34.125 -26.453 1 92.5 41 THR B O 1
ATOM 2896 N N . ASN B 1 42 ? 9.703 -35.75 -27.828 1 91.69 42 ASN B N 1
ATOM 2897 C CA . ASN B 1 42 ? 8.891 -36.5 -26.875 1 91.69 42 ASN B CA 1
ATOM 2898 C C . ASN B 1 42 ? 9.711 -36.906 -25.656 1 91.69 42 ASN B C 1
ATOM 2900 O O . ASN B 1 42 ? 9.242 -36.844 -24.531 1 91.69 42 ASN B O 1
ATOM 2904 N N . ALA B 1 43 ? 10.875 -37.469 -25.984 1 92 43 ALA B N 1
ATOM 2905 C CA . ALA B 1 43 ? 11.773 -37.875 -24.906 1 92 43 ALA B CA 1
ATOM 2906 C C . ALA B 1 43 ? 12.125 -36.688 -24.016 1 92 43 ALA B C 1
ATOM 2908 O O . ALA B 1 43 ? 12.211 -36.812 -22.797 1 92 43 ALA B O 1
ATOM 2909 N N . LEU B 1 44 ? 12.266 -35.594 -24.625 1 92.56 44 LEU B N 1
ATOM 2910 C CA . LEU B 1 44 ? 12.641 -34.406 -23.875 1 92.56 44 LEU B CA 1
ATOM 2911 C C . LEU B 1 44 ? 11.469 -33.906 -23.031 1 92.56 44 LEU B C 1
ATOM 2913 O O . LEU B 1 44 ? 11.672 -33.469 -21.891 1 92.56 44 LEU B O 1
ATOM 2917 N N . LEU B 1 45 ? 10.32 -33.938 -23.531 1 92.56 45 LEU B N 1
ATOM 2918 C CA . LEU B 1 45 ? 9.141 -33.531 -22.766 1 92.56 45 LEU B CA 1
ATOM 2919 C C . LEU B 1 45 ? 8.961 -34.438 -21.562 1 92.56 45 LEU B C 1
ATOM 2921 O O . LEU B 1 45 ? 8.602 -33.969 -20.469 1 92.56 45 LEU B O 1
ATOM 2925 N N . LYS B 1 46 ? 9.195 -35.781 -21.703 1 90.81 46 LYS B N 1
ATOM 2926 C CA . LYS B 1 46 ? 9.141 -36.719 -20.594 1 90.81 46 LYS B CA 1
ATOM 2927 C C . LYS B 1 46 ? 10.203 -36.406 -19.547 1 90.81 46 LYS B C 1
ATOM 2929 O O . LYS B 1 46 ? 9.922 -36.438 -18.344 1 90.81 46 LYS B O 1
ATOM 2934 N N . TRP B 1 47 ? 11.344 -36.156 -20.016 1 92.38 47 TRP B N 1
ATOM 2935 C CA . TRP B 1 47 ? 12.438 -35.781 -19.125 1 92.38 47 TRP B CA 1
ATOM 2936 C C . TRP B 1 47 ? 12.078 -34.531 -18.328 1 92.38 47 TRP B C 1
ATOM 2938 O O . TRP B 1 47 ? 12.336 -34.438 -17.125 1 92.38 47 TRP B O 1
ATOM 2948 N N . LEU B 1 48 ? 11.516 -33.531 -19.047 1 92.19 48 LEU B N 1
ATOM 2949 C CA . LEU B 1 48 ? 11.164 -32.281 -18.406 1 92.19 48 LEU B CA 1
ATOM 2950 C C . LEU B 1 48 ? 10.203 -32.5 -17.25 1 92.19 48 LEU B C 1
ATOM 2952 O O . LEU B 1 48 ? 10.375 -31.922 -16.172 1 92.19 48 LEU B O 1
ATOM 2956 N N . LYS B 1 49 ? 9.242 -33.312 -17.391 1 87.5 49 LYS B N 1
ATOM 2957 C CA . LYS B 1 49 ? 8.25 -33.625 -16.375 1 87.5 49 LYS B CA 1
ATOM 2958 C C . LYS B 1 49 ? 8.914 -34.281 -15.148 1 87.5 49 LYS B C 1
ATOM 2960 O O . LYS B 1 49 ? 8.484 -34.031 -14.016 1 87.5 49 LYS B O 1
ATOM 2965 N N . GLN B 1 50 ? 10.016 -34.938 -15.422 1 86 50 GLN B N 1
ATOM 2966 C CA . GLN B 1 50 ? 10.711 -35.688 -14.367 1 86 50 GLN B CA 1
ATOM 2967 C C . GLN B 1 50 ? 11.789 -34.812 -13.711 1 86 50 GLN B C 1
ATOM 2969 O O . GLN B 1 50 ? 12.227 -35.094 -12.602 1 86 50 GLN B O 1
ATOM 2974 N N . SER B 1 51 ? 12.242 -33.844 -14.375 1 85.06 51 SER B N 1
ATOM 2975 C CA . SER B 1 51 ? 13.391 -33.062 -13.953 1 85.06 51 SER B CA 1
ATOM 2976 C C . SER B 1 51 ? 13.023 -32.094 -12.82 1 85.06 51 SER B C 1
ATOM 2978 O O . SER B 1 51 ? 13.898 -31.562 -12.141 1 85.06 51 SER B O 1
ATOM 2980 N N . GLY B 1 52 ? 11.672 -31.875 -12.656 1 80.19 52 GLY B N 1
ATOM 2981 C CA . GLY B 1 52 ? 11.242 -30.906 -11.664 1 80.19 52 GLY B CA 1
ATOM 2982 C C . GLY B 1 52 ? 11.211 -29.484 -12.195 1 80.19 52 GLY B C 1
ATOM 2983 O O . GLY B 1 52 ? 10.812 -28.562 -11.484 1 80.19 52 GLY B O 1
ATOM 2984 N N . LEU B 1 53 ? 11.648 -29.328 -13.445 1 85.25 53 LEU B N 1
ATOM 2985 C CA . LEU B 1 53 ? 11.664 -28 -14.055 1 85.25 53 LEU B CA 1
ATOM 2986 C C . LEU B 1 53 ? 10.273 -27.625 -14.562 1 85.25 53 LEU B C 1
ATOM 2988 O O . LEU B 1 53 ? 10 -26.438 -14.812 1 85.25 53 LEU B O 1
ATOM 2992 N N . ASP B 1 54 ? 9.469 -28.594 -14.758 1 80.62 54 ASP B N 1
ATOM 2993 C CA . ASP B 1 54 ? 8.102 -28.375 -15.203 1 80.62 54 ASP B CA 1
ATOM 2994 C C . ASP B 1 54 ? 7.223 -27.859 -14.055 1 80.62 54 ASP B C 1
ATOM 2996 O O . ASP B 1 54 ? 6.695 -28.656 -13.281 1 80.62 54 ASP B O 1
ATOM 3000 N N . THR B 1 55 ? 7.109 -26.531 -14.023 1 72.56 55 THR B N 1
ATOM 3001 C CA . THR B 1 55 ? 6.316 -25.938 -12.961 1 72.56 55 THR B CA 1
ATOM 3002 C C . THR B 1 55 ? 5.004 -25.375 -13.508 1 72.56 55 THR B C 1
ATOM 3004 O O . THR B 1 55 ? 4.93 -25 -14.68 1 72.56 55 THR B O 1
ATOM 3007 N N . PRO B 1 56 ? 4.008 -25.375 -12.633 1 71.56 56 PRO B N 1
ATOM 3008 C CA . PRO B 1 56 ? 2.717 -24.828 -13.07 1 71.56 56 PRO B CA 1
ATOM 3009 C C . PRO B 1 56 ? 2.783 -23.359 -13.445 1 71.56 56 PRO B C 1
ATOM 3011 O O . PRO B 1 56 ? 1.896 -22.859 -14.141 1 71.56 56 PRO B O 1
ATOM 3014 N N . THR B 1 57 ? 3.877 -22.734 -13.117 1 72.25 57 THR B N 1
ATOM 3015 C CA . THR B 1 57 ? 4.016 -21.297 -13.352 1 72.25 57 THR B CA 1
ATOM 3016 C C . THR B 1 57 ? 4.043 -21 -14.844 1 72.25 57 THR B C 1
ATOM 3018 O O . THR B 1 57 ? 3.643 -19.922 -15.273 1 72.25 57 THR B O 1
ATOM 3021 N N . LEU B 1 58 ? 4.5 -22 -15.664 1 85.94 58 LEU B N 1
ATOM 3022 C CA . LEU B 1 58 ? 4.59 -21.781 -17.094 1 85.94 58 LEU B CA 1
ATOM 3023 C C . LEU B 1 58 ? 3.568 -22.625 -17.844 1 85.94 58 LEU B C 1
ATOM 3025 O O . LEU B 1 58 ? 3.723 -22.891 -19.047 1 85.94 58 LEU B O 1
ATOM 3029 N N . ALA B 1 59 ? 2.498 -23 -17.125 1 83.81 59 ALA B N 1
ATOM 3030 C CA . ALA B 1 59 ? 1.497 -23.922 -17.672 1 83.81 59 ALA B CA 1
ATOM 3031 C C . ALA B 1 59 ? 0.729 -23.25 -18.812 1 83.81 59 ALA B C 1
ATOM 3033 O O . ALA B 1 59 ? 0.135 -23.938 -19.656 1 83.81 59 ALA B O 1
ATOM 3034 N N . HIS B 1 60 ? 0.738 -21.953 -18.875 1 88.19 60 HIS B N 1
ATOM 3035 C CA . HIS B 1 60 ? 0.015 -21.25 -19.922 1 88.19 60 HIS B CA 1
ATOM 3036 C C . HIS B 1 60 ? 0.817 -21.219 -21.219 1 88.19 60 HIS B C 1
ATOM 3038 O O . HIS B 1 60 ? 0.327 -20.734 -22.234 1 88.19 60 HIS B O 1
ATOM 3044 N N . LEU B 1 61 ? 2.004 -21.812 -21.203 1 94.5 61 LEU B N 1
ATOM 3045 C CA . LEU B 1 61 ? 2.869 -21.812 -22.375 1 94.5 61 LEU B CA 1
ATOM 3046 C C . LEU B 1 61 ? 3.012 -23.219 -22.953 1 94.5 61 LEU B C 1
ATOM 3048 O O . LEU B 1 61 ? 3.1 -24.203 -22.203 1 94.5 61 LEU B O 1
ATOM 3052 N N . LYS B 1 62 ? 2.969 -23.188 -24.266 1 93.94 62 LYS B N 1
ATOM 3053 C CA . LYS B 1 62 ? 3.4 -24.438 -24.891 1 93.94 62 LYS B CA 1
ATOM 3054 C C . LYS B 1 62 ? 4.891 -24.688 -24.656 1 93.94 62 LYS B C 1
ATOM 3056 O O . LYS B 1 62 ? 5.691 -23.75 -24.719 1 93.94 62 LYS B O 1
ATOM 3061 N N . ARG B 1 63 ? 5.262 -25.875 -24.422 1 94.56 63 ARG B N 1
ATOM 3062 C CA . ARG B 1 63 ? 6.645 -26.172 -24.062 1 94.56 63 ARG B CA 1
ATOM 3063 C C . ARG B 1 63 ? 7.543 -26.188 -25.297 1 94.56 63 ARG B C 1
ATOM 3065 O O . ARG B 1 63 ? 8.758 -26.047 -25.188 1 94.56 63 ARG B O 1
ATOM 3072 N N . ILE B 1 64 ? 6.938 -26.406 -26.469 1 95.06 64 ILE B N 1
ATOM 3073 C CA . ILE B 1 64 ? 7.691 -26.5 -27.719 1 95.06 64 ILE B CA 1
ATOM 3074 C C . ILE B 1 64 ? 7.352 -25.312 -28.609 1 95.06 64 ILE B C 1
ATOM 3076 O O . ILE B 1 64 ? 6.18 -24.938 -28.734 1 95.06 64 ILE B O 1
ATOM 3080 N N . ARG B 1 65 ? 8.328 -24.672 -29.109 1 95.25 65 ARG B N 1
ATOM 3081 C CA . ARG B 1 65 ? 8.156 -23.625 -30.125 1 95.25 65 ARG B CA 1
ATOM 3082 C C . ARG B 1 65 ? 8.852 -24.016 -31.422 1 95.25 65 ARG B C 1
ATOM 3084 O O . ARG B 1 65 ? 10.016 -24.422 -31.406 1 95.25 65 ARG B O 1
ATOM 3091 N N . LYS B 1 66 ? 8.102 -23.953 -32.469 1 92.31 66 LYS B N 1
ATOM 3092 C CA . LYS B 1 66 ? 8.656 -24.141 -33.812 1 92.31 66 LYS B CA 1
ATOM 3093 C C . LYS B 1 66 ? 8.734 -22.828 -34.562 1 92.31 66 LYS B C 1
ATOM 3095 O O . LYS B 1 66 ? 7.711 -22.203 -34.844 1 92.31 66 LYS B O 1
ATOM 3100 N N . GLN B 1 67 ? 9.906 -22.328 -34.812 1 87.5 67 GLN B N 1
ATOM 3101 C CA . GLN B 1 67 ? 10.094 -21.062 -35.5 1 87.5 67 GLN B CA 1
ATOM 3102 C C . GLN B 1 67 ? 11.281 -21.125 -36.469 1 87.5 67 GLN B C 1
ATOM 3104 O O . GLN B 1 67 ? 12.383 -21.516 -36.062 1 87.5 67 GLN B O 1
ATOM 3109 N N . ASN B 1 68 ? 11.055 -20.703 -37.688 1 85.81 68 ASN B N 1
ATOM 3110 C CA . ASN B 1 68 ? 12.086 -20.641 -38.719 1 85.81 68 ASN B CA 1
ATOM 3111 C C . ASN B 1 68 ? 12.836 -21.969 -38.844 1 85.81 68 ASN B C 1
ATOM 3113 O O . ASN B 1 68 ? 14.062 -22 -38.906 1 85.81 68 ASN B O 1
ATOM 3117 N N . GLY B 1 69 ? 12.156 -23.078 -38.688 1 85.31 69 GLY B N 1
ATOM 3118 C CA . GLY B 1 69 ? 12.742 -24.406 -38.906 1 85.31 69 GLY B CA 1
ATOM 3119 C C . GLY B 1 69 ? 13.445 -24.938 -37.656 1 85.31 69 GLY B C 1
ATOM 3120 O O . GLY B 1 69 ? 13.992 -26.047 -37.688 1 85.31 69 GLY B O 1
ATOM 3121 N N . LYS B 1 70 ? 13.469 -24.141 -36.656 1 89.5 70 LYS B N 1
ATOM 3122 C CA . LYS B 1 70 ? 14.094 -24.594 -35.406 1 89.5 70 LYS B CA 1
ATOM 3123 C C . LYS B 1 70 ? 13.047 -24.922 -34.344 1 89.5 70 LYS B C 1
ATOM 3125 O O . LYS B 1 70 ? 11.984 -24.312 -34.281 1 89.5 70 LYS B O 1
ATOM 3130 N N . THR B 1 71 ? 13.336 -26.031 -33.625 1 94.19 71 THR B N 1
ATOM 3131 C CA . THR B 1 71 ? 12.492 -26.453 -32.531 1 94.19 71 THR B CA 1
ATOM 3132 C C . THR B 1 71 ? 13.156 -26.156 -31.188 1 94.19 71 THR B C 1
ATOM 3134 O O . THR B 1 71 ? 14.328 -26.469 -30.984 1 94.19 71 THR B O 1
ATOM 3137 N N . ALA B 1 72 ? 12.438 -25.406 -30.391 1 95.88 72 ALA B N 1
ATOM 3138 C CA . ALA B 1 72 ? 12.984 -25.062 -29.078 1 95.88 72 ALA B CA 1
ATOM 3139 C C . ALA B 1 72 ? 12.102 -25.625 -27.969 1 95.88 72 ALA B C 1
ATOM 3141 O O . ALA B 1 72 ? 10.883 -25.75 -28.125 1 95.88 72 ALA B O 1
ATOM 3142 N N . LEU B 1 73 ? 12.734 -26.062 -26.859 1 95.62 73 LEU B N 1
ATOM 3143 C CA . LEU B 1 73 ? 12.078 -26.531 -25.656 1 95.62 73 LEU B CA 1
ATOM 3144 C C . LEU B 1 73 ? 12.156 -25.5 -24.547 1 95.62 73 LEU B C 1
ATOM 3146 O O . LEU B 1 73 ? 13.234 -24.984 -24.25 1 95.62 73 LEU B O 1
ATOM 3150 N N . LEU B 1 74 ? 10.969 -25.141 -24 1 95.56 74 LEU B N 1
ATOM 3151 C CA . LEU B 1 74 ? 10.906 -24.266 -22.844 1 95.56 74 LEU B CA 1
ATOM 3152 C C . LEU B 1 74 ? 11.195 -25.031 -21.562 1 95.56 74 LEU B C 1
ATOM 3154 O O . LEU B 1 74 ? 10.57 -26.062 -21.297 1 95.56 74 LEU B O 1
ATOM 3158 N N . LEU B 1 75 ? 12.125 -24.547 -20.797 1 94.12 75 LEU B N 1
ATOM 3159 C CA . LEU B 1 75 ? 12.523 -25.281 -19.594 1 94.12 75 LEU B CA 1
ATOM 3160 C C . LEU B 1 75 ? 11.805 -24.75 -18.359 1 94.12 75 LEU B C 1
ATOM 3162 O O . LEU B 1 75 ? 10.875 -25.391 -17.859 1 94.12 75 LEU B O 1
ATOM 3166 N N . THR B 1 76 ? 12.258 -23.578 -17.797 1 90.56 76 THR B N 1
ATOM 3167 C CA . THR B 1 76 ? 11.688 -23 -16.594 1 90.56 76 THR B CA 1
ATOM 3168 C C . THR B 1 76 ? 11.945 -21.5 -16.547 1 90.56 76 THR B C 1
ATOM 3170 O O . THR B 1 76 ? 12.711 -20.969 -17.344 1 90.56 76 THR B O 1
ATOM 3173 N N . SER B 1 77 ? 11.188 -20.906 -15.633 1 86.38 77 SER B N 1
ATOM 3174 C CA . SER B 1 77 ? 11.352 -19.469 -15.453 1 86.38 77 SER B CA 1
ATOM 3175 C C . SER B 1 77 ? 12.703 -19.141 -14.844 1 86.38 77 SER B C 1
ATOM 3177 O O . SER B 1 77 ? 13.188 -19.844 -13.953 1 86.38 77 SER B O 1
ATOM 3179 N N . VAL B 1 78 ? 13.297 -18.047 -15.336 1 83.44 78 VAL B N 1
ATOM 3180 C CA . VAL B 1 78 ? 14.57 -17.609 -14.789 1 83.44 78 VAL B CA 1
ATOM 3181 C C . VAL B 1 78 ? 14.406 -17.219 -13.32 1 83.44 78 VAL B C 1
ATOM 3183 O O . VAL B 1 78 ? 15.32 -17.406 -12.516 1 83.44 78 VAL B O 1
ATOM 3186 N N . ALA B 1 79 ? 13.25 -16.734 -13.078 1 67.44 79 ALA B N 1
ATOM 3187 C CA . ALA B 1 79 ? 12.953 -16.328 -11.711 1 67.44 79 ALA B CA 1
ATOM 3188 C C . ALA B 1 79 ? 13.023 -17.516 -10.758 1 67.44 79 ALA B C 1
ATOM 3190 O O . ALA B 1 79 ? 13.492 -17.391 -9.625 1 67.44 79 ALA B O 1
ATOM 3191 N N . LEU B 1 80 ? 12.602 -18.625 -11.109 1 69.25 80 LEU B N 1
ATOM 3192 C CA . LEU B 1 80 ? 12.562 -19.828 -10.297 1 69.25 80 LEU B CA 1
ATOM 3193 C C . LEU B 1 80 ? 13.906 -20.547 -10.336 1 69.25 80 LEU B C 1
ATOM 3195 O O . LEU B 1 80 ? 14.242 -21.297 -9.414 1 69.25 80 LEU B O 1
ATOM 3199 N N . SER B 1 81 ? 14.562 -20.375 -11.461 1 76.5 81 SER B N 1
ATOM 3200 C CA . SER B 1 81 ? 15.883 -20.969 -11.641 1 76.5 81 SER B CA 1
ATOM 3201 C C . SER B 1 81 ? 16.875 -19.953 -12.172 1 76.5 81 SER B C 1
ATOM 3203 O O . SER B 1 81 ? 17.172 -19.922 -13.367 1 76.5 81 SER B O 1
ATOM 3205 N N . PRO B 1 82 ? 17.516 -19.234 -11.195 1 75.62 82 PRO B N 1
ATOM 3206 C CA . PRO B 1 82 ? 18.422 -18.188 -11.633 1 75.62 82 PRO B CA 1
ATOM 3207 C C . PRO B 1 82 ? 19.672 -18.734 -12.305 1 75.62 82 PRO B C 1
ATOM 3209 O O . PRO B 1 82 ? 20.297 -18.047 -13.133 1 75.62 82 PRO B O 1
ATOM 3212 N N . GLU B 1 83 ? 19.984 -19.875 -11.883 1 81.75 83 GLU B N 1
ATOM 3213 C CA . GLU B 1 83 ? 21.109 -20.516 -12.539 1 81.75 83 GLU B CA 1
ATOM 3214 C C . GLU B 1 83 ? 20.656 -21.328 -13.75 1 81.75 83 GLU B C 1
ATOM 3216 O O . GLU B 1 83 ? 19.5 -21.719 -13.844 1 81.75 83 GLU B O 1
ATOM 3221 N N . VAL B 1 84 ? 21.656 -21.578 -14.617 1 89.19 84 VAL B N 1
ATOM 3222 C CA . VAL B 1 84 ? 21.375 -22.375 -15.805 1 89.19 84 VAL B CA 1
ATOM 3223 C C . VAL B 1 84 ? 20.906 -23.766 -15.398 1 89.19 84 VAL B C 1
ATOM 3225 O O . VAL B 1 84 ? 21.562 -24.453 -14.625 1 89.19 84 VAL B O 1
ATOM 3228 N N . PRO B 1 85 ? 19.766 -24.094 -15.867 1 89.5 85 PRO B N 1
ATOM 3229 C CA . PRO B 1 85 ? 19.234 -25.406 -15.492 1 89.5 85 PRO B CA 1
ATOM 3230 C C . PRO B 1 85 ? 20.047 -26.562 -16.094 1 89.5 85 PRO B C 1
ATOM 3232 O O . PRO B 1 85 ? 20.594 -26.438 -17.188 1 89.5 85 PRO B O 1
ATOM 3235 N N . PRO B 1 86 ? 20.109 -27.656 -15.328 1 88.5 86 PRO B N 1
ATOM 3236 C CA . PRO B 1 86 ? 20.797 -28.828 -15.859 1 88.5 86 PRO B CA 1
ATOM 3237 C C . PRO B 1 86 ? 20.047 -29.484 -17.016 1 88.5 86 PRO B C 1
ATOM 3239 O O . PRO B 1 86 ? 18.812 -29.484 -17.031 1 88.5 86 PRO B O 1
ATOM 3242 N N . LEU B 1 87 ? 20.812 -29.984 -17.969 1 91.38 87 LEU B N 1
ATOM 3243 C CA . LEU B 1 87 ? 20.234 -30.641 -19.141 1 91.38 87 LEU B CA 1
ATOM 3244 C C . LEU B 1 87 ? 20.547 -32.125 -19.125 1 91.38 87 LEU B C 1
ATOM 3246 O O . LEU B 1 87 ? 21.469 -32.562 -18.438 1 91.38 87 LEU B O 1
ATOM 3250 N N . PRO B 1 88 ? 19.688 -32.875 -19.797 1 88.69 88 PRO B N 1
ATOM 3251 C CA . PRO B 1 88 ? 20 -34.312 -19.906 1 88.69 88 PRO B CA 1
ATOM 3252 C C . PRO B 1 88 ? 21.281 -34.594 -20.688 1 88.69 88 PRO B C 1
ATOM 3254 O O . PRO B 1 88 ? 21.562 -33.875 -21.672 1 88.69 88 PRO B O 1
ATOM 3257 N N . SER B 1 89 ? 22.047 -35.531 -20.266 1 82.5 89 SER B N 1
ATOM 3258 C CA . SER B 1 89 ? 23.344 -35.812 -20.859 1 82.5 89 SER B CA 1
ATOM 3259 C C . SER B 1 89 ? 23.188 -36.656 -22.125 1 82.5 89 SER B C 1
ATOM 3261 O O . SER B 1 89 ? 24.062 -36.625 -23 1 82.5 89 SER B O 1
ATOM 3263 N N . ASP B 1 90 ? 22.141 -37.312 -22.312 1 85 90 ASP B N 1
ATOM 3264 C CA . ASP B 1 90 ? 22.016 -38.344 -23.359 1 85 90 ASP B CA 1
ATOM 3265 C C . ASP B 1 90 ? 21.422 -37.75 -24.625 1 85 90 ASP B C 1
ATOM 3267 O O . ASP B 1 90 ? 21.344 -38.438 -25.656 1 85 90 ASP B O 1
ATOM 3271 N N . ILE B 1 91 ? 20.984 -36.531 -24.594 1 88.12 91 ILE B N 1
ATOM 3272 C CA . ILE B 1 91 ? 20.344 -35.938 -25.766 1 88.12 91 ILE B CA 1
ATOM 3273 C C . ILE B 1 91 ? 21.094 -34.656 -26.172 1 88.12 91 ILE B C 1
ATOM 3275 O O . ILE B 1 91 ? 21.359 -33.781 -25.328 1 88.12 91 ILE B O 1
ATOM 3279 N N . PRO B 1 92 ? 21.5 -34.625 -27.406 1 86 92 PRO B N 1
ATOM 3280 C CA . PRO B 1 92 ? 22.203 -33.438 -27.875 1 86 92 PRO B CA 1
ATOM 3281 C C . PRO B 1 92 ? 21.297 -32.188 -27.875 1 86 92 PRO B C 1
ATOM 3283 O O . PRO B 1 92 ? 20.297 -32.156 -28.609 1 86 92 PRO B O 1
ATOM 3286 N N . LEU B 1 93 ? 21.594 -31.203 -27.109 1 90.56 93 LEU B N 1
ATOM 3287 C CA . LEU B 1 93 ? 20.844 -29.953 -27 1 90.56 93 LEU B CA 1
ATOM 3288 C C . LEU B 1 93 ? 21.781 -28.75 -27.094 1 90.56 93 LEU B C 1
ATOM 3290 O O . LEU B 1 93 ? 23 -28.891 -26.891 1 90.56 93 LEU B O 1
ATOM 3294 N N . SER B 1 94 ? 21.25 -27.641 -27.578 1 91.12 94 SER B N 1
ATOM 3295 C CA . SER B 1 94 ? 22.016 -26.406 -27.516 1 91.12 94 SER B CA 1
ATOM 3296 C C . SER B 1 94 ? 22.281 -25.984 -26.078 1 91.12 94 SER B C 1
ATOM 3298 O O . SER B 1 94 ? 21.688 -26.531 -25.141 1 91.12 94 SER B O 1
ATOM 3300 N N . GLU B 1 95 ? 23.188 -24.969 -25.922 1 92.12 95 GLU B N 1
ATOM 3301 C CA . GLU B 1 95 ? 23.297 -24.312 -24.609 1 92.12 95 GLU B CA 1
ATOM 3302 C C . GLU B 1 95 ? 22.016 -23.562 -24.266 1 92.12 95 GLU B C 1
ATOM 3304 O O . GLU B 1 95 ? 21.406 -22.953 -25.141 1 92.12 95 GLU B O 1
ATOM 3309 N N . PRO B 1 96 ? 21.625 -23.766 -23.047 1 94.62 96 PRO B N 1
ATOM 3310 C CA . PRO B 1 96 ? 20.438 -23.016 -22.641 1 94.62 96 PRO B CA 1
ATOM 3311 C C . PRO B 1 96 ? 20.594 -21.5 -22.828 1 94.62 96 PRO B C 1
ATOM 3313 O O . PRO B 1 96 ? 21.688 -20.969 -22.656 1 94.62 96 PRO B O 1
ATOM 3316 N N . TYR B 1 97 ? 19.516 -20.875 -23.297 1 94.69 97 TYR B N 1
ATOM 3317 C CA . TYR B 1 97 ? 19.5 -19.422 -23.453 1 94.69 97 TYR B CA 1
ATOM 3318 C C . TYR B 1 97 ? 18.219 -18.828 -22.891 1 94.69 97 TYR B C 1
ATOM 3320 O O . TYR B 1 97 ? 17.25 -19.547 -22.641 1 94.69 97 TYR B O 1
ATOM 3328 N N . VAL B 1 98 ? 18.297 -17.516 -22.672 1 94.69 98 VAL B N 1
ATOM 3329 C CA . VAL B 1 98 ? 17.172 -16.828 -22.078 1 94.69 98 VAL B CA 1
ATOM 3330 C C . VAL B 1 98 ? 16.281 -16.234 -23.156 1 94.69 98 VAL B C 1
ATOM 3332 O O . VAL B 1 98 ? 16.766 -15.648 -24.125 1 94.69 98 VAL B O 1
ATOM 3335 N N . VAL B 1 99 ? 14.938 -16.484 -23.031 1 94.38 99 VAL B N 1
ATOM 3336 C CA . VAL B 1 99 ? 13.953 -15.922 -23.953 1 94.38 99 VAL B CA 1
ATOM 3337 C C . VAL B 1 99 ? 12.852 -15.219 -23.156 1 94.38 99 VAL B C 1
ATOM 3339 O O . VAL B 1 99 ? 12.602 -15.555 -22 1 94.38 99 VAL B O 1
ATOM 3342 N N . ASP B 1 100 ? 12.188 -14.219 -23.797 1 93.38 100 ASP B N 1
ATOM 3343 C CA . ASP B 1 100 ? 11.008 -13.578 -23.219 1 93.38 100 ASP B CA 1
ATOM 3344 C C . ASP B 1 100 ? 9.734 -14.344 -23.594 1 93.38 100 ASP B C 1
ATOM 3346 O O . ASP B 1 100 ? 9.5 -14.648 -24.766 1 93.38 100 ASP B O 1
ATOM 3350 N N . VAL B 1 101 ? 9.062 -14.695 -22.594 1 94.38 101 VAL B N 1
ATOM 3351 C CA . VAL B 1 101 ? 7.812 -15.406 -22.812 1 94.38 101 VAL B CA 1
ATOM 3352 C C . VAL B 1 101 ? 6.66 -14.648 -22.156 1 94.38 101 VAL B C 1
ATOM 3354 O O . VAL B 1 101 ? 6.863 -13.914 -21.188 1 94.38 101 VAL B O 1
ATOM 3357 N N . PRO B 1 102 ? 5.453 -14.844 -22.734 1 91.69 102 PRO B N 1
ATOM 3358 C CA . PRO B 1 102 ? 4.305 -14.172 -22.125 1 91.69 102 PRO B CA 1
ATOM 3359 C C . PRO B 1 102 ? 4.066 -14.617 -20.672 1 91.69 102 PRO B C 1
ATOM 3361 O O . PRO B 1 102 ? 4.211 -15.797 -20.359 1 91.69 102 PRO B O 1
ATOM 3364 N N . LYS B 1 103 ? 3.652 -13.672 -19.875 1 85.31 103 LYS B N 1
ATOM 3365 C CA . LYS B 1 103 ? 3.467 -13.938 -18.453 1 85.31 103 LYS B CA 1
ATOM 3366 C C . LYS B 1 103 ? 2.152 -14.664 -18.203 1 85.31 103 LYS B C 1
ATOM 3368 O O . LYS B 1 103 ? 1.996 -15.328 -17.172 1 85.31 103 LYS B O 1
ATOM 3373 N N . GLY B 1 104 ? 1.199 -14.594 -19.156 1 82.81 104 GLY B N 1
ATOM 3374 C CA . GLY B 1 104 ? -0.115 -15.18 -18.938 1 82.81 104 GLY B CA 1
ATOM 3375 C C . GLY B 1 104 ? -0.724 -15.75 -20.203 1 82.81 104 GLY B C 1
ATOM 3376 O O . GLY B 1 104 ? -0.162 -15.602 -21.297 1 82.81 104 GLY B O 1
ATOM 3377 N N . PRO B 1 105 ? -1.83 -16.5 -20.062 1 85.31 105 PRO B N 1
ATOM 3378 C CA . PRO B 1 105 ? -2.512 -17.062 -21.219 1 85.31 105 PRO B CA 1
ATOM 3379 C C . PRO B 1 105 ? -3.115 -16 -22.125 1 85.31 105 PRO B C 1
ATOM 3381 O O . PRO B 1 105 ? -3.18 -14.828 -21.75 1 85.31 105 PRO B O 1
ATOM 3384 N N . ALA B 1 106 ? -3.312 -16.438 -23.328 1 86.44 106 ALA B N 1
ATOM 3385 C CA . ALA B 1 106 ? -3.986 -15.555 -24.266 1 86.44 106 ALA B CA 1
ATOM 3386 C C . ALA B 1 106 ? -5.5 -15.586 -24.062 1 86.44 106 ALA B C 1
ATOM 3388 O O . ALA B 1 106 ? -6.113 -16.656 -24.109 1 86.44 106 ALA B O 1
ATOM 3389 N N . LEU B 1 107 ? -6.047 -14.422 -23.844 1 79.44 107 LEU B N 1
ATOM 3390 C CA . LEU B 1 107 ? -7.469 -14.359 -23.516 1 79.44 107 LEU B CA 1
ATOM 3391 C C . LEU B 1 107 ? -8.297 -14.039 -24.766 1 79.44 107 LEU B C 1
ATOM 3393 O O . LEU B 1 107 ? -9.516 -14.219 -24.766 1 79.44 107 LEU B O 1
ATOM 3397 N N . THR B 1 108 ? -7.695 -13.523 -25.703 1 81.44 108 THR B N 1
ATOM 3398 C CA . THR B 1 108 ? -8.32 -13.25 -26.984 1 81.44 108 THR B CA 1
ATOM 3399 C C . THR B 1 108 ? -7.523 -13.875 -28.125 1 81.44 108 THR B C 1
ATOM 3401 O O . THR B 1 108 ? -6.371 -14.273 -27.938 1 81.44 108 THR B O 1
ATOM 3404 N N . GLN B 1 109 ? -8.242 -14.062 -29.125 1 87.5 109 GLN B N 1
ATOM 3405 C CA . GLN B 1 109 ? -7.559 -14.594 -30.312 1 87.5 109 GLN B CA 1
ATOM 3406 C C . GLN B 1 109 ? -6.461 -13.641 -30.781 1 87.5 109 GLN B C 1
ATOM 3408 O O . GLN B 1 109 ? -5.406 -14.086 -31.234 1 87.5 109 GLN B O 1
ATOM 3413 N N . LYS B 1 110 ? -6.758 -12.438 -30.641 1 88.81 110 LYS B N 1
ATOM 3414 C CA . LYS B 1 110 ? -5.73 -11.453 -31 1 88.81 110 LYS B CA 1
ATOM 3415 C C . LYS B 1 110 ? -4.516 -11.578 -30.078 1 88.81 110 LYS B C 1
ATOM 3417 O O . LYS B 1 110 ? -3.375 -11.484 -30.547 1 88.81 110 LYS B O 1
ATOM 3422 N N . ALA B 1 111 ? -4.781 -11.828 -28.875 1 89.62 111 ALA B N 1
ATOM 3423 C CA . ALA B 1 111 ? -3.701 -11.992 -27.906 1 89.62 111 ALA B CA 1
ATOM 3424 C C . ALA B 1 111 ? -2.883 -13.25 -28.219 1 89.62 111 ALA B C 1
ATOM 3426 O O . ALA B 1 111 ? -1.67 -13.273 -27.984 1 89.62 111 ALA B O 1
ATOM 3427 N N . VAL B 1 112 ? -3.602 -14.25 -28.703 1 91.81 112 VAL B N 1
ATOM 3428 C CA . VAL B 1 112 ? -2.891 -15.469 -29.062 1 91.81 112 VAL B CA 1
ATOM 3429 C C . VAL B 1 112 ? -1.819 -15.156 -30.109 1 91.81 112 VAL B C 1
ATOM 3431 O O . VAL B 1 112 ? -0.667 -15.57 -29.969 1 91.81 112 VAL B O 1
ATOM 3434 N N . LYS B 1 113 ? -2.244 -14.438 -31.016 1 92.25 113 LYS B N 1
ATOM 3435 C CA . LYS B 1 113 ? -1.331 -14.062 -32.094 1 92.25 113 LYS B CA 1
ATOM 3436 C C . LYS B 1 113 ? -0.212 -13.164 -31.578 1 92.25 113 LYS B C 1
ATOM 3438 O O . LYS B 1 113 ? 0.957 -13.359 -31.922 1 92.25 113 LYS B O 1
ATOM 3443 N N . ALA B 1 114 ? -0.531 -12.219 -30.812 1 93.19 114 ALA B N 1
ATOM 3444 C CA . ALA B 1 114 ? 0.455 -11.297 -30.266 1 93.19 114 ALA B CA 1
ATOM 3445 C C . ALA B 1 114 ? 1.468 -12.023 -29.391 1 93.19 114 ALA B C 1
ATOM 3447 O O . ALA B 1 114 ? 2.676 -11.82 -29.516 1 93.19 114 ALA B O 1
ATOM 3448 N N . LYS B 1 115 ? 0.992 -12.836 -28.609 1 93.56 115 LYS B N 1
ATOM 3449 C CA . LYS B 1 115 ? 1.829 -13.555 -27.656 1 93.56 115 LYS B CA 1
ATOM 3450 C C . LYS B 1 115 ? 2.703 -14.594 -28.359 1 93.56 115 LYS B C 1
ATOM 3452 O O . LYS B 1 115 ? 3.822 -14.867 -27.922 1 93.56 115 LYS B O 1
ATOM 3457 N N . ALA B 1 116 ? 2.205 -15.078 -29.469 1 93.31 116 ALA B N 1
ATOM 3458 C CA . ALA B 1 116 ? 2.934 -16.094 -30.234 1 93.31 116 ALA B CA 1
ATOM 3459 C C . ALA B 1 116 ? 4.234 -15.516 -30.797 1 93.31 116 ALA B C 1
ATOM 3461 O O . ALA B 1 116 ? 5.16 -16.266 -31.109 1 93.31 116 ALA B O 1
ATOM 3462 N N . THR B 1 117 ? 4.293 -14.227 -30.859 1 92.06 117 THR B N 1
ATOM 3463 C CA . THR B 1 117 ? 5.52 -13.594 -31.344 1 92.06 117 THR B CA 1
ATOM 3464 C C . THR B 1 117 ? 6.66 -13.805 -30.359 1 92.06 117 THR B C 1
ATOM 3466 O O . THR B 1 117 ? 7.832 -13.758 -30.734 1 92.06 117 THR B O 1
ATOM 3469 N N . PHE B 1 118 ? 6.363 -14.008 -29.125 1 94.31 118 PHE B N 1
ATOM 3470 C CA . PHE B 1 118 ? 7.34 -14.289 -28.094 1 94.31 118 PHE B CA 1
ATOM 3471 C C . PHE B 1 118 ? 7.5 -15.797 -27.891 1 94.31 118 PHE B C 1
ATOM 3473 O O . PHE B 1 118 ? 8.609 -16.328 -27.984 1 94.31 118 PHE B O 1
ATOM 3480 N N . TRP B 1 119 ? 6.383 -16.422 -27.656 1 95.5 119 TRP B N 1
ATOM 3481 C CA . TRP B 1 119 ? 6.297 -17.859 -27.438 1 95.5 119 TRP B CA 1
ATOM 3482 C C . TRP B 1 119 ? 4.855 -18.344 -27.562 1 95.5 119 TRP B C 1
ATOM 3484 O O . TRP B 1 119 ? 3.928 -17.688 -27.094 1 95.5 119 TRP B O 1
ATOM 3494 N N . PRO B 1 120 ? 4.695 -19.516 -28.219 1 94.88 120 PRO B N 1
ATOM 3495 C CA . PRO B 1 120 ? 3.328 -20.031 -28.344 1 94.88 120 PRO B CA 1
ATOM 3496 C C . PRO B 1 120 ? 2.625 -20.141 -27 1 94.88 120 PRO B C 1
ATOM 3498 O O . PRO B 1 120 ? 3.148 -20.781 -26.078 1 94.88 120 PRO B O 1
ATOM 3501 N N . THR B 1 121 ? 1.518 -19.531 -26.844 1 93.38 121 THR B N 1
ATOM 3502 C CA . THR B 1 121 ? 0.762 -19.406 -25.609 1 93.38 121 THR B CA 1
ATOM 3503 C C . THR B 1 121 ? -0.624 -20.031 -25.75 1 93.38 121 THR B C 1
ATOM 3505 O O . THR B 1 121 ? -1.252 -19.922 -26.812 1 93.38 121 THR B O 1
ATOM 3508 N N . ILE B 1 122 ? -1.049 -20.641 -24.75 1 90.75 122 ILE B N 1
ATOM 3509 C CA . ILE B 1 122 ? -2.344 -21.312 -24.75 1 90.75 122 ILE B CA 1
ATOM 3510 C C . ILE B 1 122 ? -3.465 -20.281 -24.75 1 90.75 122 ILE B C 1
ATOM 3512 O O . ILE B 1 122 ? -3.381 -19.266 -24.062 1 90.75 122 ILE B O 1
ATOM 3516 N N . TYR B 1 123 ? -4.41 -20.547 -25.781 1 86.56 123 TYR B N 1
ATOM 3517 C CA . TYR B 1 123 ? -5.621 -19.734 -25.797 1 86.56 123 TYR B CA 1
ATOM 3518 C C . TYR B 1 123 ? -6.586 -20.156 -24.703 1 86.56 123 TYR B C 1
ATOM 3520 O O . TYR B 1 123 ? -7.129 -21.266 -24.734 1 86.56 123 TYR B O 1
ATOM 3528 N N . ALA B 1 124 ? -6.559 -19.438 -23.828 1 75.31 124 ALA B N 1
ATOM 3529 C CA . ALA B 1 124 ? -7.457 -19.672 -22.703 1 75.31 124 ALA B CA 1
ATOM 3530 C C . ALA B 1 124 ? -8.438 -18.516 -22.531 1 75.31 124 ALA B C 1
ATOM 3532 O O . ALA B 1 124 ? -8.25 -17.656 -21.672 1 75.31 124 ALA B O 1
ATOM 3533 N N . PRO B 1 125 ? -9.211 -18.531 -23.766 1 64.12 125 PRO B N 1
ATOM 3534 C CA . PRO B 1 125 ? -10.188 -17.438 -23.641 1 64.12 125 PRO B CA 1
ATOM 3535 C C . PRO B 1 125 ? -10.984 -17.516 -22.344 1 64.12 125 PRO B C 1
ATOM 3537 O O . PRO B 1 125 ? -11.219 -18.609 -21.812 1 64.12 125 PRO B O 1
ATOM 3540 N N . ARG B 1 126 ? -10.586 -16.547 -21.609 1 53.56 126 ARG B N 1
ATOM 3541 C CA . ARG B 1 126 ? -11.523 -16.609 -20.484 1 53.56 126 ARG B CA 1
ATOM 3542 C C . ARG B 1 126 ? -12.93 -16.969 -20.969 1 53.56 126 ARG B C 1
ATOM 3544 O O . ARG B 1 126 ? -13.375 -16.484 -22 1 53.56 126 ARG B O 1
ATOM 3551 N N . LYS B 1 127 ? -13.273 -18.344 -20.875 1 46.06 127 LYS B N 1
ATOM 3552 C CA . LYS B 1 127 ? -14.688 -18.469 -21.25 1 46.06 127 LYS B CA 1
ATOM 3553 C C . LYS B 1 127 ? -15.344 -17.094 -21.328 1 46.06 127 LYS B C 1
ATOM 3555 O O . LYS B 1 127 ? -14.906 -16.141 -20.672 1 46.06 127 LYS B O 1
ATOM 3560 N N . LYS B 1 128 ? -16.219 -16.75 -22.078 1 41.19 128 LYS B N 1
ATOM 3561 C CA . LYS B 1 128 ? -16.922 -15.469 -21.969 1 41.19 128 LYS B CA 1
ATOM 3562 C C . LYS B 1 128 ? -16.641 -14.805 -20.625 1 41.19 128 LYS B C 1
ATOM 3564 O O . LYS B 1 128 ? -16.484 -15.492 -19.609 1 41.19 128 LYS B O 1
ATOM 3569 N N . GLY B 1 129 ? -15.836 -13.641 -20.5 1 45.16 129 GLY B N 1
ATOM 3570 C CA . GLY B 1 129 ? -15.82 -12.711 -19.375 1 45.16 129 GLY B CA 1
ATOM 3571 C C . GLY B 1 129 ? -16.719 -13.148 -18.234 1 45.16 129 GLY B C 1
ATOM 3572 O O . GLY B 1 129 ? -17.078 -12.336 -17.375 1 45.16 129 GLY B O 1
ATOM 3573 N N . GLU B 1 130 ? -17.469 -14.086 -18.531 1 49.72 130 GLU B N 1
ATOM 3574 C CA . GLU B 1 130 ? -18.609 -14.422 -17.672 1 49.72 130 GLU B CA 1
ATOM 3575 C C . GLU B 1 130 ? -18.125 -15.078 -16.375 1 49.72 130 GLU B C 1
ATOM 3577 O O . GLU B 1 130 ? -17.422 -16.094 -16.406 1 49.72 130 GLU B O 1
ATOM 3582 N N . LEU B 1 131 ? -17.703 -14.336 -15.492 1 59 131 LEU B N 1
ATOM 3583 C CA . LEU B 1 131 ? -17.578 -14.844 -14.133 1 59 131 LEU B CA 1
ATOM 3584 C C . LEU B 1 131 ? -18.516 -16.031 -13.914 1 59 131 LEU B C 1
ATOM 3586 O O . LEU B 1 131 ? -19.625 -16.062 -14.445 1 59 131 LEU B O 1
ATOM 3590 N N . GLU B 1 132 ? -17.922 -17.188 -13.75 1 66.94 132 GLU B N 1
ATOM 3591 C CA . GLU B 1 132 ? -18.766 -18.328 -13.43 1 66.94 132 GLU B CA 1
ATOM 3592 C C . GLU B 1 132 ? -19.984 -17.906 -12.602 1 66.94 132 GLU B C 1
ATOM 3594 O O . GLU B 1 132 ? -19.844 -17.109 -11.664 1 66.94 132 GLU B O 1
ATOM 3599 N N . PRO B 1 133 ? -21.141 -18.328 -13.133 1 76.75 133 PRO B N 1
ATOM 3600 C CA . PRO B 1 133 ? -22.328 -18 -12.336 1 76.75 133 PRO B CA 1
ATOM 3601 C C . PRO B 1 133 ? -22.266 -18.562 -10.914 1 76.75 133 PRO B C 1
ATOM 3603 O O . PRO B 1 133 ? -21.672 -19.625 -10.695 1 76.75 133 PRO B O 1
ATOM 3606 N N . LEU B 1 134 ? -22.656 -17.828 -10.039 1 87.44 134 LEU B N 1
ATOM 3607 C CA . LEU B 1 134 ? -22.75 -18.281 -8.648 1 87.44 134 LEU B CA 1
ATOM 3608 C C . LEU B 1 134 ? -24.062 -18.984 -8.391 1 87.44 134 LEU B C 1
ATOM 3610 O O . LEU B 1 134 ? -25.109 -18.625 -8.945 1 87.44 134 LEU B O 1
ATOM 3614 N N . THR B 1 135 ? -24.109 -20.047 -7.641 1 89.62 135 THR B N 1
ATOM 3615 C CA . THR B 1 135 ? -25.328 -20.719 -7.223 1 89.62 135 THR B CA 1
ATOM 3616 C C . THR B 1 135 ? -26.078 -19.875 -6.191 1 89.62 135 THR B C 1
ATOM 3618 O O . THR B 1 135 ? -25.516 -18.969 -5.582 1 89.62 135 THR B O 1
ATOM 3621 N N . ARG B 1 136 ? -27.359 -20.219 -6.004 1 90.81 136 ARG B N 1
ATOM 3622 C CA . ARG B 1 136 ? -28.156 -19.547 -4.98 1 90.81 136 ARG B CA 1
ATOM 3623 C C . ARG B 1 136 ? -27.578 -19.766 -3.592 1 90.81 136 ARG B C 1
ATOM 3625 O O . ARG B 1 136 ? -27.625 -18.875 -2.738 1 90.81 136 ARG B O 1
ATOM 3632 N N . GLY B 1 137 ? -27.047 -20.953 -3.416 1 93.19 137 GLY B N 1
ATOM 3633 C CA . GLY B 1 137 ? -26.406 -21.25 -2.146 1 93.19 137 GLY B CA 1
ATOM 3634 C C . GLY B 1 137 ? -25.188 -20.406 -1.872 1 93.19 137 GLY B C 1
ATOM 3635 O O . GLY B 1 137 ? -24.984 -19.922 -0.75 1 93.19 137 GLY B O 1
ATOM 3636 N N . GLN B 1 138 ? -24.375 -20.203 -2.859 1 92.88 138 GLN B N 1
ATOM 3637 C CA . GLN B 1 138 ? -23.188 -19.375 -2.732 1 92.88 138 GLN B CA 1
ATOM 3638 C C . GLN B 1 138 ? -23.578 -17.922 -2.432 1 92.88 138 GLN B C 1
ATOM 3640 O O . GLN B 1 138 ? -22.906 -17.25 -1.636 1 92.88 138 GLN B O 1
ATOM 3645 N N . VAL B 1 139 ? -24.625 -17.484 -3.045 1 94.06 139 VAL B N 1
ATOM 3646 C CA . VAL B 1 139 ? -25.078 -16.109 -2.84 1 94.06 139 VAL B CA 1
ATOM 3647 C C . VAL B 1 139 ? -25.625 -15.953 -1.422 1 94.06 139 VAL B C 1
ATOM 3649 O O . VAL B 1 139 ? -25.391 -14.938 -0.766 1 94.06 139 VAL B O 1
ATOM 3652 N N . ARG B 1 140 ? -26.359 -16.891 -0.912 1 94.62 140 ARG B N 1
ATOM 3653 C CA . ARG B 1 140 ? -26.844 -16.875 0.463 1 94.62 140 ARG B CA 1
ATOM 3654 C C . ARG B 1 140 ? -25.688 -16.859 1.455 1 94.62 140 ARG B C 1
ATOM 3656 O O . ARG B 1 140 ? -25.719 -16.125 2.451 1 94.62 140 ARG B O 1
ATOM 3663 N N . TRP B 1 141 ? -24.688 -17.688 1.169 1 96.62 141 TRP B N 1
ATOM 3664 C CA . TRP B 1 141 ? -23.469 -17.719 1.977 1 96.62 141 TRP B CA 1
ATOM 3665 C C . TRP B 1 141 ? -22.812 -16.344 2.029 1 96.62 141 TRP B C 1
ATOM 3667 O O . TRP B 1 141 ? -22.406 -15.883 3.098 1 96.62 141 TRP B O 1
ATOM 3677 N N . ALA B 1 142 ? -22.766 -15.648 0.922 1 96.56 142 ALA B N 1
ATOM 3678 C CA . ALA B 1 142 ? -22.188 -14.312 0.844 1 96.56 142 ALA B CA 1
ATOM 3679 C C . ALA B 1 142 ? -23.016 -13.305 1.627 1 96.56 142 ALA B C 1
ATOM 3681 O O . ALA B 1 142 ? -22.469 -12.461 2.34 1 96.56 142 ALA B O 1
ATOM 3682 N N . TRP B 1 143 ? -24.312 -13.445 1.541 1 95.38 143 TRP B N 1
ATOM 3683 C CA . TRP B 1 143 ? -25.219 -12.578 2.287 1 95.38 143 TRP B CA 1
ATOM 3684 C C . TRP B 1 143 ? -25 -12.734 3.789 1 95.38 143 TRP B C 1
ATOM 3686 O O . TRP B 1 143 ? -24.953 -11.75 4.523 1 95.38 143 TRP B O 1
ATOM 3696 N N . ASP B 1 144 ? -24.922 -13.945 4.199 1 96.44 144 ASP B N 1
ATOM 3697 C CA . ASP B 1 144 ? -24.719 -14.211 5.621 1 96.44 144 ASP B CA 1
ATOM 3698 C C . ASP B 1 144 ? -23.422 -13.594 6.125 1 96.44 144 ASP B C 1
ATOM 3700 O O . ASP B 1 144 ? -23.375 -13.008 7.211 1 96.44 144 ASP B O 1
ATOM 3704 N N . ALA B 1 145 ? -22.391 -13.773 5.367 1 97.5 145 ALA B N 1
ATOM 3705 C CA . ALA B 1 145 ? -21.094 -13.211 5.734 1 97.5 145 ALA B CA 1
ATOM 3706 C C . ALA B 1 145 ? -21.172 -11.688 5.82 1 97.5 145 ALA B C 1
ATOM 3708 O O . ALA B 1 145 ? -20.656 -11.094 6.773 1 97.5 145 ALA B O 1
ATOM 3709 N N . MET B 1 146 ? -21.828 -11.078 4.852 1 96.5 146 MET B N 1
ATOM 3710 C CA . MET B 1 146 ? -21.922 -9.617 4.832 1 96.5 146 MET B CA 1
ATOM 3711 C C . MET B 1 146 ? -22.781 -9.102 5.977 1 96.5 146 MET B C 1
ATOM 3713 O O . MET B 1 146 ? -22.484 -8.055 6.559 1 96.5 146 MET B O 1
ATOM 3717 N N . ARG B 1 147 ? -23.812 -9.828 6.301 1 95.12 147 ARG B N 1
ATOM 3718 C CA . ARG B 1 147 ? -24.625 -9.469 7.453 1 95.12 147 ARG B CA 1
ATOM 3719 C C . ARG B 1 147 ? -23.797 -9.492 8.734 1 95.12 147 ARG B C 1
ATOM 3721 O O . ARG B 1 147 ? -23.969 -8.633 9.602 1 95.12 147 ARG B O 1
ATOM 3728 N N . THR B 1 148 ? -22.953 -10.484 8.844 1 96.5 148 THR B N 1
ATOM 3729 C CA . THR B 1 148 ? -22.047 -10.562 9.984 1 96.5 148 THR B CA 1
ATOM 3730 C C . THR B 1 148 ? -21.141 -9.336 10.039 1 96.5 148 THR B C 1
ATOM 3732 O O . THR B 1 148 ? -20.953 -8.742 11.102 1 96.5 148 THR B O 1
ATOM 3735 N N . VAL B 1 149 ? -20.594 -8.922 8.898 1 97.06 149 VAL B N 1
ATOM 3736 C CA . VAL B 1 149 ? -19.719 -7.762 8.789 1 97.06 149 VAL B CA 1
ATOM 3737 C C . VAL B 1 149 ? -20.453 -6.516 9.281 1 97.06 149 VAL B C 1
ATOM 3739 O O . VAL B 1 149 ? -19.922 -5.754 10.094 1 97.06 149 VAL B O 1
ATOM 3742 N N . VAL B 1 150 ? -21.688 -6.375 8.867 1 95.81 150 VAL B N 1
ATOM 3743 C CA . VAL B 1 150 ? -22.453 -5.184 9.203 1 95.81 150 VAL B CA 1
ATOM 3744 C C . VAL B 1 150 ? -22.797 -5.188 10.688 1 95.81 150 VAL B C 1
ATOM 3746 O O . VAL B 1 150 ? -22.688 -4.16 11.359 1 95.81 150 VAL B O 1
ATOM 3749 N N . ALA B 1 151 ? -23.203 -6.309 11.188 1 95.56 151 ALA B N 1
ATOM 3750 C CA . ALA B 1 151 ? -23.516 -6.426 12.617 1 95.56 151 ALA B CA 1
ATOM 3751 C C . ALA B 1 151 ? -22.297 -6.086 13.469 1 95.56 151 ALA B C 1
ATOM 3753 O O . ALA B 1 151 ? -22.406 -5.367 14.461 1 95.56 151 ALA B O 1
ATOM 3754 N N . ASP B 1 152 ? -21.156 -6.594 13.07 1 97 152 ASP B N 1
ATOM 3755 C CA . ASP B 1 152 ? -19.922 -6.34 13.797 1 97 152 ASP B CA 1
ATOM 3756 C C . ASP B 1 152 ? -19.516 -4.871 13.688 1 97 152 ASP B C 1
ATOM 3758 O O . ASP B 1 152 ? -18.984 -4.301 14.641 1 97 152 ASP B O 1
ATOM 3762 N N . ALA B 1 153 ? -19.75 -4.293 12.539 1 96 153 ALA B N 1
ATOM 3763 C CA . ALA B 1 153 ? -19.453 -2.875 12.359 1 96 153 ALA B CA 1
ATOM 3764 C C . ALA B 1 153 ? -20.297 -2.014 13.289 1 96 153 ALA B C 1
ATOM 3766 O O . ALA B 1 153 ? -19.797 -1.062 13.898 1 96 153 ALA B O 1
ATOM 3767 N N . LYS B 1 154 ? -21.531 -2.361 13.398 1 94.12 154 LYS B N 1
ATOM 3768 C CA . LYS B 1 154 ? -22.422 -1.659 14.312 1 94.12 154 LYS B CA 1
ATOM 3769 C C . LYS B 1 154 ? -21.938 -1.766 15.75 1 94.12 154 LYS B C 1
ATOM 3771 O O . LYS B 1 154 ? -21.922 -0.772 16.484 1 94.12 154 LYS B O 1
ATOM 3776 N N . ALA B 1 155 ? -21.562 -2.912 16.125 1 95.75 155 ALA B N 1
ATOM 3777 C CA . ALA B 1 155 ? -21.062 -3.143 17.469 1 95.75 155 ALA B CA 1
ATOM 3778 C C . ALA B 1 155 ? -19.797 -2.326 17.734 1 95.75 155 ALA B C 1
ATOM 3780 O O . ALA B 1 155 ? -19.609 -1.794 18.828 1 95.75 155 ALA B O 1
ATOM 3781 N N . ALA B 1 156 ? -18.922 -2.283 16.75 1 95.25 156 ALA B N 1
ATOM 3782 C CA . ALA B 1 156 ? -17.703 -1.493 16.875 1 95.25 156 ALA B CA 1
ATOM 3783 C C . ALA B 1 156 ? -18.016 -0.015 17.078 1 95.25 156 ALA B C 1
ATOM 3785 O O . ALA B 1 156 ? -17.406 0.649 17.922 1 95.25 156 ALA B O 1
ATOM 3786 N N . LYS B 1 157 ? -18.938 0.447 16.359 1 91.81 157 LYS B N 1
ATOM 3787 C CA . LYS B 1 157 ? -19.344 1.845 16.469 1 91.81 157 LYS B CA 1
ATOM 3788 C C . LYS B 1 157 ? -19.875 2.15 17.859 1 91.81 157 LYS B C 1
ATOM 3790 O O . LYS B 1 157 ? -19.594 3.205 18.422 1 91.81 157 LYS B O 1
ATOM 3795 N N . GLU B 1 158 ? -20.578 1.277 18.359 1 92.19 158 GLU B N 1
ATOM 3796 C CA . GLU B 1 158 ? -21.141 1.434 19.688 1 92.19 158 GLU B CA 1
ATOM 3797 C C . GLU B 1 158 ? -20.047 1.507 20.75 1 92.19 158 GLU B C 1
ATOM 3799 O O . GLU B 1 158 ? -20.234 2.121 21.797 1 92.19 158 GLU B O 1
ATOM 3804 N N . LYS B 1 159 ? -18.906 0.952 20.453 1 93.25 159 LYS B N 1
ATOM 3805 C CA . LYS B 1 159 ? -17.766 0.974 21.359 1 93.25 159 LYS B CA 1
ATOM 3806 C C . LYS B 1 159 ? -16.812 2.105 21.016 1 93.25 159 LYS B C 1
ATOM 3808 O O . LYS B 1 159 ? -15.648 2.084 21.422 1 93.25 159 LYS B O 1
ATOM 3813 N N . ASP B 1 160 ? -17.188 2.955 20.141 1 90 160 ASP B N 1
ATOM 3814 C CA . ASP B 1 160 ? -16.453 4.152 19.75 1 90 160 ASP B CA 1
ATOM 3815 C C . ASP B 1 160 ? -15.234 3.795 18.906 1 90 160 ASP B C 1
ATOM 3817 O O . ASP B 1 160 ? -14.203 4.465 18.984 1 90 160 ASP B O 1
ATOM 3821 N N . GLU B 1 161 ? -15.32 2.684 18.297 1 92.62 161 GLU B N 1
ATOM 3822 C CA . GLU B 1 161 ? -14.328 2.301 17.297 1 92.62 161 GLU B CA 1
ATOM 3823 C C . GLU B 1 161 ? -14.812 2.607 15.891 1 92.62 161 GLU B C 1
ATOM 3825 O O . GLU B 1 161 ? -16 2.848 15.672 1 92.62 161 GLU B O 1
ATOM 3830 N N . LEU B 1 162 ? -13.883 2.68 14.977 1 92.56 162 LEU B N 1
ATOM 3831 C CA . LEU B 1 162 ? -14.289 2.807 13.586 1 92.56 162 LEU B CA 1
ATOM 3832 C C . LEU B 1 162 ? -15.094 1.589 13.141 1 92.56 162 LEU B C 1
ATOM 3834 O O . LEU B 1 162 ? -14.734 0.454 13.469 1 92.56 162 LEU B O 1
ATOM 3838 N N . PRO B 1 163 ? -16.203 1.77 12.523 1 95.06 163 PRO B N 1
ATOM 3839 C CA . PRO B 1 163 ? -17.016 0.65 12.055 1 95.06 163 PRO B CA 1
ATOM 3840 C C . PRO B 1 163 ? -16.438 -0.041 10.828 1 95.06 163 PRO B C 1
ATOM 3842 O O . PRO B 1 163 ? -17.141 -0.248 9.836 1 95.06 163 PRO B O 1
ATOM 3845 N N . ILE B 1 164 ? -15.234 -0.371 10.828 1 96.44 164 ILE B N 1
ATOM 3846 C CA . ILE B 1 164 ? -14.508 -1.043 9.758 1 96.44 164 ILE B CA 1
ATOM 3847 C C . ILE B 1 164 ? -14.188 -2.477 10.172 1 96.44 164 ILE B C 1
ATOM 3849 O O . ILE B 1 164 ? -13.508 -2.699 11.18 1 96.44 164 ILE B O 1
ATOM 3853 N N . VAL B 1 165 ? -14.695 -3.422 9.406 1 97.75 165 VAL B N 1
ATOM 3854 C CA . VAL B 1 165 ? -14.617 -4.832 9.773 1 97.75 165 VAL B CA 1
ATOM 3855 C C . VAL B 1 165 ? -14.18 -5.66 8.562 1 97.75 165 VAL B C 1
ATOM 3857 O O . VAL B 1 165 ? -14.555 -5.359 7.43 1 97.75 165 VAL B O 1
ATOM 3860 N N . ALA B 1 166 ? -13.328 -6.613 8.781 1 98.75 166 ALA B N 1
ATOM 3861 C CA . ALA B 1 166 ? -12.953 -7.652 7.824 1 98.75 166 ALA B CA 1
ATOM 3862 C C . ALA B 1 166 ? -13.289 -9.039 8.359 1 98.75 166 ALA B C 1
ATOM 3864 O O . ALA B 1 166 ? -13.039 -9.344 9.523 1 98.75 166 ALA B O 1
ATOM 3865 N N . HIS B 1 167 ? -13.906 -9.922 7.504 1 98.69 167 HIS B N 1
ATOM 3866 C CA . HIS B 1 167 ? -14.445 -11.195 7.949 1 98.69 167 HIS B CA 1
ATOM 3867 C C . HIS B 1 167 ? -14.141 -12.305 6.953 1 98.69 167 HIS B C 1
ATOM 3869 O O . HIS B 1 167 ? -14.336 -12.141 5.746 1 98.69 167 HIS B O 1
ATOM 3875 N N . VAL B 1 168 ? -13.602 -13.383 7.441 1 98.56 168 VAL B N 1
ATOM 3876 C CA . VAL B 1 168 ? -13.438 -14.609 6.664 1 98.56 168 VAL B CA 1
ATOM 3877 C C . VAL B 1 168 ? -14.344 -15.703 7.211 1 98.56 168 VAL B C 1
ATOM 3879 O O . VAL B 1 168 ? -14.094 -16.25 8.289 1 98.56 168 VAL B O 1
ATOM 3882 N N . PRO B 1 169 ? -15.398 -16.031 6.469 1 98.31 169 PRO B N 1
ATOM 3883 C CA . PRO B 1 169 ? -16.266 -17.141 6.891 1 98.31 169 PRO B CA 1
ATOM 3884 C C . PRO B 1 169 ? -15.672 -18.5 6.586 1 98.31 169 PRO B C 1
ATOM 3886 O O . PRO B 1 169 ? -14.664 -18.594 5.871 1 98.31 169 PRO B O 1
ATOM 3889 N N . VAL B 1 170 ? -16.344 -19.516 7.172 1 96.88 170 VAL B N 1
ATOM 3890 C CA . VAL B 1 170 ? -16.016 -20.875 6.754 1 96.88 170 VAL B CA 1
ATOM 3891 C C . VAL B 1 170 ? -16.297 -21.047 5.262 1 96.88 170 VAL B C 1
ATOM 3893 O O . VAL B 1 170 ? -17.344 -20.609 4.77 1 96.88 170 VAL B O 1
ATOM 3896 N N . PRO B 1 171 ? -15.344 -21.609 4.539 1 94.44 171 PRO B N 1
ATOM 3897 C CA . PRO B 1 171 ? -15.516 -21.75 3.09 1 94.44 171 PRO B CA 1
ATOM 3898 C C . PRO B 1 171 ? -16.812 -22.469 2.717 1 94.44 171 PRO B C 1
ATOM 3900 O O . PRO B 1 171 ? -17.219 -23.406 3.402 1 94.44 171 PRO B O 1
ATOM 3903 N N . TYR B 1 172 ? -17.453 -21.984 1.623 1 93 172 TYR B N 1
ATOM 3904 C CA . TYR B 1 172 ? -18.672 -22.609 1.127 1 93 172 TYR B CA 1
ATOM 3905 C C . TYR B 1 172 ? -18.406 -24 0.586 1 93 172 TYR B C 1
ATOM 3907 O O . TYR B 1 172 ? -19.188 -24.922 0.825 1 93 172 TYR B O 1
ATOM 3915 N N . ASP B 1 173 ? -17.312 -24.125 -0.145 1 89.5 173 ASP B N 1
ATOM 3916 C CA . ASP B 1 173 ? -16.922 -25.375 -0.79 1 89.5 173 ASP B CA 1
ATOM 3917 C C . ASP B 1 173 ? -16.312 -26.359 0.219 1 89.5 173 ASP B C 1
ATOM 3919 O O . ASP B 1 173 ? -15.297 -26.062 0.838 1 89.5 173 ASP B O 1
ATOM 3923 N N . PRO B 1 174 ? -16.859 -27.547 0.302 1 88.56 174 PRO B N 1
ATOM 3924 C CA . PRO B 1 174 ? -16.359 -28.531 1.273 1 88.56 174 PRO B CA 1
ATOM 3925 C C . PRO B 1 174 ? -14.906 -28.906 1.044 1 88.56 174 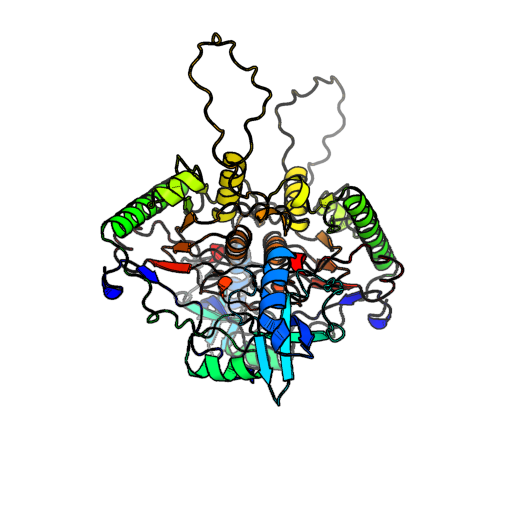PRO B C 1
ATOM 3927 O O . PRO B 1 174 ? -14.172 -29.172 2.002 1 88.56 174 PRO B O 1
ATOM 3930 N N . GLU B 1 175 ? -14.547 -28.969 -0.168 1 85.56 175 GLU B N 1
ATOM 3931 C CA . GLU B 1 175 ? -13.156 -29.297 -0.469 1 85.56 175 GLU B CA 1
ATOM 3932 C C . GLU B 1 175 ? -12.203 -28.219 0.025 1 85.56 175 GLU B C 1
ATOM 3934 O O . GLU B 1 175 ? -11.133 -28.516 0.554 1 85.56 175 GLU B O 1
ATOM 3939 N N . ILE B 1 176 ? -12.633 -26.969 -0.179 1 84.69 176 ILE B N 1
ATOM 3940 C CA . ILE B 1 176 ? -11.828 -25.859 0.296 1 84.69 176 ILE B CA 1
ATOM 3941 C C . ILE B 1 176 ? -11.82 -25.828 1.822 1 84.69 176 ILE B C 1
ATOM 3943 O O . ILE B 1 176 ? -10.789 -25.578 2.443 1 84.69 176 ILE B O 1
ATOM 3947 N N . LYS B 1 177 ? -12.977 -26.141 2.428 1 87.69 177 LYS B N 1
ATOM 3948 C CA . LYS B 1 177 ? -13.07 -26.219 3.881 1 87.69 177 LYS B CA 1
ATOM 3949 C C . LYS B 1 177 ? -12.094 -27.25 4.434 1 87.69 177 LYS B C 1
ATOM 3951 O O . LYS B 1 177 ? -11.383 -26.984 5.402 1 87.69 177 LYS B O 1
ATOM 3956 N N . ALA B 1 178 ? -12 -28.312 3.787 1 83.75 178 ALA B N 1
ATOM 3957 C CA . ALA B 1 178 ? -11.133 -29.406 4.234 1 83.75 178 ALA B CA 1
ATOM 3958 C C . ALA B 1 178 ? -9.664 -29.062 4.039 1 83.75 178 ALA B C 1
ATOM 3960 O O . ALA B 1 178 ? -8.844 -29.281 4.93 1 83.75 178 ALA B O 1
ATOM 3961 N N . SER B 1 179 ? -9.43 -28.516 2.926 1 81.5 179 SER B N 1
ATOM 3962 C CA . SER B 1 179 ? -8.039 -28.234 2.582 1 81.5 179 SER B CA 1
ATOM 3963 C C . SER B 1 179 ? -7.477 -27.094 3.426 1 81.5 179 SER B C 1
ATOM 3965 O O . SER B 1 179 ? -6.305 -27.125 3.811 1 81.5 179 SER B O 1
ATOM 3967 N N . THR B 1 180 ? -8.305 -26.109 3.748 1 83.81 180 THR B N 1
ATOM 3968 C CA . THR B 1 180 ? -7.84 -24.938 4.496 1 83.81 180 THR B CA 1
ATOM 3969 C C . THR B 1 180 ? -7.926 -25.188 6 1 83.81 180 THR B C 1
ATOM 3971 O O . THR B 1 180 ? -7.32 -24.469 6.793 1 83.81 180 THR B O 1
ATOM 3974 N N . GLN B 1 181 ? -8.75 -26.172 6.477 1 84.25 181 GLN B N 1
ATOM 3975 C CA .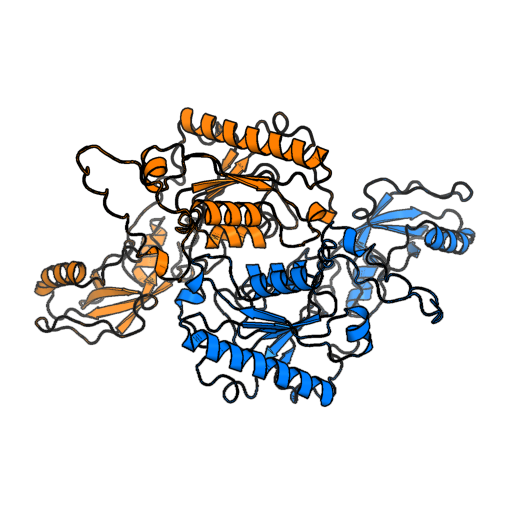 GLN B 1 181 ? -8.984 -26.531 7.875 1 84.25 181 GLN B CA 1
ATOM 3976 C C . GLN B 1 181 ? -9.516 -25.328 8.656 1 84.25 181 GLN B C 1
ATOM 3978 O O . GLN B 1 181 ? -9.18 -25.141 9.828 1 84.25 181 GLN B O 1
ATOM 3983 N N . LEU B 1 182 ? -10.164 -24.453 7.914 1 90.88 182 LEU B N 1
ATOM 3984 C CA . LEU B 1 182 ? -10.82 -23.344 8.602 1 90.88 182 LEU B CA 1
ATOM 3985 C C . LEU B 1 182 ? -12.203 -23.75 9.094 1 90.88 182 LEU B C 1
ATOM 3987 O O . LEU B 1 182 ? -13.18 -23.719 8.336 1 90.88 182 LEU B O 1
ATOM 3991 N N . LEU B 1 183 ? -12.297 -24.047 10.438 1 91.38 183 LEU B N 1
ATOM 3992 C CA . LEU B 1 183 ? -13.508 -24.641 10.992 1 91.38 183 LEU B CA 1
ATOM 3993 C C . LEU B 1 183 ? -14.383 -23.578 11.641 1 91.38 183 LEU B C 1
ATOM 3995 O O . LEU B 1 183 ? -15.555 -23.828 11.945 1 91.38 183 LEU B O 1
ATOM 3999 N N . SER B 1 184 ? -13.867 -22.422 11.828 1 95.31 184 SER B N 1
ATOM 4000 C CA . SER B 1 184 ? -14.617 -21.297 12.375 1 95.31 184 SER B CA 1
ATOM 4001 C C . SER B 1 184 ? -14.258 -20 11.664 1 95.31 184 SER B C 1
ATOM 4003 O O . SER B 1 184 ? -13.141 -19.844 11.164 1 95.31 184 SER B O 1
ATOM 4005 N N . PRO B 1 185 ? -15.258 -19.078 11.578 1 97.69 185 PRO B N 1
ATOM 4006 C CA . PRO B 1 185 ? -14.961 -17.797 10.945 1 97.69 185 PRO B CA 1
ATOM 4007 C C . PRO B 1 185 ? -13.953 -16.969 11.742 1 97.69 185 PRO B C 1
ATOM 4009 O O . PRO B 1 185 ? -13.805 -17.172 12.953 1 97.69 185 PRO B O 1
ATOM 4012 N N . LEU B 1 186 ? -13.25 -16.156 11.102 1 97.94 186 LEU B N 1
ATOM 4013 C CA . LEU B 1 186 ? -12.32 -15.211 11.719 1 97.94 186 LEU B CA 1
ATOM 4014 C C . LEU B 1 186 ? -12.648 -13.781 11.312 1 97.94 186 LEU B C 1
ATOM 4016 O O . LEU B 1 186 ? -12.977 -13.516 10.156 1 97.94 186 LEU B O 1
ATOM 4020 N N . THR B 1 187 ? -12.609 -12.93 12.32 1 98.56 187 THR B N 1
ATOM 4021 C CA . THR B 1 187 ? -12.977 -11.539 12.07 1 98.56 187 THR B CA 1
ATOM 4022 C C . THR B 1 187 ? -11.906 -10.594 12.609 1 98.56 187 THR B C 1
ATOM 4024 O O . THR B 1 187 ? -11.375 -10.805 13.695 1 98.56 187 THR B O 1
ATOM 4027 N N . GLY B 1 188 ? -11.5 -9.641 11.75 1 98.44 188 GLY B N 1
ATOM 4028 C CA . GLY B 1 188 ? -10.648 -8.531 12.164 1 98.44 188 GLY B CA 1
ATOM 4029 C C . GLY B 1 188 ? -11.406 -7.219 12.297 1 98.44 188 GLY B C 1
ATOM 4030 O O . GLY B 1 188 ? -12.25 -6.895 11.453 1 98.44 188 GLY B O 1
ATOM 4031 N N . TYR B 1 189 ? -11.078 -6.504 13.359 1 97.81 189 TYR B N 1
ATOM 4032 C CA . TYR B 1 189 ? -11.664 -5.195 13.625 1 97.81 189 TYR B CA 1
ATOM 4033 C C . TYR B 1 189 ? -10.609 -4.098 13.539 1 97.81 189 TYR B C 1
ATOM 4035 O O . TYR B 1 189 ? -9.438 -4.332 13.844 1 97.81 189 TYR B O 1
ATOM 4043 N N . ASP B 1 190 ? -11.102 -2.984 13.008 1 95.88 190 ASP B N 1
ATOM 4044 C CA . ASP B 1 190 ? -10.234 -1.815 13.141 1 95.88 190 ASP B CA 1
ATOM 4045 C C . ASP B 1 190 ? -10.109 -1.391 14.602 1 95.88 190 ASP B C 1
ATOM 4047 O O . ASP B 1 190 ? -11.117 -1.197 15.289 1 95.88 190 ASP B O 1
ATOM 4051 N N . THR B 1 191 ? -8.875 -1.304 15.102 1 95.06 191 THR B N 1
ATOM 4052 C CA . THR B 1 191 ? -8.672 -0.962 16.5 1 95.06 191 THR B CA 1
ATOM 4053 C C . THR B 1 191 ? -7.703 0.208 16.641 1 95.06 191 THR B C 1
ATOM 4055 O O . THR B 1 191 ? -6.984 0.311 17.641 1 95.06 191 THR B O 1
ATOM 4058 N N . ARG B 1 192 ? -7.605 0.964 15.625 1 90.19 192 ARG B N 1
ATOM 4059 C CA . ARG B 1 192 ? -6.684 2.098 15.641 1 90.19 192 ARG B CA 1
ATOM 4060 C C . ARG B 1 192 ? -6.996 3.037 16.797 1 90.19 192 ARG B C 1
ATOM 4062 O O . ARG B 1 192 ? -6.086 3.549 17.453 1 90.19 192 ARG B O 1
ATOM 4069 N N . ARG B 1 193 ? -8.273 3.225 17.047 1 87.56 193 ARG B N 1
ATOM 4070 C CA . ARG B 1 193 ? -8.664 4.164 18.094 1 87.56 193 ARG B CA 1
ATOM 4071 C C . ARG B 1 193 ? -8.344 3.611 19.484 1 87.56 193 ARG B C 1
ATOM 4073 O O . ARG B 1 193 ? -7.645 4.254 20.266 1 87.56 193 ARG B O 1
ATOM 4080 N N . SER B 1 194 ? -8.758 2.441 19.75 1 89.12 194 SER B N 1
ATOM 4081 C CA . SER B 1 194 ? -8.57 1.87 21.078 1 89.12 194 SER B CA 1
ATOM 4082 C C . SER B 1 194 ? -7.098 1.593 21.359 1 89.12 194 SER B C 1
ATOM 4084 O O . SER B 1 194 ? -6.652 1.681 22.5 1 89.12 194 SER B O 1
ATOM 4086 N N . THR B 1 195 ? -6.285 1.315 20.312 1 88.12 195 THR B N 1
ATOM 4087 C CA . THR B 1 195 ? -4.887 0.956 20.531 1 88.12 195 THR B CA 1
ATOM 4088 C C . THR B 1 195 ? -3.973 2.145 20.25 1 88.12 195 THR B C 1
ATOM 4090 O O . THR B 1 195 ? -2.762 2.07 20.469 1 88.12 195 THR B O 1
ATOM 4093 N N . SER B 1 196 ? -4.539 3.162 19.688 1 83.94 196 SER B N 1
ATOM 4094 C CA . SER B 1 196 ? -3.752 4.32 19.281 1 83.94 196 SER B CA 1
ATOM 4095 C C . SER B 1 196 ? -2.586 3.904 18.391 1 83.94 196 SER B C 1
ATOM 4097 O O . SER B 1 196 ? -1.442 4.297 18.625 1 83.94 196 SER B O 1
ATOM 4099 N N . HIS B 1 197 ? -2.887 3.057 17.5 1 88.44 197 HIS B N 1
ATOM 4100 C CA . HIS B 1 197 ? -1.881 2.521 16.594 1 88.44 197 HIS B CA 1
ATOM 4101 C C . HIS B 1 197 ? -2.32 2.668 15.133 1 88.44 197 HIS B C 1
ATOM 4103 O O . HIS B 1 197 ? -3.355 2.129 14.734 1 88.44 197 HIS B O 1
ATOM 4109 N N . PRO B 1 198 ? -1.551 3.293 14.32 1 87.94 198 PRO B N 1
ATOM 4110 C CA . PRO B 1 198 ? -2.004 3.66 12.977 1 87.94 198 PRO B CA 1
ATOM 4111 C C . PRO B 1 198 ? -2.139 2.455 12.047 1 87.94 198 PRO B C 1
ATOM 4113 O O . PRO B 1 198 ? -2.779 2.549 10.992 1 87.94 198 PRO B O 1
ATOM 4116 N N . LEU B 1 199 ? -1.555 1.256 12.398 1 92.06 199 LEU B N 1
ATOM 4117 C CA . LEU B 1 199 ? -1.515 0.137 11.461 1 92.06 199 LEU B CA 1
ATOM 4118 C C . LEU B 1 199 ? -2.514 -0.943 11.859 1 92.06 199 LEU B C 1
ATOM 4120 O O . LEU B 1 199 ? -2.566 -2.008 11.242 1 92.06 199 LEU B O 1
ATOM 4124 N N . ARG B 1 200 ? -3.332 -0.65 12.898 1 94.44 200 ARG B N 1
ATOM 4125 C CA . ARG B 1 200 ? -4.25 -1.686 13.359 1 94.44 200 ARG B CA 1
ATOM 4126 C C . ARG B 1 200 ? -5.57 -1.624 12.602 1 94.44 200 ARG B C 1
ATOM 4128 O O . ARG B 1 200 ? -6.641 -1.572 13.211 1 94.44 200 ARG B O 1
ATOM 4135 N N . HIS B 1 201 ? -5.5 -1.69 11.305 1 95.88 201 HIS B N 1
ATOM 4136 C CA . HIS B 1 201 ? -6.656 -1.759 10.414 1 95.88 201 HIS B CA 1
ATOM 4137 C C . HIS B 1 201 ? -7.312 -3.133 10.469 1 95.88 201 HIS B C 1
ATOM 4139 O O . HIS B 1 201 ? -6.664 -4.121 10.828 1 95.88 201 HIS B O 1
ATOM 4145 N N . ALA B 1 202 ? -8.5 -3.184 10.141 1 98.06 202 ALA B N 1
ATOM 4146 C CA . ALA B 1 202 ? -9.289 -4.41 10.227 1 98.06 202 ALA B CA 1
ATOM 4147 C C . ALA B 1 202 ? -8.633 -5.539 9.43 1 98.06 202 ALA B C 1
ATOM 4149 O O . ALA B 1 202 ? -8.539 -6.668 9.914 1 98.06 202 ALA B O 1
ATOM 4150 N N . VAL B 1 203 ? -8.156 -5.262 8.219 1 98.25 203 VAL B N 1
ATOM 4151 C CA . VAL B 1 203 ? -7.582 -6.285 7.352 1 98.25 203 VAL B CA 1
ATOM 4152 C C . VAL B 1 203 ? -6.293 -6.82 7.969 1 98.25 203 VAL B C 1
ATOM 4154 O O . VAL B 1 203 ? -6.062 -8.031 7.996 1 98.25 203 VAL B O 1
ATOM 4157 N N . LEU B 1 204 ? -5.438 -5.91 8.43 1 96.69 204 LEU B N 1
ATOM 4158 C CA . LEU B 1 204 ? -4.199 -6.348 9.062 1 96.69 204 LEU B CA 1
ATOM 4159 C C . LEU B 1 204 ? -4.484 -7.191 10.297 1 96.69 204 LEU B C 1
ATOM 4161 O O . LEU B 1 204 ? -3.83 -8.211 10.531 1 96.69 204 LEU B O 1
ATOM 4165 N N . ASN B 1 205 ? -5.473 -6.781 11.086 1 97.5 205 ASN B N 1
ATOM 4166 C CA . ASN B 1 205 ? -5.867 -7.543 12.266 1 97.5 205 ASN B CA 1
ATOM 4167 C C . ASN B 1 205 ? -6.434 -8.914 11.891 1 97.5 205 ASN B C 1
ATOM 4169 O O . ASN B 1 205 ? -6.215 -9.898 12.594 1 97.5 205 ASN B O 1
ATOM 4173 N N . LEU B 1 206 ? -7.16 -8.969 10.828 1 98.25 206 LEU B N 1
ATOM 4174 C CA . LEU B 1 206 ? -7.676 -10.242 10.336 1 98.25 206 LEU B CA 1
ATOM 4175 C C . LEU B 1 206 ? -6.535 -11.18 9.953 1 98.25 206 LEU B C 1
ATOM 4177 O O . LEU B 1 206 ? -6.531 -12.352 10.344 1 98.25 206 LEU B O 1
ATOM 4181 N N . VAL B 1 207 ? -5.605 -10.656 9.172 1 96.12 207 VAL B N 1
ATOM 4182 C CA . VAL B 1 207 ? -4.48 -11.477 8.734 1 96.12 207 VAL B CA 1
ATOM 4183 C C . VAL B 1 207 ? -3.723 -12.008 9.945 1 96.12 207 VAL B C 1
ATOM 4185 O O . VAL B 1 207 ? -3.314 -13.172 9.977 1 96.12 207 VAL B O 1
ATOM 4188 N N . ARG B 1 208 ? -3.549 -11.141 10.938 1 94 208 ARG B N 1
ATOM 4189 C CA . ARG B 1 208 ? -2.914 -11.578 12.18 1 94 208 ARG B CA 1
ATOM 4190 C C . ARG B 1 208 ? -3.693 -12.719 12.82 1 94 208 ARG B C 1
ATOM 4192 O O . ARG B 1 208 ? -3.104 -13.703 13.273 1 94 208 ARG B O 1
ATOM 4199 N N . LYS B 1 209 ? -4.973 -12.594 12.898 1 95.69 209 LYS B N 1
ATOM 4200 C CA . LYS B 1 209 ? -5.816 -13.633 13.492 1 95.69 209 LYS B CA 1
ATOM 4201 C C . LYS B 1 209 ? -5.699 -14.945 12.727 1 95.69 209 LYS B C 1
ATOM 4203 O O . LYS B 1 209 ? -5.66 -16.016 13.336 1 95.69 209 LYS B O 1
ATOM 4208 N N . VAL B 1 210 ? -5.676 -14.859 11.406 1 94.44 210 VAL B N 1
ATOM 4209 C CA . VAL B 1 210 ? -5.531 -16.062 10.586 1 94.44 210 VAL B CA 1
ATOM 4210 C C . VAL B 1 210 ? -4.176 -16.703 10.859 1 94.44 210 VAL B C 1
ATOM 4212 O O . VAL B 1 210 ? -4.082 -17.938 10.977 1 94.44 210 VAL B O 1
ATOM 4215 N N . ALA B 1 211 ? -3.156 -15.93 10.961 1 91.81 211 ALA B N 1
ATOM 4216 C CA . ALA B 1 211 ? -1.827 -16.453 11.281 1 91.81 211 ALA B CA 1
ATOM 4217 C C . ALA B 1 211 ? -1.829 -17.188 12.617 1 91.81 211 ALA B C 1
ATOM 4219 O O . ALA B 1 211 ? -1.262 -18.266 12.727 1 91.81 211 ALA B O 1
ATOM 4220 N N . ASP B 1 212 ? -2.465 -16.594 13.656 1 90.88 212 ASP B N 1
ATOM 4221 C CA . ASP B 1 212 ? -2.568 -17.203 14.977 1 90.88 212 ASP B CA 1
ATOM 4222 C C . ASP B 1 212 ? -3.332 -18.531 14.906 1 90.88 212 ASP B C 1
ATOM 4224 O O . ASP B 1 212 ? -2.98 -19.484 15.594 1 90.88 212 ASP B O 1
ATOM 4228 N N . TYR B 1 213 ? -4.371 -18.516 14.117 1 90.94 213 TYR B N 1
ATOM 4229 C CA . TYR B 1 213 ? -5.195 -19.719 13.938 1 90.94 213 TYR B CA 1
ATOM 4230 C C . TYR B 1 213 ? -4.387 -20.844 13.32 1 90.94 213 TYR B C 1
ATOM 4232 O O . TYR B 1 213 ? -4.574 -22.016 13.664 1 90.94 213 TYR B O 1
ATOM 4240 N N . ARG B 1 214 ? -3.494 -20.453 12.445 1 85.88 214 ARG B N 1
ATOM 4241 C CA . ARG B 1 214 ? -2.725 -21.438 11.695 1 85.88 214 ARG B CA 1
ATOM 4242 C C . ARG B 1 214 ? -1.47 -21.844 12.461 1 85.88 214 ARG B C 1
ATOM 4244 O O . ARG B 1 214 ? -0.822 -22.828 12.117 1 85.88 214 ARG B O 1
ATOM 4251 N N . ALA B 1 215 ? -1.095 -21.109 13.492 1 79.56 215 ALA B N 1
ATOM 4252 C CA . ALA B 1 215 ? 0.107 -21.406 14.266 1 79.56 215 ALA B CA 1
ATOM 4253 C C . ALA B 1 215 ? -0.052 -22.703 15.039 1 79.56 215 ALA B C 1
ATOM 4255 O O . ALA B 1 215 ? -1.131 -23 15.562 1 79.56 215 ALA B O 1
ATOM 4256 N N . PRO B 1 216 ? 0.929 -23.594 14.945 1 66.19 216 PRO B N 1
ATOM 4257 C CA . PRO B 1 216 ? 0.868 -24.828 15.711 1 66.19 216 PRO B CA 1
ATOM 4258 C C . PRO B 1 216 ? 0.705 -24.594 17.219 1 66.19 216 PRO B C 1
ATOM 4260 O O . PRO B 1 216 ? 1.135 -23.547 17.719 1 66.19 216 PRO B O 1
ATOM 4263 N N . PRO B 1 217 ? -0.304 -25.281 17.922 1 56.53 217 PRO B N 1
ATOM 4264 C CA . PRO B 1 217 ? -0.446 -25.156 19.375 1 56.53 217 PRO B CA 1
ATOM 4265 C C . PRO B 1 217 ? 0.896 -25.188 20.109 1 56.53 217 PRO B C 1
ATOM 4267 O O . PRO B 1 217 ? 1.848 -25.812 19.625 1 56.53 217 PRO B O 1
ATOM 4270 N N . ASP B 1 218 ? 1.101 -24.219 20.859 1 50.56 218 ASP B N 1
ATOM 4271 C CA . ASP B 1 218 ? 2.307 -24.234 21.688 1 50.56 218 ASP B CA 1
ATOM 4272 C C . ASP B 1 218 ? 2.545 -25.641 22.266 1 50.56 218 ASP B C 1
ATOM 4274 O O . ASP B 1 218 ? 1.645 -26.219 22.859 1 50.56 218 ASP B O 1
ATOM 4278 N N . GLU B 1 219 ? 3.213 -26.5 21.875 1 42.97 219 GLU B N 1
ATOM 4279 C CA . GLU B 1 219 ? 3.576 -27.766 22.5 1 42.97 219 GLU B CA 1
ATOM 4280 C C . GLU B 1 219 ? 3.777 -27.594 24.016 1 42.97 219 GLU B C 1
ATOM 4282 O O . GLU B 1 219 ? 4.02 -28.578 24.719 1 42.97 219 GLU B O 1
ATOM 4287 N N . SER B 1 220 ? 3.885 -26.469 24.703 1 41.28 220 SER B N 1
ATOM 4288 C CA . SER B 1 220 ? 4.188 -26.625 26.125 1 41.28 220 SER B CA 1
ATOM 4289 C C . SER B 1 220 ? 2.988 -27.172 26.891 1 41.28 220 SER B C 1
ATOM 4291 O O . SER B 1 220 ? 2.99 -27.188 28.125 1 41.28 220 SER B O 1
ATOM 4293 N N . THR B 1 221 ? 1.799 -27.281 26.469 1 37.09 221 THR B N 1
ATOM 4294 C CA . THR B 1 221 ? 0.919 -27.984 27.375 1 37.09 221 THR B CA 1
ATOM 4295 C C . THR B 1 221 ? 1.247 -29.484 27.391 1 37.09 221 THR B C 1
ATOM 4297 O O . THR B 1 221 ? 1.283 -30.125 26.344 1 37.09 221 THR B O 1
ATOM 4300 N N . PRO B 1 222 ? 1.823 -30.078 28.469 1 35.84 222 PRO B N 1
ATOM 4301 C CA . PRO B 1 222 ? 2.062 -31.516 28.641 1 35.84 222 PRO B CA 1
ATOM 4302 C C . PRO B 1 222 ? 0.888 -32.375 28.188 1 35.84 222 PRO B C 1
ATOM 4304 O O . PRO B 1 222 ? -0.265 -31.938 28.266 1 35.84 222 PRO B O 1
ATOM 4307 N N . PRO B 1 223 ? 1.129 -33.25 27.266 1 32.84 223 PRO B N 1
ATOM 4308 C CA . PRO B 1 223 ? 0.094 -34.25 26.906 1 32.84 223 PRO B CA 1
ATOM 4309 C C . PRO B 1 223 ? -0.655 -34.781 28.125 1 32.84 223 PRO B C 1
ATOM 4311 O O . PRO B 1 223 ? -0.035 -35.094 29.141 1 32.84 223 PRO B O 1
ATOM 4314 N N . ALA B 1 224 ? -1.756 -34.281 28.484 1 30.38 224 ALA B N 1
ATOM 4315 C CA . ALA B 1 224 ? -2.457 -35.062 29.5 1 30.38 224 ALA B CA 1
ATOM 4316 C C . ALA B 1 224 ? -2.346 -36.562 29.234 1 30.38 224 ALA B C 1
ATOM 4318 O O . ALA B 1 224 ? -2.439 -37 28.078 1 30.38 224 ALA B O 1
ATOM 4319 N N . THR B 1 225 ? -1.649 -37.312 30.047 1 32.41 225 THR B N 1
ATOM 4320 C CA . THR B 1 225 ? -1.498 -38.75 30.141 1 32.41 225 THR B CA 1
ATOM 4321 C C . THR B 1 225 ? -2.84 -39.438 29.938 1 32.41 225 THR B C 1
ATOM 4323 O O . THR B 1 225 ? -3.594 -39.656 30.891 1 32.41 225 THR B O 1
ATOM 4326 N N . GLU B 1 226 ? -3.748 -38.938 29.109 1 27.98 226 GLU B N 1
ATOM 4327 C CA . GLU B 1 226 ? -4.855 -39.875 29.219 1 27.98 226 GLU B CA 1
ATOM 4328 C C . GLU B 1 226 ? -4.418 -41.281 28.812 1 27.98 226 GLU B C 1
ATOM 4330 O O . GLU B 1 226 ? -3.617 -41.438 27.891 1 27.98 226 GLU B O 1
ATOM 4335 N N . PRO B 1 227 ? -4.715 -42.312 29.547 1 26.7 227 PRO B N 1
ATOM 4336 C CA . PRO B 1 227 ? -4.355 -43.719 29.422 1 26.7 227 PRO B CA 1
ATOM 4337 C C . PRO B 1 227 ? -4.57 -44.25 28 1 26.7 227 PRO B C 1
ATOM 4339 O O . PRO B 1 227 ? -3.672 -44.875 27.438 1 26.7 227 PRO B O 1
ATOM 4342 N N . ALA B 1 228 ? -5.586 -44.906 27.656 1 27.38 228 ALA B N 1
ATOM 4343 C CA . ALA B 1 228 ? -5.695 -46.344 27.359 1 27.38 228 ALA B CA 1
ATOM 4344 C C . ALA B 1 228 ? -5.461 -46.594 25.875 1 27.38 228 ALA B C 1
ATOM 4346 O O . ALA B 1 228 ? -4.617 -47.406 25.516 1 27.38 228 ALA B O 1
ATOM 4347 N N . GLY B 1 229 ? -6.598 -46.75 24.922 1 25.81 229 GLY B N 1
ATOM 4348 C CA . GLY B 1 229 ? -7.164 -47.719 23.984 1 25.81 229 GLY B CA 1
ATOM 4349 C C . GLY B 1 229 ? -6.727 -47.5 22.547 1 25.81 229 GLY B C 1
ATOM 4350 O O . GLY B 1 229 ? -6.238 -46.438 22.203 1 25.81 229 GLY B O 1
ATOM 4351 N N . SER B 1 230 ? -6.621 -48.594 21.641 1 25.61 230 SER B N 1
ATOM 4352 C CA . SER B 1 230 ? -6.117 -49.125 20.375 1 25.61 230 SER B CA 1
ATOM 4353 C C . SER B 1 230 ? -6.602 -48.281 19.203 1 25.61 230 SER B C 1
ATOM 4355 O O . SER B 1 230 ? -6.539 -48.719 18.047 1 25.61 230 SER B O 1
ATOM 4357 N N . ILE B 1 231 ? -7.469 -47.312 19.359 1 26.22 231 ILE B N 1
ATOM 4358 C CA . ILE B 1 231 ? -8.156 -47.156 18.078 1 26.22 231 ILE B CA 1
ATOM 4359 C C . ILE B 1 231 ? -7.148 -46.844 16.984 1 26.22 231 ILE B C 1
ATOM 4361 O O . ILE B 1 231 ? -6.199 -46.094 17.203 1 26.22 231 ILE B O 1
ATOM 4365 N N . SER B 1 232 ? -7.234 -47.531 15.852 1 27.47 232 SER B N 1
ATOM 4366 C CA . SER B 1 232 ? -6.578 -47.656 14.555 1 27.47 232 SER B CA 1
ATOM 4367 C C . SER B 1 232 ? -6.246 -46.312 13.961 1 27.47 232 SER B C 1
ATOM 4369 O O . SER B 1 232 ? -7.062 -45.375 14.016 1 27.47 232 SER B O 1
ATOM 4371 N N . GLN B 1 233 ? -4.965 -45.969 13.891 1 26.22 233 GLN B N 1
ATOM 4372 C CA . GLN B 1 233 ? -4.203 -44.844 13.352 1 26.22 233 GLN B CA 1
ATOM 4373 C C . GLN B 1 233 ? -4.605 -44.562 11.906 1 26.22 233 GLN B C 1
ATOM 4375 O O . GLN B 1 233 ? -4.258 -45.312 11 1 26.22 233 GLN B O 1
ATOM 4380 N N . ALA B 1 234 ? -5.883 -44.25 11.641 1 29.47 234 ALA B N 1
ATOM 4381 C CA . ALA B 1 234 ? -6.129 -44 10.227 1 29.47 234 ALA B CA 1
ATOM 4382 C C . ALA B 1 234 ? -5 -43.156 9.625 1 29.47 234 ALA B C 1
ATOM 4384 O O . ALA B 1 234 ? -4.371 -42.344 10.32 1 29.47 234 ALA B O 1
ATOM 4385 N N . PRO B 1 235 ? -4.43 -43.656 8.492 1 29.06 235 PRO B N 1
ATOM 4386 C CA . PRO B 1 235 ? -3.322 -43.031 7.77 1 29.06 235 PRO B CA 1
ATOM 4387 C C . PRO B 1 235 ? -3.443 -41.5 7.727 1 29.06 235 PRO B C 1
ATOM 4389 O O . PRO B 1 235 ? -4.555 -40.969 7.727 1 29.06 235 PRO B O 1
ATOM 4392 N N . SER B 1 236 ? -2.553 -40.906 8.414 1 28.83 236 SER B N 1
ATOM 4393 C CA . SER B 1 236 ? -2.281 -39.469 8.523 1 28.83 236 SER B CA 1
ATOM 4394 C C . SER B 1 236 ? -2.402 -38.781 7.172 1 28.83 236 SER B C 1
ATOM 4396 O O . SER B 1 236 ? -1.793 -39.219 6.191 1 28.83 236 SER B O 1
ATOM 4398 N N . ALA B 1 237 ? -3.6 -38.375 6.848 1 28.11 237 ALA B N 1
ATOM 4399 C CA . ALA B 1 237 ? -3.852 -37.656 5.613 1 28.11 237 ALA B CA 1
ATOM 4400 C C . ALA B 1 237 ? -2.617 -36.844 5.18 1 28.11 237 ALA B C 1
ATOM 4402 O O . ALA B 1 237 ? -1.903 -36.312 6.016 1 28.11 237 ALA B O 1
ATOM 4403 N N . GLU B 1 238 ? -2.098 -37.156 3.961 1 29.83 238 GLU B N 1
ATOM 4404 C CA . GLU B 1 238 ? -1.032 -36.531 3.17 1 29.83 238 GLU B CA 1
ATOM 4405 C C . GLU B 1 238 ? -0.933 -35.062 3.439 1 29.83 238 GLU B C 1
ATOM 4407 O O . GLU B 1 238 ? -1.946 -34.344 3.457 1 29.83 238 GLU B O 1
ATOM 4412 N N . SER B 1 239 ? -0.017 -34.688 4.273 1 31.14 239 SER B N 1
ATOM 4413 C CA . SER B 1 239 ? 0.525 -33.344 4.547 1 31.14 239 SER B CA 1
ATOM 4414 C C . SER B 1 239 ? 0.457 -32.469 3.309 1 31.14 239 SER B C 1
ATOM 4416 O O . SER B 1 239 ? 1.088 -32.75 2.291 1 31.14 239 SER B O 1
ATOM 4418 N N . VAL B 1 240 ? -0.66 -32.094 2.922 1 30.19 240 VAL B N 1
ATOM 4419 C CA . VAL B 1 240 ? -0.792 -31.109 1.844 1 30.19 240 VAL B CA 1
ATOM 4420 C C . VAL B 1 240 ? 0.483 -30.266 1.74 1 30.19 240 VAL B C 1
ATOM 4422 O O . VAL B 1 240 ? 1.097 -29.938 2.756 1 30.19 240 VAL B O 1
ATOM 4425 N N . ASP B 1 241 ? 1.163 -30.281 0.581 1 31.17 241 ASP B N 1
ATOM 4426 C CA . ASP B 1 241 ? 2.363 -29.609 0.088 1 31.17 241 ASP B CA 1
ATOM 4427 C C . ASP B 1 241 ? 2.451 -28.188 0.62 1 31.17 241 ASP B C 1
ATOM 4429 O O . ASP B 1 241 ? 1.937 -27.25 -0.003 1 31.17 241 ASP B O 1
ATOM 4433 N N . ILE B 1 242 ? 2.24 -27.922 1.819 1 34.41 242 ILE B N 1
ATOM 4434 C CA . ILE B 1 242 ? 2.682 -26.781 2.611 1 34.41 242 ILE B CA 1
ATOM 4435 C C . ILE B 1 242 ? 4.055 -26.312 2.131 1 34.41 242 ILE B C 1
ATOM 4437 O O . ILE B 1 242 ? 4.551 -25.266 2.559 1 34.41 242 ILE B O 1
ATOM 4441 N N . ASP B 1 243 ? 4.816 -27.125 1.438 1 34.88 243 ASP B N 1
ATOM 4442 C CA . ASP B 1 243 ? 6.203 -26.938 1.028 1 34.88 243 ASP B CA 1
ATOM 4443 C C . ASP B 1 243 ? 6.324 -25.828 -0.009 1 34.88 243 ASP B C 1
ATOM 4445 O O . ASP B 1 243 ? 7.289 -25.047 0.01 1 34.88 243 ASP B O 1
ATOM 4449 N N . THR B 1 244 ? 5.5 -25.828 -1.055 1 35.56 244 THR B N 1
ATOM 4450 C CA . THR B 1 244 ? 5.668 -24.859 -2.131 1 35.56 244 THR B CA 1
ATOM 4451 C C . THR B 1 244 ? 5.383 -23.453 -1.633 1 35.56 244 THR B C 1
ATOM 4453 O O . THR B 1 244 ? 5.691 -22.469 -2.316 1 35.56 244 THR B O 1
ATOM 4456 N N . ALA B 1 245 ? 4.539 -23.203 -0.71 1 36.22 245 ALA B N 1
ATOM 4457 C CA . ALA B 1 245 ? 4.184 -21.922 -0.092 1 36.22 245 ALA B CA 1
ATOM 4458 C C . ALA B 1 245 ? 5.418 -21.219 0.441 1 36.22 245 ALA B C 1
ATOM 4460 O O . ALA B 1 245 ? 5.355 -20.031 0.807 1 36.22 245 ALA B O 1
ATOM 4461 N N . SER B 1 246 ? 6.562 -21.891 0.596 1 39.5 246 SER B N 1
ATOM 4462 C CA . SER B 1 246 ? 7.84 -21.484 1.176 1 39.5 246 SER B CA 1
ATOM 4463 C C . SER B 1 246 ? 8.617 -20.594 0.22 1 39.5 246 SER B C 1
ATOM 4465 O O . SER B 1 246 ? 9.727 -20.156 0.533 1 39.5 246 SER B O 1
ATOM 4467 N N . ARG B 1 247 ? 8.281 -20.609 -0.973 1 37.62 247 ARG B N 1
ATOM 4468 C CA . ARG B 1 247 ? 9.289 -20.031 -1.861 1 37.62 247 ARG B CA 1
ATOM 4469 C C . ARG B 1 247 ? 9.562 -18.578 -1.509 1 37.62 247 ARG B C 1
ATOM 4471 O O . ARG B 1 247 ? 10.656 -18.062 -1.751 1 37.62 247 ARG B O 1
ATOM 4478 N N . ASN B 1 248 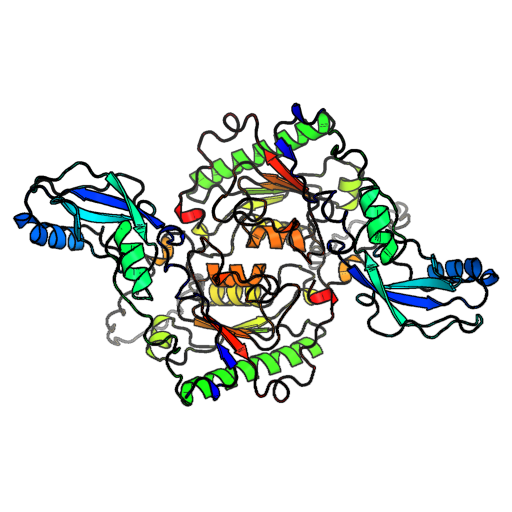? 8.445 -17.719 -1.451 1 44.12 248 ASN B N 1
ATOM 4479 C CA . ASN B 1 248 ? 8.852 -16.359 -1.108 1 44.12 248 ASN B CA 1
ATOM 4480 C C . ASN B 1 248 ? 8.977 -16.188 0.402 1 44.12 248 ASN B C 1
ATOM 4482 O O . ASN B 1 248 ? 8.883 -15.062 0.905 1 44.12 248 ASN B O 1
ATOM 4486 N N . GLY B 1 249 ? 9.328 -17.484 1.107 1 45.34 249 GLY B N 1
ATOM 4487 C CA . GLY B 1 249 ? 9.555 -17.5 2.543 1 45.34 249 GLY B CA 1
ATOM 4488 C C . GLY B 1 249 ? 8.297 -17.25 3.35 1 45.34 249 GLY B C 1
ATOM 4489 O O . GLY B 1 249 ? 8.344 -17.188 4.578 1 45.34 249 GLY B O 1
ATOM 4490 N N . ALA B 1 250 ? 7.277 -16.672 2.727 1 53.69 250 ALA B N 1
ATOM 4491 C CA . ALA B 1 250 ? 6.125 -16.375 3.57 1 53.69 250 ALA B CA 1
ATOM 4492 C C . ALA B 1 250 ? 4.969 -17.328 3.287 1 53.69 250 ALA B C 1
ATOM 4494 O O . ALA B 1 250 ? 4.785 -17.766 2.15 1 53.69 250 ALA B O 1
ATOM 4495 N N . HIS B 1 251 ? 4.387 -18.031 4.238 1 62.12 251 HIS B N 1
ATOM 4496 C CA . HIS B 1 251 ? 3.141 -18.781 4.152 1 62.12 251 HIS B CA 1
ATOM 4497 C C . HIS B 1 251 ? 1.979 -17.891 3.736 1 62.12 251 HIS B C 1
ATOM 4499 O O . HIS B 1 251 ? 1.816 -16.797 4.27 1 62.12 251 HIS B O 1
ATOM 4505 N N . TYR B 1 252 ? 1.354 -18.094 2.521 1 81.94 252 TYR B N 1
ATOM 4506 C CA . TYR B 1 252 ? 0.167 -17.406 2.025 1 81.94 252 TYR B CA 1
ATOM 4507 C C . TYR B 1 252 ? -1.048 -17.719 2.893 1 81.94 252 TYR B C 1
ATOM 4509 O O . TYR B 1 252 ? -1.691 -18.766 2.715 1 81.94 252 TYR B O 1
ATOM 4517 N N . LEU B 1 253 ? -1.417 -16.891 3.822 1 88.5 253 LEU B N 1
ATOM 4518 C CA . LEU B 1 253 ? -2.32 -17.125 4.945 1 88.5 253 LEU B CA 1
ATOM 4519 C C . LEU B 1 253 ? -3.766 -17.219 4.469 1 88.5 253 LEU B C 1
ATOM 4521 O O . LEU B 1 253 ? -4.598 -17.859 5.105 1 88.5 253 LEU B O 1
ATOM 4525 N N . LEU B 1 254 ? -4.074 -16.625 3.27 1 92.75 254 LEU B N 1
ATOM 4526 C CA . LEU B 1 254 ? -5.477 -16.516 2.881 1 92.75 254 LEU B CA 1
ATOM 4527 C C . LEU B 1 254 ? -5.734 -17.25 1.571 1 92.75 254 LEU B C 1
ATOM 4529 O O . LEU B 1 254 ? -6.742 -17 0.905 1 92.75 254 LEU B O 1
ATOM 4533 N N . THR B 1 255 ? -4.852 -18.141 1.249 1 87.12 255 THR B N 1
ATOM 4534 C CA . THR B 1 255 ? -4.992 -18.891 0.002 1 87.12 255 THR B CA 1
ATOM 4535 C C . THR B 1 255 ? -6.34 -19.609 -0.049 1 87.12 255 THR B C 1
ATOM 4537 O O . THR B 1 255 ? -6.73 -20.281 0.91 1 87.12 255 THR B O 1
ATOM 4540 N N . SER B 1 256 ? -7.125 -19.438 -1.075 1 88.06 256 SER B N 1
ATOM 4541 C CA . SER B 1 256 ? -8.406 -20.062 -1.385 1 88.06 256 SER B CA 1
ATOM 4542 C C . SER B 1 256 ? -9.523 -19.484 -0.525 1 88.06 256 SER B C 1
ATOM 4544 O O . SER B 1 256 ? -10.68 -19.906 -0.642 1 88.06 256 SER B O 1
ATOM 4546 N N . LEU B 1 257 ? -9.211 -18.516 0.345 1 93.81 257 LEU B N 1
ATOM 4547 C CA . LEU B 1 257 ? -10.219 -17.969 1.244 1 93.81 257 LEU B CA 1
ATOM 4548 C C . LEU B 1 257 ? -10.82 -16.688 0.676 1 93.81 257 LEU B C 1
ATOM 4550 O O . LEU B 1 257 ? -10.172 -16 -0.115 1 93.81 257 LEU B O 1
ATOM 4554 N N . THR B 1 258 ? -12.055 -16.453 1.044 1 97.06 258 THR B N 1
ATOM 4555 C CA . THR B 1 258 ? -12.797 -15.258 0.67 1 97.06 258 THR B CA 1
ATOM 4556 C C . THR B 1 258 ? -12.93 -14.305 1.858 1 97.06 258 THR B C 1
ATOM 4558 O O . THR B 1 258 ? -13.273 -14.734 2.963 1 97.06 258 THR B O 1
ATOM 4561 N N . ALA B 1 259 ? -12.633 -13.023 1.646 1 98.56 259 ALA B N 1
ATOM 4562 C CA . ALA B 1 259 ? -12.766 -12.039 2.713 1 98.56 259 ALA B CA 1
ATOM 4563 C C . ALA B 1 259 ? -13.898 -11.055 2.414 1 98.56 259 ALA B C 1
ATOM 4565 O O . ALA B 1 259 ? -14.055 -10.609 1.274 1 98.56 259 ALA B O 1
ATOM 4566 N N . PHE B 1 260 ? -14.711 -10.812 3.379 1 98.56 260 PHE B N 1
ATOM 4567 C CA . PHE B 1 260 ? -15.781 -9.82 3.318 1 98.56 260 PHE B CA 1
ATOM 4568 C C . PHE B 1 260 ? -15.438 -8.594 4.148 1 98.56 260 PHE B C 1
ATOM 4570 O O . PHE B 1 260 ? -15.062 -8.711 5.32 1 98.56 260 PHE B O 1
ATOM 4577 N N . LEU B 1 261 ? -15.562 -7.441 3.525 1 98.06 261 LEU B N 1
ATOM 4578 C CA . LEU B 1 261 ? -15.117 -6.199 4.145 1 98.06 261 LEU B CA 1
ATOM 4579 C C . LEU B 1 261 ? -16.25 -5.184 4.199 1 98.06 261 LEU B C 1
ATOM 4581 O O . LEU B 1 261 ? -17.047 -5.078 3.258 1 98.06 261 LEU B O 1
ATOM 4585 N N . SER B 1 262 ? -16.297 -4.41 5.277 1 96.44 262 SER B N 1
ATOM 4586 C CA . SER B 1 262 ? -17.281 -3.33 5.363 1 96.44 262 SER B CA 1
ATOM 4587 C C . SER B 1 262 ? -16.953 -2.215 4.375 1 96.44 262 SER B C 1
ATOM 4589 O O . SER B 1 262 ? -17.859 -1.63 3.777 1 96.44 262 SER B O 1
ATOM 4591 N N . HIS B 1 263 ? -15.703 -1.926 4.281 1 95.5 263 HIS B N 1
ATOM 4592 C CA . HIS B 1 263 ? -15.242 -0.849 3.414 1 95.5 263 HIS B CA 1
ATOM 4593 C C . HIS B 1 263 ? -14.188 -1.348 2.43 1 95.5 263 HIS B C 1
ATOM 4595 O O . HIS B 1 263 ? -13.508 -2.338 2.697 1 95.5 263 HIS B O 1
ATOM 4601 N N . GLU B 1 264 ? -14.07 -0.666 1.303 1 95.62 264 GLU B N 1
ATOM 4602 C CA . GLU B 1 264 ? -12.953 -0.919 0.395 1 95.62 264 GLU B CA 1
ATOM 4603 C C . GLU B 1 264 ? -11.617 -0.86 1.132 1 95.62 264 GLU B C 1
ATOM 4605 O O . GLU B 1 264 ? -11.359 0.088 1.875 1 95.62 264 GLU B O 1
ATOM 4610 N N . PRO B 1 265 ? -10.828 -1.936 1.019 1 96.75 265 PRO B N 1
ATOM 4611 C CA . PRO B 1 265 ? -9.531 -1.868 1.69 1 96.75 265 PRO B CA 1
ATOM 4612 C C . PRO B 1 265 ? -8.625 -0.779 1.118 1 96.75 265 PRO B C 1
ATOM 4614 O O . PRO B 1 265 ? -8.617 -0.551 -0.094 1 96.75 265 PRO B O 1
ATOM 4617 N N . CYS B 1 266 ? -7.895 -0.071 2.02 1 93.31 266 CYS B N 1
ATOM 4618 C CA . CYS B 1 266 ? -6.922 0.918 1.57 1 93.31 266 CYS B CA 1
ATOM 4619 C C . CYS B 1 266 ? -5.781 0.254 0.807 1 93.31 266 CYS B C 1
ATOM 4621 O O . CYS B 1 266 ? -5.695 -0.975 0.755 1 93.31 266 CYS B O 1
ATOM 4623 N N . ILE B 1 267 ? -4.953 1.03 0.207 1 91.38 267 ILE B N 1
ATOM 4624 C CA . ILE B 1 267 ? -3.84 0.514 -0.58 1 91.38 267 ILE B CA 1
ATOM 4625 C C . ILE B 1 267 ? -2.988 -0.418 0.281 1 91.38 267 ILE B C 1
ATOM 4627 O O . ILE B 1 267 ? -2.609 -1.506 -0.159 1 91.38 267 ILE B O 1
ATOM 4631 N N . MET B 1 268 ? -2.664 -0.071 1.508 1 93.81 268 MET B N 1
ATOM 4632 C CA . MET B 1 268 ? -1.873 -0.885 2.428 1 93.81 268 MET B CA 1
ATOM 4633 C C . MET B 1 268 ? -2.559 -2.219 2.699 1 93.81 268 MET B C 1
ATOM 4635 O O . MET B 1 268 ? -1.929 -3.275 2.611 1 93.81 268 MET B O 1
ATOM 4639 N N . CYS B 1 269 ? -3.832 -2.156 3.004 1 96.81 269 CYS B N 1
ATOM 4640 C CA . CYS B 1 269 ? -4.594 -3.363 3.305 1 96.81 269 CYS B CA 1
ATOM 4641 C C . CYS B 1 269 ? -4.746 -4.234 2.064 1 96.81 269 CYS B C 1
ATOM 4643 O O . CYS B 1 269 ? -4.734 -5.465 2.158 1 96.81 269 CYS B O 1
ATOM 4645 N N . SER B 1 270 ? -4.934 -3.605 0.928 1 95.56 270 SER B N 1
ATOM 4646 C CA . SER B 1 270 ? -5.02 -4.348 -0.325 1 95.56 270 SER B CA 1
ATOM 4647 C C . SER B 1 270 ? -3.732 -5.117 -0.599 1 95.56 270 SER B C 1
ATOM 4649 O O . SER B 1 270 ? -3.771 -6.273 -1.022 1 95.56 270 SER B O 1
ATOM 4651 N N . MET B 1 271 ? -2.646 -4.453 -0.368 1 93.12 271 MET B N 1
ATOM 4652 C CA . MET B 1 271 ? -1.364 -5.129 -0.534 1 93.12 271 MET B CA 1
ATOM 4653 C C . MET B 1 271 ? -1.22 -6.273 0.463 1 93.12 271 MET B C 1
ATOM 4655 O O . MET B 1 271 ? -0.671 -7.324 0.132 1 93.12 271 MET B O 1
ATOM 4659 N N . ALA B 1 272 ? -1.668 -6.039 1.697 1 94.81 272 ALA B N 1
ATOM 4660 C CA . ALA B 1 272 ? -1.636 -7.102 2.701 1 94.81 272 ALA B CA 1
ATOM 4661 C C . ALA B 1 272 ? -2.42 -8.32 2.236 1 94.81 272 ALA B C 1
ATOM 4663 O O . ALA B 1 272 ? -1.967 -9.461 2.398 1 94.81 272 ALA B O 1
ATOM 4664 N N . LEU B 1 273 ? -3.576 -8.055 1.684 1 96 273 LEU B N 1
ATOM 4665 C CA . LEU B 1 273 ? -4.41 -9.133 1.152 1 96 273 LEU B CA 1
ATOM 4666 C C . LEU B 1 273 ? -3.713 -9.836 -0.006 1 96 273 LEU B C 1
ATOM 4668 O O . LEU B 1 273 ? -3.771 -11.062 -0.115 1 96 273 LEU B O 1
ATOM 4672 N N . LEU B 1 274 ? -3.094 -9.055 -0.866 1 92.12 274 LEU B N 1
ATOM 4673 C CA . LEU B 1 274 ? -2.357 -9.602 -2.002 1 92.12 274 LEU B CA 1
ATOM 4674 C C . LEU B 1 274 ? -1.226 -10.508 -1.532 1 92.12 274 LEU B C 1
ATOM 4676 O O . LEU B 1 274 ? -1.098 -11.641 -2 1 92.12 274 LEU B O 1
ATOM 4680 N N . HIS B 1 275 ? -0.454 -10.031 -0.561 1 89.5 275 HIS B N 1
ATOM 4681 C CA . HIS B 1 275 ? 0.675 -10.797 -0.041 1 89.5 275 HIS B CA 1
ATOM 4682 C C . HIS B 1 275 ? 0.203 -12.047 0.685 1 89.5 275 HIS B C 1
ATOM 4684 O O . HIS B 1 275 ? 0.941 -13.031 0.779 1 89.5 275 HIS B O 1
ATOM 4690 N N . SER B 1 276 ? -1.002 -12.016 1.203 1 91.88 276 SER B N 1
ATOM 4691 C CA . SER B 1 276 ? -1.57 -13.172 1.896 1 91.88 276 SER B CA 1
ATOM 4692 C C . SER B 1 276 ? -2.291 -14.102 0.923 1 91.88 276 SER B C 1
ATOM 4694 O O . SER B 1 276 ? -2.857 -15.117 1.332 1 91.88 276 SER B O 1
ATOM 4696 N N . ARG B 1 277 ? -2.398 -13.695 -0.392 1 88.31 277 ARG B N 1
ATOM 4697 C CA . ARG B 1 277 ? -2.924 -14.461 -1.514 1 88.31 277 ARG B CA 1
ATOM 4698 C C . ARG B 1 277 ? -4.406 -14.766 -1.323 1 88.31 277 ARG B C 1
ATOM 4700 O O . ARG B 1 277 ? -4.852 -15.891 -1.567 1 88.31 277 ARG B O 1
ATOM 4707 N N . VAL B 1 278 ? -5.129 -13.758 -0.843 1 94.12 278 VAL B N 1
ATOM 4708 C CA . VAL B 1 278 ? -6.574 -13.914 -0.725 1 94.12 278 VAL B CA 1
ATOM 4709 C C . VAL B 1 278 ? -7.168 -14.258 -2.09 1 94.12 278 VAL B C 1
ATOM 4711 O O . VAL B 1 278 ? -6.742 -13.711 -3.111 1 94.12 278 VAL B O 1
ATOM 4714 N N . LYS B 1 279 ? -8.125 -15.164 -2.096 1 90.06 279 LYS B N 1
ATOM 4715 C CA . LYS B 1 279 ? -8.75 -15.586 -3.348 1 90.06 279 LYS B CA 1
ATOM 4716 C C . LYS B 1 279 ? -9.609 -14.469 -3.932 1 90.06 279 LYS B C 1
ATOM 4718 O O . LYS B 1 279 ? -9.508 -14.156 -5.121 1 90.06 279 LYS B O 1
ATOM 4723 N N . GLU B 1 280 ? -10.484 -13.945 -3.121 1 95.06 280 GLU B N 1
ATOM 4724 C CA . GLU B 1 280 ? -11.398 -12.891 -3.541 1 95.06 280 GLU B CA 1
ATOM 4725 C C . GLU B 1 280 ? -11.898 -12.086 -2.346 1 95.06 280 GLU B C 1
ATOM 4727 O O . GLU B 1 280 ? -11.867 -12.57 -1.209 1 95.06 280 GLU B O 1
ATOM 4732 N N . ILE B 1 281 ? -12.297 -10.844 -2.658 1 97.94 281 ILE B N 1
ATOM 4733 C CA . ILE B 1 281 ? -12.852 -10.008 -1.599 1 97.94 281 ILE B CA 1
ATOM 4734 C C . ILE B 1 281 ? -14.203 -9.453 -2.039 1 97.94 281 ILE B C 1
ATOM 4736 O O . ILE B 1 281 ? -14.461 -9.297 -3.234 1 97.94 281 ILE B O 1
ATOM 4740 N N . TYR B 1 282 ? -15.102 -9.289 -1.061 1 97.44 282 TYR B N 1
ATOM 4741 C CA . TYR B 1 282 ? -16.328 -8.516 -1.159 1 97.44 282 TYR B CA 1
ATOM 4742 C C . TYR B 1 282 ? -16.297 -7.305 -0.237 1 97.44 282 TYR B C 1
ATOM 4744 O O . TYR B 1 282 ? -15.867 -7.406 0.916 1 97.44 282 TYR B O 1
ATOM 4752 N N . TYR B 1 283 ? -16.672 -6.184 -0.722 1 96.81 283 TYR B N 1
ATOM 4753 C CA . TYR B 1 283 ? -16.797 -5.047 0.185 1 96.81 283 TYR B CA 1
ATOM 4754 C C . TYR B 1 283 ? -18.078 -4.266 -0.074 1 96.81 283 TYR B C 1
ATOM 4756 O O . TYR B 1 283 ? -18.641 -4.348 -1.162 1 96.81 283 TYR B O 1
ATOM 4764 N N . LEU B 1 284 ? -18.5 -3.557 0.891 1 94.62 284 LEU B N 1
ATOM 4765 C CA . LEU B 1 284 ? -19.797 -2.887 0.856 1 94.62 284 LEU B CA 1
ATOM 4766 C C . LEU B 1 284 ? -19.641 -1.417 0.479 1 94.62 284 LEU B C 1
ATOM 4768 O O . LEU B 1 284 ? -20.266 -0.941 -0.463 1 94.62 284 LEU B O 1
ATOM 4772 N N . LYS B 1 285 ? -18.797 -0.675 1.17 1 92.25 285 LYS B N 1
ATOM 4773 C CA . LYS B 1 285 ? -18.656 0.767 0.98 1 92.25 285 LYS B CA 1
ATOM 4774 C C . LYS B 1 285 ? -17.344 1.115 0.288 1 92.25 285 LYS B C 1
ATOM 4776 O O . LYS B 1 285 ? -16.266 0.782 0.785 1 92.25 285 LYS B O 1
ATOM 4781 N N . PRO B 1 286 ? -17.406 1.81 -0.804 1 90.5 286 PRO B N 1
ATOM 4782 C CA . PRO B 1 286 ? -16.188 2.254 -1.466 1 90.5 286 PRO B CA 1
ATOM 4783 C C . PRO B 1 286 ? -15.469 3.363 -0.697 1 90.5 286 PRO B C 1
ATOM 4785 O O . PRO B 1 286 ? -16.109 4.141 0.014 1 90.5 286 PRO B O 1
ATOM 4788 N N . MET B 1 287 ? -14.156 3.291 -0.774 1 89 287 MET B N 1
ATOM 4789 C CA . MET B 1 287 ? -13.297 4.355 -0.255 1 89 287 MET B CA 1
ATOM 4790 C C . MET B 1 287 ? -12.625 5.113 -1.392 1 89 287 MET B C 1
ATOM 4792 O O . MET B 1 287 ? -11.57 4.691 -1.887 1 89 287 MET B O 1
ATOM 4796 N N . GLU B 1 288 ? -13.055 6.195 -1.727 1 81.38 288 GLU B N 1
ATOM 4797 C CA . GLU B 1 288 ? -12.664 6.902 -2.941 1 81.38 288 GLU B CA 1
ATOM 4798 C C . GLU B 1 288 ? -11.258 7.496 -2.809 1 81.38 288 GLU B C 1
ATOM 4800 O O . GLU B 1 288 ? -10.5 7.527 -3.777 1 81.38 288 GLU B O 1
ATOM 4805 N N . LYS B 1 289 ? -10.891 7.918 -1.675 1 73.81 289 LYS B N 1
ATOM 4806 C CA . LYS B 1 289 ? -9.641 8.648 -1.496 1 73.81 289 LYS B CA 1
ATOM 4807 C C . LYS B 1 289 ? -8.484 7.695 -1.178 1 73.81 289 LYS B C 1
ATOM 4809 O O . LYS B 1 289 ? -7.34 7.965 -1.534 1 73.81 289 LYS B O 1
ATOM 4814 N N . THR B 1 290 ? -8.852 6.559 -0.551 1 82.94 290 THR B N 1
ATOM 4815 C CA . THR B 1 290 ? -7.762 5.727 -0.056 1 82.94 290 THR B CA 1
ATOM 4816 C C . THR B 1 290 ? -7.883 4.301 -0.592 1 82.94 290 THR B C 1
ATOM 4818 O O . THR B 1 290 ? -6.992 3.477 -0.382 1 82.94 290 THR B O 1
ATOM 4821 N N . GLY B 1 291 ? -8.898 3.979 -1.246 1 89.94 291 GLY B N 1
ATOM 4822 C CA . GLY B 1 291 ? -9.18 2.609 -1.648 1 89.94 291 GLY B CA 1
ATOM 4823 C C . GLY B 1 291 ? -8.141 2.043 -2.596 1 89.94 291 GLY B C 1
ATOM 4824 O O . GLY B 1 291 ? -7.66 2.742 -3.488 1 89.94 291 GLY B O 1
ATOM 4825 N N . GLY B 1 292 ? -7.824 0.807 -2.365 1 91.56 292 GLY B N 1
ATOM 4826 C CA . GLY B 1 292 ? -6.816 0.142 -3.174 1 91.56 292 GLY B CA 1
ATOM 4827 C C . GLY B 1 292 ? -7.398 -0.862 -4.148 1 91.56 292 GLY B C 1
ATOM 4828 O O . GLY B 1 292 ? -6.664 -1.644 -4.758 1 91.56 292 GLY B O 1
ATOM 4829 N N . CYS B 1 293 ? -8.688 -0.876 -4.297 1 93.31 293 CYS B N 1
ATOM 4830 C CA . CYS B 1 293 ? -9.352 -1.824 -5.188 1 93.31 293 CYS B CA 1
ATOM 4831 C C . CYS B 1 293 ? -10.289 -1.105 -6.152 1 93.31 293 CYS B C 1
ATOM 4833 O O . CYS B 1 293 ? -11.336 -1.637 -6.516 1 93.31 293 CYS B O 1
ATOM 4835 N N . GLY B 1 294 ? -9.945 0.096 -6.539 1 85.38 294 GLY B N 1
ATOM 4836 C CA . GLY B 1 294 ? -10.734 0.842 -7.504 1 85.38 294 GLY B CA 1
ATOM 4837 C C . GLY B 1 294 ? -10.93 2.297 -7.117 1 85.38 294 GLY B C 1
ATOM 4838 O O . GLY B 1 294 ? -11.305 3.121 -7.957 1 85.38 294 GLY B O 1
ATOM 4839 N N . GLY B 1 295 ? -10.742 2.621 -5.918 1 83.38 295 GLY B N 1
ATOM 4840 C CA . GLY B 1 295 ? -10.828 4.004 -5.48 1 83.38 295 GLY B CA 1
ATOM 4841 C C . GLY B 1 295 ? -9.672 4.855 -5.957 1 83.38 295 GLY B C 1
ATOM 4842 O O . GLY B 1 295 ? -9.695 5.375 -7.074 1 83.38 295 GLY B O 1
ATOM 4843 N N . CYS B 1 296 ? -8.648 4.832 -5.16 1 75.81 296 CYS B N 1
ATOM 4844 C CA . CYS B 1 296 ? -7.473 5.613 -5.516 1 75.81 296 CYS B CA 1
ATOM 4845 C C . CYS B 1 296 ? -6.555 4.824 -6.441 1 75.81 296 CYS B C 1
ATOM 4847 O O . CYS B 1 296 ? -5.891 5.402 -7.301 1 75.81 296 CYS B O 1
ATOM 4849 N N . ALA B 1 297 ? -6.465 3.621 -6.273 1 79.62 297 ALA B N 1
ATOM 4850 C CA . ALA B 1 297 ? -5.672 2.684 -7.066 1 79.62 297 ALA B CA 1
ATOM 4851 C C . ALA B 1 297 ? -6.328 1.307 -7.102 1 79.62 297 ALA B C 1
ATOM 4853 O O . ALA B 1 297 ? -7.328 1.07 -6.418 1 79.62 297 ALA B O 1
ATOM 4854 N N . CYS B 1 298 ? -5.871 0.503 -7.922 1 87.25 298 CYS B N 1
ATOM 4855 C CA . CYS B 1 298 ? -6.281 -0.896 -7.926 1 87.25 298 CYS B CA 1
ATOM 4856 C C . CYS B 1 298 ? -5.07 -1.82 -7.883 1 87.25 298 CYS B C 1
ATOM 4858 O O . CYS B 1 298 ? -4.48 -2.125 -8.922 1 87.25 298 CYS B O 1
ATOM 4860 N N . VAL B 1 299 ? -4.832 -2.256 -6.715 1 88 299 VAL B N 1
ATOM 4861 C CA . VAL B 1 299 ? -3.605 -2.982 -6.398 1 88 299 VAL B CA 1
ATOM 4862 C C . VAL B 1 299 ? -3.529 -4.258 -7.234 1 88 299 VAL B C 1
ATOM 4864 O O . VAL B 1 299 ? -2.506 -4.535 -7.867 1 88 299 VAL B O 1
ATOM 4867 N N . PRO B 1 300 ? -4.602 -5.023 -7.332 1 87.69 300 PRO B N 1
ATOM 4868 C CA . PRO B 1 300 ? -4.496 -6.266 -8.102 1 87.69 300 PRO B CA 1
ATOM 4869 C C . PRO B 1 300 ? -4.273 -6.023 -9.594 1 87.69 300 PRO B C 1
ATOM 4871 O O . PRO B 1 300 ? -3.945 -6.953 -10.336 1 87.69 300 PRO B O 1
ATOM 4874 N N . LYS B 1 301 ? -4.418 -4.812 -10 1 81.81 301 LYS B N 1
ATOM 4875 C CA . LYS B 1 301 ? -4.23 -4.484 -11.414 1 81.81 301 LYS B CA 1
ATOM 4876 C C . LYS B 1 301 ? -2.83 -3.938 -11.672 1 81.81 301 LYS B C 1
ATOM 4878 O O . LYS B 1 301 ? -2.449 -3.709 -12.82 1 81.81 301 LYS B O 1
ATOM 4883 N N . LEU B 1 302 ? -2.158 -3.627 -10.633 1 76.31 302 LEU B N 1
ATOM 4884 C CA . LEU B 1 302 ? -0.821 -3.066 -10.797 1 76.31 302 LEU B CA 1
ATOM 4885 C C . LEU B 1 302 ? 0.081 -4.027 -11.562 1 76.31 302 LEU B C 1
ATOM 4887 O O . LEU B 1 302 ? -0.069 -5.246 -11.453 1 76.31 302 LEU B O 1
ATOM 4891 N N . GLU B 1 303 ? 0.982 -3.402 -12.219 1 68.44 303 GLU B N 1
ATOM 4892 C CA . GLU B 1 303 ? 1.946 -4.211 -12.961 1 68.44 303 GLU B CA 1
ATOM 4893 C C . GLU B 1 303 ? 2.965 -4.855 -12.023 1 68.44 303 GLU B C 1
ATOM 4895 O O . GLU B 1 303 ? 3.375 -4.246 -11.039 1 68.44 303 GLU B O 1
ATOM 4900 N N . GLY B 1 304 ? 3.256 -6.051 -12.234 1 63.44 304 GLY B N 1
ATOM 4901 C CA . GLY B 1 304 ? 4.352 -6.668 -11.5 1 63.44 304 GLY B CA 1
ATOM 4902 C C . GLY B 1 304 ? 3.891 -7.484 -10.312 1 63.44 304 GLY B C 1
ATOM 4903 O O . GLY B 1 304 ? 4.691 -8.172 -9.672 1 63.44 304 GLY B O 1
ATOM 4904 N N . VAL B 1 305 ? 2.568 -7.262 -9.992 1 73.56 305 VAL B N 1
ATOM 4905 C CA . VAL B 1 305 ? 2.105 -8.039 -8.844 1 73.56 305 VAL B CA 1
ATOM 4906 C C . VAL B 1 305 ? 2.066 -9.523 -9.211 1 73.56 305 VAL B C 1
ATOM 4908 O O . VAL B 1 305 ? 1.832 -9.875 -10.367 1 73.56 305 VAL B O 1
ATOM 4911 N N . ASN B 1 306 ? 2.379 -10.367 -8.203 1 62.81 306 ASN B N 1
ATOM 4912 C CA . ASN B 1 306 ? 2.48 -11.805 -8.453 1 62.81 306 ASN B CA 1
ATOM 4913 C C . ASN B 1 306 ? 1.169 -12.523 -8.141 1 62.81 306 ASN B C 1
ATOM 4915 O O . ASN B 1 306 ? 1.056 -13.727 -8.344 1 62.81 306 ASN B O 1
ATOM 4919 N N . HIS B 1 307 ? 0.277 -11.875 -7.613 1 77.25 307 HIS B N 1
ATOM 4920 C CA . HIS B 1 307 ? -1.036 -12.398 -7.258 1 77.25 307 HIS B CA 1
ATOM 4921 C C . HIS B 1 307 ? -2.139 -11.398 -7.574 1 77.25 307 HIS B C 1
ATOM 4923 O O . HIS B 1 307 ? -1.945 -10.188 -7.414 1 77.25 307 HIS B O 1
ATOM 4929 N N . ARG B 1 308 ? -3.207 -11.898 -8.102 1 82.31 308 ARG B N 1
ATOM 4930 C CA . ARG B 1 308 ? -4.387 -11.086 -8.375 1 82.31 308 ARG B CA 1
ATOM 4931 C C . ARG B 1 308 ? -5.637 -11.711 -7.773 1 82.31 308 ARG B C 1
ATOM 4933 O O . ARG B 1 308 ? -5.934 -12.883 -8.023 1 82.31 308 ARG B O 1
ATOM 4940 N N . PHE B 1 309 ? -6.266 -11.008 -6.922 1 89.38 309 PHE B N 1
ATOM 4941 C CA . PHE B 1 309 ? -7.488 -11.523 -6.316 1 89.38 309 PHE B CA 1
ATOM 4942 C C . PHE B 1 309 ? -8.719 -10.852 -6.914 1 89.38 309 PHE B C 1
ATOM 4944 O O . PHE B 1 309 ? -8.641 -9.711 -7.375 1 89.38 309 PHE B O 1
ATOM 4951 N N . ALA B 1 310 ? -9.836 -11.547 -6.887 1 90.88 310 ALA B N 1
ATOM 4952 C CA . ALA B 1 310 ? -11.078 -11.023 -7.438 1 90.88 310 ALA B CA 1
ATOM 4953 C C . ALA B 1 310 ? -11.711 -10 -6.496 1 90.88 310 ALA B C 1
ATOM 4955 O O . ALA B 1 310 ? -11.602 -10.125 -5.273 1 90.88 310 ALA B O 1
ATOM 4956 N N . ILE B 1 311 ? -12.336 -8.992 -7.082 1 95.19 311 ILE B N 1
ATOM 4957 C CA . ILE B 1 311 ? -12.961 -7.922 -6.316 1 95.19 311 ILE B CA 1
ATOM 4958 C C . ILE B 1 311 ? -14.453 -7.848 -6.66 1 95.19 311 ILE B C 1
ATOM 4960 O O . ILE B 1 311 ? -14.82 -7.781 -7.832 1 95.19 311 ILE B O 1
ATOM 4964 N N . SER B 1 312 ? -15.289 -7.898 -5.629 1 95.25 312 SER B N 1
ATOM 4965 C CA . SER B 1 312 ? -16.734 -7.691 -5.789 1 95.25 312 SER B CA 1
ATOM 4966 C C . SER B 1 312 ? -17.219 -6.555 -4.898 1 95.25 312 SER B C 1
ATOM 4968 O O . SER B 1 312 ? -16.984 -6.555 -3.691 1 95.25 312 SER B O 1
ATOM 4970 N N . ARG B 1 313 ? -17.906 -5.637 -5.488 1 94.06 313 ARG B N 1
ATOM 4971 C CA . ARG B 1 313 ? -18.5 -4.52 -4.754 1 94.06 313 ARG B CA 1
ATOM 4972 C C . ARG B 1 313 ? -20 -4.715 -4.551 1 94.06 313 ARG B C 1
ATOM 4974 O O . ARG B 1 313 ? -20.734 -4.871 -5.52 1 94.06 313 ARG B O 1
ATOM 4981 N N . TRP B 1 314 ? -20.344 -4.695 -3.307 1 93 314 TRP B N 1
ATOM 4982 C CA . TRP B 1 314 ? -21.766 -4.84 -3.01 1 93 314 TRP B CA 1
ATOM 4983 C C . TRP B 1 314 ? -22.562 -3.66 -3.559 1 93 314 TRP B C 1
ATOM 4985 O O . TRP B 1 314 ? -22.141 -2.51 -3.449 1 93 314 TRP B O 1
ATOM 4995 N N . SER B 1 315 ? -23.719 -3.846 -4.215 1 87.38 315 SER B N 1
ATOM 4996 C CA . SER B 1 315 ? -24.469 -2.785 -4.867 1 87.38 315 SER B CA 1
ATOM 4997 C C . SER B 1 315 ? -25.953 -2.842 -4.48 1 87.38 315 SER B C 1
ATOM 4999 O O . SER B 1 315 ? -26.625 -1.812 -4.441 1 87.38 315 SER B O 1
ATOM 5001 N N . LYS B 1 316 ? -26.5 -3.928 -4.238 1 83 316 LYS B N 1
ATOM 5002 C CA . LYS B 1 316 ? -27.922 -4.059 -3.934 1 83 316 LYS B CA 1
ATOM 5003 C C . LYS B 1 316 ? -28.141 -4.371 -2.457 1 83 316 LYS B C 1
ATOM 5005 O O . LYS B 1 316 ? -27.359 -5.121 -1.854 1 83 316 LYS B O 1
ATOM 5010 N N . GLY B 1 317 ? -29.109 -3.801 -1.914 1 76.5 317 GLY B N 1
ATOM 5011 C CA . GLY B 1 317 ? -29.516 -4.07 -0.541 1 76.5 317 GLY B CA 1
ATOM 5012 C C . GLY B 1 317 ? -28.594 -3.414 0.481 1 76.5 317 GLY B C 1
ATOM 5013 O O . GLY B 1 317 ? -28.562 -3.83 1.641 1 76.5 317 GLY B O 1
ATOM 5014 N N . VAL B 1 318 ? -27.797 -2.523 0.023 1 70.12 318 VAL B N 1
ATOM 5015 C CA . VAL B 1 318 ? -26.828 -1.842 0.877 1 70.12 318 VAL B CA 1
ATOM 5016 C C . VAL B 1 318 ? -27.562 -1.099 1.993 1 70.12 318 VAL B C 1
ATOM 5018 O O . VAL B 1 318 ? -27.141 -1.138 3.152 1 70.12 318 VAL B O 1
ATOM 5021 N N . ASP B 1 319 ? -28.578 -0.449 1.586 1 69.5 319 ASP B N 1
ATOM 5022 C CA . ASP B 1 319 ? -29.375 0.313 2.539 1 69.5 319 ASP B CA 1
ATOM 5023 C C . ASP B 1 319 ? -30 -0.605 3.586 1 69.5 319 ASP B C 1
ATOM 5025 O O . ASP B 1 319 ? -30.109 -0.233 4.758 1 69.5 319 ASP B O 1
ATOM 5029 N N . GLU B 1 320 ? -30.406 -1.675 3.145 1 68.75 320 GLU B N 1
ATOM 5030 C CA . GLU B 1 320 ? -30.969 -2.654 4.066 1 68.75 320 GLU B CA 1
ATOM 5031 C C . GLU B 1 320 ? -29.922 -3.154 5.055 1 68.75 320 GLU B C 1
ATOM 5033 O O . GLU B 1 320 ? -30.234 -3.391 6.227 1 68.75 320 GLU B O 1
ATOM 5038 N N . LEU B 1 321 ? -28.781 -3.316 4.566 1 69.62 321 LEU B N 1
ATOM 5039 C CA . LEU B 1 321 ? -27.688 -3.861 5.371 1 69.62 321 LEU B CA 1
ATOM 5040 C C . LEU B 1 321 ? -27.125 -2.805 6.32 1 69.62 321 LEU B C 1
ATOM 5042 O O . LEU B 1 321 ? -26.859 -3.092 7.488 1 69.62 321 LEU B O 1
ATOM 5046 N N . ALA B 1 322 ? -26.812 -1.639 5.738 1 72.81 322 ALA B N 1
ATOM 5047 C CA . ALA B 1 322 ? -25.922 -0.762 6.484 1 72.81 322 ALA B CA 1
ATOM 5048 C C . ALA B 1 322 ? -26.484 0.649 6.586 1 72.81 322 ALA B C 1
ATOM 5050 O O . ALA B 1 322 ? -26.281 1.477 5.695 1 72.81 322 ALA B O 1
ATOM 5051 N N . ALA B 1 323 ? -27.641 0.748 7.34 1 58.84 323 ALA B N 1
ATOM 5052 C CA . ALA B 1 323 ? -28.359 1.976 7.668 1 58.84 323 ALA B CA 1
ATOM 5053 C C . ALA B 1 323 ? -27.406 3.051 8.188 1 58.84 323 ALA B C 1
ATOM 5055 O O . ALA B 1 323 ? -27.422 3.381 9.375 1 58.84 323 ALA B O 1
ATOM 5056 N N . ASP B 1 324 ? -26.453 3.668 7.449 1 73.88 324 ASP B N 1
ATOM 5057 C CA . ASP B 1 324 ? -25.625 4.824 7.801 1 73.88 324 ASP B CA 1
ATOM 5058 C C . ASP B 1 324 ? -24.484 4.43 8.734 1 73.88 324 ASP B C 1
ATOM 5060 O O . ASP B 1 324 ? -23.625 5.246 9.047 1 73.88 324 ASP B O 1
ATOM 5064 N N . VAL B 1 325 ? -24.531 3.23 9.203 1 78.5 325 VAL B N 1
ATOM 5065 C CA . VAL B 1 325 ? -23.594 2.799 10.227 1 78.5 325 VAL B CA 1
ATOM 5066 C C . VAL B 1 325 ? -22.172 2.811 9.664 1 78.5 325 VAL B C 1
ATOM 5068 O O . VAL B 1 325 ? -21.203 3.059 10.391 1 78.5 325 VAL B O 1
ATOM 5071 N N . LEU B 1 326 ? -22.062 2.727 8.414 1 85.44 326 LEU B N 1
ATOM 5072 C CA . LEU B 1 326 ? -20.75 2.539 7.816 1 85.44 326 LEU B CA 1
ATOM 5073 C C . LEU B 1 326 ? -20.172 3.867 7.336 1 85.44 326 LEU B C 1
ATOM 5075 O O . LEU B 1 326 ? -19.062 3.91 6.797 1 85.44 326 LEU B O 1
ATOM 5079 N N . ASP B 1 327 ? -20.875 4.867 7.625 1 81.12 327 ASP B N 1
ATOM 5080 C CA . ASP B 1 327 ? -20.359 6.16 7.184 1 81.12 327 ASP B CA 1
ATOM 5081 C C . ASP B 1 327 ? -19.172 6.602 8.031 1 81.12 327 ASP B C 1
ATOM 5083 O O . ASP B 1 327 ? -19.203 6.496 9.266 1 81.12 327 ASP B O 1
ATOM 5087 N N . LEU B 1 328 ? -18.109 6.895 7.316 1 79.44 328 LEU B N 1
ATOM 5088 C CA . LEU B 1 328 ? -16.891 7.352 7.973 1 79.44 328 LEU B CA 1
ATOM 5089 C C . LEU B 1 328 ? -16.719 8.859 7.801 1 79.44 328 LEU B C 1
ATOM 5091 O O . LEU B 1 328 ? -17.234 9.445 6.844 1 79.44 328 LEU B O 1
ATOM 5095 N N . ASP B 1 329 ? -16.031 9.367 8.797 1 68.81 329 ASP B N 1
ATOM 5096 C CA . ASP B 1 329 ? -15.648 10.766 8.641 1 68.81 329 ASP B CA 1
ATOM 5097 C C . ASP B 1 329 ? -14.656 10.93 7.492 1 68.81 329 ASP B C 1
ATOM 5099 O O . ASP B 1 329 ? -13.914 10 7.168 1 68.81 329 ASP B O 1
ATOM 5103 N N . GLU B 1 330 ? -14.773 11.977 6.754 1 59.12 330 GLU B N 1
ATOM 5104 C CA . GLU B 1 330 ? -13.93 12.258 5.598 1 59.12 330 GLU B CA 1
ATOM 5105 C C . GLU B 1 330 ? -12.445 12.148 5.953 1 59.12 330 GLU B C 1
ATOM 5107 O O . GLU B 1 330 ? -11.625 11.766 5.113 1 59.12 330 GLU B O 1
ATOM 5112 N N . ALA B 1 331 ? -12.188 12.383 7.195 1 56.81 331 ALA B N 1
ATOM 5113 C CA . ALA B 1 331 ? -10.797 12.375 7.633 1 56.81 331 ALA B CA 1
ATOM 5114 C C . ALA B 1 331 ? -10.266 10.945 7.75 1 56.81 331 ALA B C 1
ATOM 5116 O O . ALA B 1 331 ? -9.062 10.711 7.633 1 56.81 331 ALA B O 1
ATOM 5117 N N . THR B 1 332 ? -11.148 10.086 7.926 1 60.12 332 THR B N 1
ATOM 5118 C CA . THR B 1 332 ? -10.742 8.695 8.086 1 60.12 332 THR B CA 1
ATOM 5119 C C . THR B 1 332 ? -10.336 8.086 6.75 1 60.12 332 THR B C 1
ATOM 5121 O O . THR B 1 332 ? -9.43 7.254 6.688 1 60.12 332 THR B O 1
ATOM 5124 N N . ASP B 1 333 ? -10.992 8.516 5.668 1 50.88 333 ASP B N 1
ATOM 5125 C CA . ASP B 1 333 ? -10.656 8.055 4.324 1 50.88 333 ASP B CA 1
ATOM 5126 C C . ASP B 1 333 ? -9.484 8.852 3.754 1 50.88 333 ASP B C 1
ATOM 5128 O O . ASP B 1 333 ? -9.562 9.367 2.637 1 50.88 333 ASP B O 1
ATOM 5132 N N . ALA B 1 334 ? -8.609 9.43 4.602 1 50.28 334 ALA B N 1
ATOM 5133 C CA . ALA B 1 334 ? -7.531 10.266 4.086 1 50.28 334 ALA B CA 1
ATOM 5134 C C . ALA B 1 334 ? -6.176 9.812 4.621 1 50.28 334 ALA B C 1
ATOM 5136 O O . ALA B 1 334 ? -6.094 9.219 5.699 1 50.28 334 ALA B O 1
#

Secondary structure (DSSP, 8-state):
--GGGSSEEE---S-GGGGSSGGG--EEEEEEEEESSGGGHHHHHHHHHHHT---GGGTTB-SEEEETTEEEEEEEETTT--SPPP--SSS-BPPPEEEEEESS-B-SHHHHHHHHTTS-B-B---SSS---PPPHHHHHHHHHHHHHHHHHHHHHHHTTS---EEEEPPPSSHHHHHHHT--S-EEEE--HHHHT-TT--HHHHHHHHHHHHHS---TTS---------------------SGGGTTSS--TTBT-EEEEEEPPBHHHHHHHHHTTBSEEEEEE--TTTBTBTTS-BGGGSTT-S---EEEEE-SSHHHHHTTTT---TTTT-/--GGGSSEEE---S-GGGGSSGGG--EEEEEEEEESSGGGHHHHHHHHHHHT---GGGTTB-SEEEETTEEEEEEEETTT--SPPP--SSS-BPPPEEEEEESS-B-SHHHHHHHHTTS-B-B---SSS---PPPHHHHHHHHHHHHHHHHHHHHHHHTTS---EEEEPPPSSHHHHHHHT--S-EEEE--HHHHT-TT--HHHHHHHHHHHHHS---TTS---------------------SGGGTTSS--TTBT-EEEEEEPPBHHHHHHHHHTTBSEEEEEE--TTTBTBTTS-BGGGSTT-S---EEEEE-SSHHHH-SSTTPPPTTTT-

Organism: Phanerochaete carnosa (strain HHB-10118-sp) (NCBI:txid650164)

InterPro domains:
  IPR002125 Cytidine and deoxycytidylate deaminase domain [PF00383] (233-284)
  IPR016193 Cytidine deaminase-like [SSF53927] (138-312)

Radius of gyration: 29.2 Å; Cα contacts (8 Å, |Δi|>4): 1231; chains: 2; bounding box: 63×97×90 Å